Protein AF-A0A847W8Z0-F1 (afdb_monomer)

Radius of gyration: 35.29 Å; Cα contacts (8 Å, |Δi|>4): 626; chains: 1; bounding box: 67×68×99 Å

Foldseek 3Di:
DVVLLVVLLVLLVVLVVLVVPDDPPVVPPDDPLLVLLVLLVVLVSLLSNLLSVLVNLVSLQVVLVPDPDDDPVSVVVNVVSVVQCVVLVSVVSNVVSVVVVVVQLQFQDWDWDFDADPVRDGPDIDTPDTGNDDDDDPNDDPPDRDDGVVRLPPPPPPPDDDVVSSVVSSVVSVVCVVVSVVSCVVSVVRDRPCPVVVSVCSVVSVLVSVLVVLQVLLVVLVFDKDQAAADPWWQKFFAQAAQSVCSNPPPDGDGGETDTWTAQQFEEEEEEDPPLCPVVVLVSSVVQLVCVVVSGIGRGNYMYHHHAPEEQEDAQDDDDPPPDDDSLRVLVVSLVVCLVPDASRYEYEAEAGPPSDDLVVRLVVVLVSSVSRNVRRHIYYYYHHNLVSQVVNCVVCVVVVRNVSYWYKYFDWDQDPVRAIDRPSYIDTDRDDPDPVVQSVCVVVVNHPVSVVVVCVVVVHPPQDPDPVSVVVVVVVVD

Structure (mmCIF, N/CA/C/O backbone):
data_AF-A0A847W8Z0-F1
#
_entry.id   AF-A0A847W8Z0-F1
#
loop_
_atom_site.group_PDB
_atom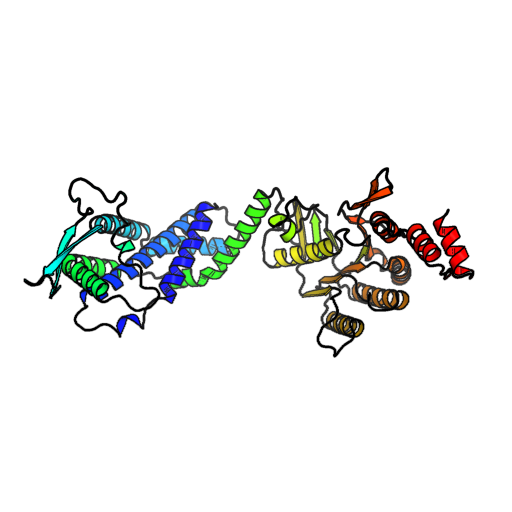_site.id
_atom_site.type_symbol
_atom_site.label_atom_id
_atom_site.label_alt_id
_atom_site.label_comp_id
_atom_site.label_asym_id
_atom_site.label_entity_id
_atom_site.label_seq_id
_atom_site.pdbx_PDB_ins_code
_atom_site.Cartn_x
_atom_site.Cartn_y
_atom_site.Cartn_z
_atom_site.occupancy
_atom_site.B_iso_or_equiv
_atom_site.auth_seq_id
_atom_site.auth_comp_id
_atom_site.auth_asym_id
_atom_site.auth_atom_id
_atom_site.pdbx_PDB_model_num
ATOM 1 N N . MET A 1 1 ? -20.801 4.900 5.407 1.00 43.25 1 MET A N 1
ATOM 2 C CA . MET A 1 1 ? -19.496 4.275 5.712 1.00 43.25 1 MET A CA 1
ATOM 3 C C . MET A 1 1 ? -18.506 5.330 6.190 1.00 43.25 1 MET A C 1
ATOM 5 O O . MET A 1 1 ? -18.022 5.184 7.301 1.00 43.25 1 MET A O 1
ATOM 9 N N . ASP A 1 2 ? -18.318 6.428 5.449 1.00 39.44 2 ASP A N 1
ATOM 10 C CA . ASP A 1 2 ? -17.444 7.555 5.840 1.00 39.44 2 ASP A CA 1
ATOM 11 C C . ASP A 1 2 ? -17.713 8.115 7.243 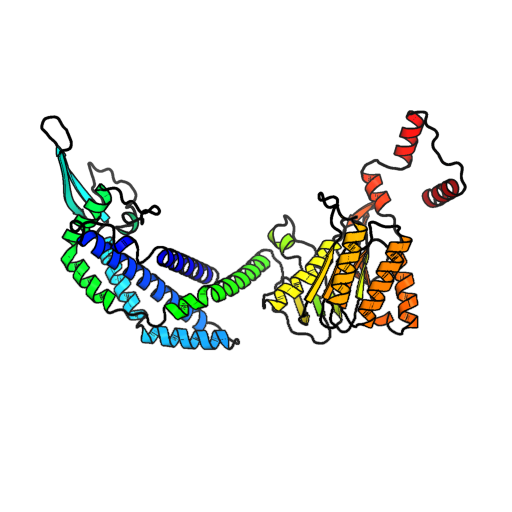1.00 39.44 2 ASP A C 1
ATOM 13 O O . ASP A 1 2 ? -16.788 8.293 8.027 1.00 39.44 2 ASP A O 1
ATOM 17 N N . THR A 1 3 ? -18.981 8.307 7.613 1.00 53.28 3 THR A N 1
ATOM 18 C CA . THR A 1 3 ? -19.367 8.839 8.932 1.00 53.28 3 THR A CA 1
ATOM 19 C C . THR A 1 3 ? -18.990 7.906 10.088 1.00 53.28 3 THR A C 1
ATOM 21 O O . THR A 1 3 ? -18.608 8.361 11.160 1.00 53.28 3 THR A O 1
ATOM 24 N N . ALA A 1 4 ? -19.075 6.590 9.870 1.00 48.97 4 ALA A N 1
ATOM 25 C CA . ALA A 1 4 ? -18.697 5.587 10.865 1.00 48.97 4 ALA A CA 1
ATOM 26 C C . ALA A 1 4 ? -17.169 5.475 10.989 1.00 48.97 4 ALA A C 1
ATOM 28 O O . ALA A 1 4 ? -16.637 5.314 12.084 1.00 48.97 4 ALA A O 1
ATOM 29 N N . LEU A 1 5 ? -16.472 5.605 9.861 1.00 54.06 5 LEU A N 1
ATOM 30 C CA . LEU A 1 5 ? -15.019 5.547 9.759 1.00 54.06 5 LEU A CA 1
ATOM 31 C C . LEU A 1 5 ? -14.349 6.735 10.475 1.00 54.06 5 LEU A C 1
ATOM 33 O O . LEU A 1 5 ? -13.428 6.552 11.270 1.00 54.06 5 LEU A O 1
ATOM 37 N N . ASP A 1 6 ? -14.858 7.943 10.224 1.00 63.56 6 ASP A N 1
ATOM 38 C CA . ASP A 1 6 ? -14.420 9.183 10.872 1.00 63.56 6 ASP A CA 1
ATOM 39 C C . ASP A 1 6 ? -14.736 9.177 12.376 1.00 63.56 6 ASP A C 1
ATOM 41 O O . ASP A 1 6 ? -13.900 9.556 13.198 1.00 63.56 6 ASP A O 1
ATOM 45 N N . GLY A 1 7 ? -15.908 8.651 12.751 1.00 64.12 7 GLY A N 1
ATOM 46 C CA . GLY A 1 7 ? -16.277 8.433 14.148 1.00 64.12 7 GLY A CA 1
ATOM 47 C C . GLY A 1 7 ? -15.269 7.549 14.882 1.00 64.12 7 GLY A C 1
ATOM 48 O O . GLY A 1 7 ? -14.741 7.951 15.917 1.00 64.12 7 GLY A O 1
ATOM 49 N N . LEU A 1 8 ? -14.934 6.381 14.324 1.00 63.34 8 LEU A N 1
ATOM 50 C CA . LEU A 1 8 ? -14.007 5.441 14.959 1.00 63.34 8 LEU A CA 1
ATOM 51 C C . LEU A 1 8 ? -12.587 6.021 15.086 1.00 63.34 8 LEU A C 1
ATOM 53 O O . LEU A 1 8 ? -11.977 5.911 16.147 1.00 63.34 8 LEU A O 1
ATOM 57 N N . LYS A 1 9 ? -12.094 6.721 14.054 1.00 63.06 9 LYS A N 1
ATOM 58 C CA . LYS A 1 9 ? -10.810 7.448 14.094 1.00 63.06 9 LYS A CA 1
ATOM 59 C C . LYS A 1 9 ? -10.760 8.469 15.225 1.00 63.06 9 LYS A C 1
ATOM 61 O O . LYS A 1 9 ? -9.840 8.442 16.040 1.00 63.06 9 LYS A O 1
ATOM 66 N N . LYS A 1 10 ? -11.758 9.356 15.299 1.00 69.38 10 LYS A N 1
ATOM 67 C CA . LYS A 1 10 ? -11.848 10.384 16.349 1.00 69.38 10 LYS A CA 1
ATOM 68 C C . LYS A 1 10 ? -11.871 9.763 17.739 1.00 69.38 10 LYS A C 1
ATOM 70 O O . LYS A 1 10 ? -11.253 10.292 18.658 1.00 69.38 10 LYS A O 1
ATOM 75 N N . MET A 1 11 ? -12.559 8.634 17.882 1.00 66.88 11 MET A N 1
ATOM 76 C CA . MET A 1 11 ? -12.636 7.912 19.142 1.00 66.88 11 MET A CA 1
ATOM 77 C C . MET A 1 11 ? -11.302 7.304 19.568 1.00 66.88 11 MET A C 1
ATOM 79 O O . MET A 1 11 ? -10.940 7.468 20.730 1.00 66.88 11 MET A O 1
ATOM 83 N N . ILE A 1 12 ? -10.563 6.661 18.657 1.00 60.66 12 ILE A N 1
ATOM 84 C CA . ILE A 1 12 ? -9.245 6.091 18.971 1.00 60.66 12 ILE A CA 1
ATOM 85 C C . ILE A 1 12 ? -8.256 7.205 19.338 1.00 60.66 12 ILE A C 1
ATOM 87 O O . ILE A 1 12 ? -7.654 7.140 20.404 1.00 60.66 12 ILE A O 1
ATOM 91 N N . ILE A 1 13 ? -8.176 8.283 18.544 1.00 63.72 13 ILE A N 1
ATOM 92 C CA . ILE A 1 13 ? -7.300 9.437 18.836 1.00 63.72 13 ILE A CA 1
ATOM 93 C C . ILE A 1 13 ? -7.642 10.050 20.200 1.00 63.72 13 ILE A C 1
ATOM 95 O O . ILE A 1 13 ? -6.757 10.379 20.991 1.00 63.72 13 ILE A O 1
ATOM 99 N N . LYS A 1 14 ? -8.938 10.217 20.496 1.00 63.47 14 LYS A N 1
ATOM 100 C CA . LYS A 1 14 ? -9.386 10.754 21.784 1.00 63.47 14 LYS A CA 1
ATOM 101 C C . LYS A 1 14 ? -9.041 9.800 22.932 1.00 63.47 14 LYS A C 1
ATOM 103 O O . LYS A 1 14 ? -8.615 10.275 23.980 1.00 63.47 14 LYS A O 1
ATOM 108 N N . ALA A 1 15 ? -9.182 8.488 22.740 1.00 58.19 15 ALA A N 1
ATOM 109 C CA . ALA A 1 15 ? -8.802 7.486 23.732 1.00 58.19 15 ALA A CA 1
ATOM 110 C C . ALA A 1 15 ? -7.292 7.514 24.007 1.00 58.19 15 ALA A C 1
ATOM 112 O O . ALA A 1 15 ? -6.910 7.627 25.167 1.00 58.19 15 ALA A O 1
ATOM 113 N N . GLU A 1 16 ? -6.446 7.503 22.974 1.00 55.38 16 GLU A N 1
ATOM 114 C CA . GLU A 1 16 ? -4.982 7.582 23.093 1.00 55.38 16 GLU A CA 1
ATOM 115 C C . GLU A 1 16 ? -4.524 8.876 23.767 1.00 55.38 16 GLU A C 1
ATOM 117 O O . GLU A 1 16 ? -3.696 8.837 24.673 1.00 55.38 16 GLU A O 1
ATOM 122 N N . LYS A 1 17 ? -5.103 10.024 23.397 1.00 58.91 17 LYS A N 1
ATOM 123 C CA . LYS A 1 17 ? -4.802 11.319 24.027 1.00 58.91 17 LYS A CA 1
ATOM 124 C C . LYS A 1 17 ? -5.223 11.370 25.497 1.00 58.91 17 LYS A C 1
ATOM 126 O O . LYS A 1 17 ? -4.551 11.995 26.312 1.00 58.91 17 LYS A O 1
ATOM 131 N N . ASN A 1 18 ? -6.349 10.744 25.829 1.00 53.22 18 ASN A N 1
ATOM 132 C CA . ASN A 1 18 ? -6.818 10.637 27.206 1.00 53.22 18 ASN A CA 1
ATOM 133 C C . ASN A 1 18 ? -5.949 9.659 28.016 1.00 53.22 18 ASN A C 1
ATOM 135 O O . ASN A 1 18 ? -5.727 9.889 29.195 1.00 53.22 18 ASN A O 1
ATOM 139 N N . LEU A 1 19 ? -5.426 8.607 27.387 1.00 50.59 19 LEU A N 1
ATOM 140 C CA . LEU A 1 19 ? -4.526 7.612 27.975 1.00 50.59 19 LEU A CA 1
ATOM 141 C C . LEU A 1 19 ? -3.108 8.141 28.212 1.00 50.59 19 LEU A C 1
ATOM 143 O O . LEU A 1 19 ? -2.567 7.951 29.296 1.00 50.59 19 LEU A O 1
ATOM 147 N N . SER A 1 20 ? -2.521 8.832 27.231 1.00 48.62 20 SER A N 1
ATOM 148 C CA . SER A 1 20 ? -1.169 9.400 27.332 1.00 48.62 20 SER A CA 1
ATOM 149 C C . SER A 1 20 ? -1.067 10.507 28.381 1.00 48.62 20 SER A C 1
ATOM 151 O O . SER A 1 20 ? 0.022 10.803 28.861 1.00 48.62 20 SER A O 1
ATOM 153 N N . LYS A 1 21 ? -2.207 11.092 28.768 1.00 47.12 21 LYS A N 1
ATOM 154 C CA . LYS A 1 21 ? -2.310 12.120 29.808 1.00 47.12 21 LYS A CA 1
ATOM 155 C C . LYS A 1 21 ? -2.581 11.600 31.219 1.00 47.12 21 LYS A C 1
ATOM 157 O O . LYS A 1 21 ? -2.773 12.426 32.109 1.00 47.12 21 LYS A O 1
ATOM 162 N N . GLN A 1 22 ? -2.650 10.290 31.462 1.00 46.19 22 GLN A N 1
ATOM 163 C CA . GLN A 1 22 ? -3.228 9.795 32.712 1.00 46.19 22 GLN A CA 1
ATOM 164 C C . GLN A 1 22 ? -2.403 8.767 33.474 1.00 46.19 22 GLN A C 1
ATOM 166 O O . GLN A 1 22 ? -2.252 7.622 33.059 1.00 46.19 22 GLN A O 1
ATOM 171 N N . GLY A 1 23 ? -2.066 9.144 34.708 1.00 41.41 23 GLY A N 1
ATOM 172 C CA . GLY A 1 23 ? -2.251 8.238 35.837 1.00 41.41 23 GLY A CA 1
ATOM 173 C C . GLY A 1 23 ? -1.390 8.559 37.048 1.00 41.41 23 GLY A C 1
ATOM 174 O O . GLY A 1 23 ? -1.924 8.640 38.148 1.00 41.41 23 GLY A O 1
ATOM 175 N N . ALA A 1 24 ? -0.086 8.736 36.842 1.00 38.41 24 ALA A N 1
ATOM 176 C CA . ALA A 1 24 ? 0.882 8.806 37.936 1.00 38.41 24 ALA A CA 1
ATOM 177 C C . ALA A 1 24 ? 1.044 10.227 38.502 1.00 38.41 24 ALA A C 1
ATOM 179 O O . ALA A 1 24 ? 0.878 10.425 39.701 1.00 38.41 24 ALA A O 1
ATOM 180 N N . ASP A 1 25 ? 1.247 11.226 37.642 1.00 42.00 25 ASP A N 1
ATOM 181 C CA . ASP A 1 25 ? 1.756 12.531 38.099 1.00 42.00 25 ASP A CA 1
ATOM 182 C C . ASP A 1 25 ? 0.689 13.429 38.757 1.00 42.00 25 ASP A C 1
ATOM 184 O O . ASP A 1 25 ? 0.993 14.251 39.611 1.00 42.00 25 ASP A O 1
ATOM 188 N N . ILE A 1 26 ? -0.599 13.240 38.440 1.00 42.97 26 ILE A N 1
ATOM 189 C CA . ILE A 1 26 ? -1.691 14.062 39.009 1.00 42.97 26 ILE A CA 1
ATOM 190 C C . ILE A 1 26 ? -2.063 13.613 40.439 1.00 42.97 26 ILE A C 1
ATOM 192 O O . ILE A 1 26 ? -2.769 14.320 41.157 1.00 42.97 26 ILE A O 1
ATOM 196 N N . ILE A 1 27 ? -1.614 12.431 40.877 1.00 43.88 27 ILE A N 1
ATOM 197 C CA . ILE A 1 27 ? -1.941 11.905 42.211 1.00 43.88 27 ILE A CA 1
ATOM 198 C C . ILE A 1 27 ? -1.030 12.504 43.294 1.00 43.88 27 ILE A C 1
ATOM 200 O O . ILE A 1 27 ? -1.463 12.582 44.443 1.00 43.88 27 ILE A O 1
ATOM 204 N N . GLU A 1 28 ? 0.175 12.969 42.949 1.00 43.19 28 GLU A N 1
ATOM 205 C CA . GLU A 1 28 ? 1.183 13.381 43.939 1.00 43.19 28 GLU A CA 1
ATOM 206 C C . GLU A 1 28 ? 1.256 14.888 44.238 1.00 43.19 28 GLU A C 1
ATOM 208 O O . GLU A 1 28 ? 1.846 15.253 45.252 1.00 43.19 28 GLU A O 1
ATOM 213 N N . GLU A 1 29 ? 0.625 15.771 43.452 1.00 43.50 29 GLU A N 1
ATOM 214 C CA . GLU A 1 29 ? 0.962 17.210 43.503 1.00 43.50 29 GLU A CA 1
ATOM 215 C C . GLU A 1 29 ? -0.101 18.181 44.055 1.00 43.50 29 GLU A C 1
ATOM 217 O O . GLU A 1 29 ? 0.082 19.394 43.980 1.00 43.50 29 GLU A O 1
ATOM 222 N N . LEU A 1 30 ? -1.195 17.715 44.669 1.00 42.38 30 LEU A N 1
ATOM 223 C CA . LEU A 1 30 ? -2.210 18.622 45.234 1.00 42.38 30 LEU A CA 1
ATOM 224 C C . LEU A 1 30 ? -2.507 18.322 46.708 1.00 42.38 30 LEU A C 1
ATOM 226 O O . LEU A 1 30 ? -2.743 17.181 47.103 1.00 42.38 30 LEU A O 1
ATOM 230 N N . SER A 1 31 ? -2.465 19.384 47.519 1.00 45.97 31 SER A N 1
ATOM 231 C CA . SER A 1 31 ? -2.591 19.368 48.979 1.00 45.97 31 SER A CA 1
ATOM 232 C C . SER A 1 31 ? -3.881 18.693 49.469 1.00 45.97 31 SER A C 1
ATOM 234 O O . SER A 1 31 ? -4.889 18.605 48.764 1.00 45.97 31 SER A O 1
ATOM 236 N N . SER A 1 32 ? -3.885 18.273 50.739 1.00 52.75 32 SER A N 1
ATOM 237 C CA . SER A 1 32 ? -5.034 17.667 51.434 1.00 52.75 32 SER A CA 1
ATOM 238 C C . SER A 1 32 ? -6.332 18.496 51.420 1.00 52.75 32 SER A C 1
ATOM 240 O O . SER A 1 32 ? -7.376 17.984 51.822 1.00 52.75 32 SER A O 1
ATOM 242 N N . GLU A 1 33 ? -6.286 19.754 50.972 1.00 56.19 33 GLU A N 1
ATOM 243 C CA . GLU A 1 33 ? -7.421 20.683 50.899 1.00 56.19 33 GLU A CA 1
ATOM 244 C C . GLU A 1 33 ? -8.320 20.462 49.659 1.00 56.19 33 GLU A C 1
ATOM 246 O O . GLU A 1 33 ? -9.503 20.800 49.702 1.00 56.19 33 GLU A O 1
ATOM 251 N N . ASN A 1 34 ? -7.832 19.792 48.601 1.00 66.00 34 ASN A N 1
ATOM 252 C CA . ASN A 1 34 ? -8.540 19.636 47.311 1.00 66.00 34 ASN A CA 1
ATOM 253 C C . ASN A 1 34 ? -9.128 18.231 47.057 1.00 66.00 34 ASN A C 1
ATOM 255 O O . ASN A 1 34 ? -9.217 17.746 45.922 1.00 66.00 34 ASN A O 1
ATOM 259 N N . ARG A 1 35 ? -9.549 17.538 48.121 1.00 70.00 35 ARG A N 1
ATOM 260 C CA . ARG A 1 35 ? -10.028 16.144 48.048 1.00 70.00 35 ARG A CA 1
ATOM 261 C C . ARG A 1 35 ? -11.217 15.950 47.096 1.00 70.00 35 ARG A C 1
ATOM 263 O O . ARG A 1 35 ? -11.319 14.901 46.453 1.00 70.00 35 ARG A O 1
ATOM 270 N N . TYR A 1 36 ? -12.133 16.915 47.017 1.00 72.56 36 TYR A N 1
ATOM 271 C CA . TYR A 1 36 ? -13.330 16.792 46.182 1.00 72.56 36 TYR A CA 1
ATOM 272 C C . TYR A 1 36 ? -13.041 17.091 44.715 1.00 72.56 36 TYR A C 1
ATOM 274 O O . TYR A 1 36 ? -13.589 16.412 43.846 1.00 72.56 36 TYR A O 1
ATOM 282 N N . ALA A 1 37 ? -12.113 18.010 44.440 1.00 69.31 37 ALA A N 1
ATOM 283 C CA . ALA A 1 37 ? -11.629 18.246 43.087 1.00 69.31 37 ALA A CA 1
ATOM 284 C C . ALA A 1 37 ? -10.978 16.989 42.495 1.00 69.31 37 ALA A C 1
ATOM 286 O O . ALA A 1 37 ? -11.296 16.582 41.374 1.00 69.31 37 ALA A O 1
ATOM 287 N N . GLN A 1 38 ? -10.131 16.310 43.273 1.00 70.38 38 GLN A N 1
ATOM 288 C CA . GLN A 1 38 ? -9.509 15.053 42.855 1.00 70.38 38 GLN A CA 1
ATOM 289 C C . GLN A 1 38 ? -10.556 13.957 42.601 1.00 70.38 38 GLN A C 1
ATOM 291 O O . GLN A 1 38 ? -10.513 13.277 41.573 1.00 70.38 38 GLN A O 1
ATOM 296 N N . LEU A 1 39 ? -11.538 13.815 43.499 1.00 71.75 39 LEU A N 1
ATOM 297 C CA . LEU A 1 39 ? -12.642 12.867 43.337 1.00 71.75 39 LEU A CA 1
ATOM 298 C C . LEU A 1 39 ? -13.423 13.121 42.040 1.00 71.75 39 LEU A C 1
ATOM 300 O O . LEU A 1 39 ? -13.651 12.184 41.272 1.00 71.75 39 LEU A O 1
ATOM 304 N N . LEU A 1 40 ? -13.802 14.377 41.792 1.00 73.12 40 LEU A N 1
ATOM 305 C CA . LEU A 1 40 ? -14.529 14.799 40.598 1.00 73.12 40 LEU A CA 1
ATOM 306 C C . LEU A 1 40 ? -13.728 14.482 39.326 1.00 73.12 40 LEU A C 1
ATOM 308 O O . LEU A 1 40 ? -14.256 13.841 38.418 1.00 73.12 40 LEU A O 1
ATOM 312 N N . ARG A 1 41 ? -12.433 14.826 39.285 1.00 72.81 41 ARG A N 1
ATOM 313 C CA . ARG A 1 41 ? -11.533 14.521 38.154 1.00 72.81 41 ARG A CA 1
ATOM 314 C C . ARG A 1 41 ? -11.448 13.020 37.863 1.00 72.81 41 ARG A C 1
ATOM 316 O O . ARG A 1 41 ? -11.562 12.615 36.705 1.00 72.81 41 ARG A O 1
ATOM 323 N N . CYS A 1 42 ? -11.285 12.185 38.891 1.00 71.25 42 CYS A N 1
ATOM 324 C CA . CYS A 1 42 ? -11.236 10.730 38.726 1.00 71.25 42 CYS A CA 1
ATOM 325 C C . CYS A 1 42 ? -12.547 10.167 38.159 1.00 71.25 42 CYS A C 1
ATOM 327 O O . CYS A 1 42 ? -12.519 9.307 37.274 1.00 71.25 42 CYS A O 1
ATOM 329 N N . VAL A 1 43 ? -13.689 10.647 38.662 1.00 74.31 43 VAL A N 1
ATOM 330 C CA . VAL A 1 43 ? -15.017 10.232 38.188 1.00 74.31 43 VAL A CA 1
ATOM 331 C C . VAL A 1 43 ? -15.210 10.628 36.725 1.00 74.31 43 VAL A C 1
ATOM 333 O O . VAL A 1 43 ? -15.571 9.768 35.923 1.00 74.31 43 VAL A O 1
ATOM 336 N N . ILE A 1 44 ? -14.888 11.873 36.358 1.00 73.19 44 ILE A N 1
ATOM 337 C CA . ILE A 1 44 ? -14.979 12.387 34.979 1.00 73.19 44 ILE A CA 1
ATOM 338 C C . ILE A 1 44 ? -14.143 11.571 34.024 1.00 73.19 44 ILE A C 1
ATOM 340 O O . ILE A 1 44 ? -14.623 11.153 32.974 1.00 73.19 44 ILE A O 1
ATOM 344 N N . PHE A 1 45 ? -12.875 11.360 34.365 1.00 73.81 45 PHE A N 1
ATOM 345 C CA . PHE A 1 45 ? -11.995 10.646 33.464 1.00 73.81 45 PHE A CA 1
ATOM 346 C C . PHE A 1 45 ? -12.502 9.232 33.212 1.00 73.81 45 PHE A C 1
ATOM 348 O O . PHE A 1 45 ? -12.596 8.792 32.066 1.00 73.81 45 PHE A O 1
ATOM 355 N N . ARG A 1 46 ? -12.846 8.516 34.287 1.00 75.69 46 ARG A N 1
ATOM 356 C CA . ARG A 1 46 ? -13.323 7.147 34.152 1.00 75.69 46 ARG A CA 1
ATOM 357 C C . ARG A 1 46 ? -14.644 7.110 33.390 1.00 75.69 46 ARG A C 1
ATOM 359 O O . ARG A 1 46 ? -14.813 6.233 32.553 1.00 75.69 46 ARG A O 1
ATOM 366 N N . TYR A 1 47 ? -15.520 8.089 33.595 1.00 77.19 47 TYR A N 1
ATOM 367 C CA . TYR A 1 47 ? -16.729 8.282 32.801 1.00 77.19 47 TYR A CA 1
ATOM 368 C C . TYR A 1 47 ? -16.435 8.483 31.303 1.00 77.19 47 TYR A C 1
ATOM 370 O O . TYR A 1 47 ? -16.982 7.758 30.474 1.00 77.19 47 TYR A O 1
ATOM 378 N N . GLU A 1 48 ? -15.526 9.391 30.935 1.00 76.38 48 GLU A N 1
ATOM 379 C CA . GLU A 1 48 ? -15.142 9.629 29.535 1.00 76.38 48 GLU A CA 1
ATOM 380 C C . GLU A 1 48 ? -14.531 8.381 28.888 1.00 76.38 48 GLU A C 1
ATOM 382 O O . GLU A 1 48 ? -14.845 8.052 27.742 1.00 76.38 48 GLU A O 1
ATOM 387 N N . MET A 1 49 ? -13.709 7.636 29.630 1.00 76.44 49 MET A N 1
ATOM 388 C CA . MET A 1 49 ? -13.193 6.344 29.178 1.00 76.44 49 MET A CA 1
ATOM 389 C C . MET A 1 49 ? -14.320 5.331 28.962 1.00 76.44 49 MET A C 1
ATOM 391 O O . MET A 1 49 ? -14.310 4.622 27.953 1.00 76.44 49 MET A O 1
ATOM 395 N N . LEU A 1 50 ? -15.309 5.282 29.864 1.00 79.44 50 LEU A N 1
ATOM 396 C CA . LEU A 1 50 ? -16.455 4.390 29.717 1.00 79.44 50 LEU A CA 1
ATOM 397 C C . LEU A 1 50 ? -17.286 4.719 28.477 1.00 79.44 50 LEU A C 1
ATOM 399 O O . LEU A 1 50 ? -17.670 3.830 27.711 1.00 79.44 50 LEU A O 1
ATOM 403 N N . LYS A 1 51 ? -17.524 6.008 28.256 1.00 82.38 51 LYS A N 1
ATOM 404 C CA . LYS A 1 51 ? -18.235 6.533 27.095 1.00 82.38 51 LYS A CA 1
ATOM 405 C C . LYS A 1 51 ? -17.521 6.185 25.793 1.00 82.38 51 LYS A C 1
ATOM 407 O O . LYS A 1 51 ? -18.151 5.676 24.869 1.00 82.38 51 LYS A O 1
ATOM 412 N N . LEU A 1 52 ? -16.208 6.403 25.725 1.00 82.38 52 LEU A N 1
ATOM 413 C CA . LEU A 1 52 ? -15.412 6.069 24.543 1.00 82.38 52 LEU A CA 1
ATOM 414 C C . LEU A 1 52 ? -15.412 4.567 24.261 1.00 82.38 52 LEU A C 1
ATOM 416 O O . LEU A 1 52 ? -15.658 4.158 23.131 1.00 82.38 52 LEU A O 1
ATOM 420 N N . TYR A 1 53 ? -15.191 3.736 25.276 1.00 86.50 53 TYR A N 1
ATOM 421 C CA . TYR A 1 53 ? -15.166 2.290 25.089 1.00 86.50 53 TYR A CA 1
ATOM 422 C C . TYR A 1 53 ? -16.516 1.744 24.604 1.00 86.50 53 TYR A C 1
ATOM 424 O O . TYR A 1 53 ? -16.585 1.039 23.595 1.00 86.50 53 TYR A O 1
ATOM 432 N N . THR A 1 54 ? -17.609 2.110 25.282 1.00 88.19 54 THR A N 1
ATOM 433 C CA . THR A 1 54 ? -18.956 1.627 24.936 1.00 88.19 54 THR A CA 1
ATOM 434 C C . THR A 1 54 ? -19.377 2.058 23.536 1.00 88.19 54 THR A C 1
ATOM 436 O O . THR A 1 54 ? -19.927 1.248 22.784 1.00 88.19 54 THR A O 1
ATOM 439 N N . ALA A 1 55 ? -19.074 3.297 23.144 1.00 88.06 55 ALA A N 1
ATOM 440 C CA . ALA A 1 55 ? -19.341 3.762 21.793 1.00 88.06 55 ALA A CA 1
ATOM 441 C C . ALA A 1 55 ? -18.449 3.052 20.751 1.00 88.06 55 ALA A C 1
ATOM 443 O O . ALA A 1 55 ? -18.948 2.726 19.675 1.00 88.06 55 ALA A O 1
ATOM 444 N N . ALA A 1 56 ? -17.189 2.718 21.066 1.00 88.31 56 ALA A N 1
ATOM 445 C CA . ALA A 1 56 ? -16.280 2.054 20.130 1.00 88.31 56 ALA A CA 1
ATOM 446 C C . ALA A 1 56 ? -16.736 0.618 19.853 1.00 88.31 56 ALA A C 1
ATOM 448 O O . ALA A 1 56 ? -16.893 0.228 18.696 1.00 88.31 56 ALA A O 1
ATOM 449 N N . ILE A 1 57 ? -17.030 -0.146 20.909 1.00 91.19 57 ILE A N 1
ATOM 450 C CA . ILE A 1 57 ? -17.537 -1.519 20.797 1.00 91.19 57 ILE A CA 1
ATOM 451 C C . ILE A 1 57 ? -18.902 -1.543 20.097 1.00 91.19 57 ILE A C 1
ATOM 453 O O . ILE A 1 57 ? -19.132 -2.382 19.226 1.00 91.19 57 ILE A O 1
ATOM 457 N N . SER A 1 58 ? -19.794 -0.593 20.399 1.00 91.50 58 SER A N 1
ATOM 458 C CA . SER A 1 58 ? -21.095 -0.483 19.719 1.00 91.50 58 SER A CA 1
ATOM 459 C C . SER A 1 58 ? -20.951 -0.183 18.225 1.00 91.50 58 SER A C 1
ATOM 461 O O . SER A 1 58 ? -21.636 -0.790 17.395 1.00 91.50 58 SER A O 1
ATOM 463 N N . LEU A 1 59 ? -20.041 0.727 17.871 1.00 90.25 59 LEU A N 1
ATOM 464 C CA . LEU A 1 59 ? -19.758 1.098 16.489 1.00 90.25 59 LEU A CA 1
ATOM 465 C C . LEU A 1 59 ? -19.162 -0.080 15.711 1.00 90.25 59 LEU A C 1
ATOM 467 O O . LEU A 1 59 ? -19.657 -0.409 14.632 1.00 90.25 59 LEU A O 1
ATOM 471 N N . LEU A 1 60 ? -18.167 -0.763 16.286 1.00 90.25 60 LEU A N 1
ATOM 472 C CA . LEU A 1 60 ? -17.563 -1.962 15.701 1.00 90.25 60 LEU A CA 1
ATOM 473 C C . LEU A 1 60 ? -18.588 -3.078 15.511 1.00 90.25 60 LEU A C 1
ATOM 475 O O . LEU A 1 60 ? -18.657 -3.663 14.431 1.00 90.25 60 LEU A O 1
ATOM 479 N N . LYS A 1 61 ? -19.428 -3.347 16.517 1.00 92.50 61 LYS A N 1
ATOM 480 C CA . LYS A 1 61 ? -20.480 -4.367 16.431 1.00 92.50 61 LYS A CA 1
ATOM 481 C C . LYS A 1 61 ? -21.423 -4.071 15.268 1.00 92.50 61 LYS A C 1
ATOM 483 O O . LYS A 1 61 ? -21.676 -4.940 14.438 1.00 92.50 61 LYS A O 1
ATOM 488 N N . THR A 1 62 ? -21.904 -2.834 15.179 1.00 91.44 62 THR A N 1
ATOM 489 C CA . THR A 1 62 ? -22.839 -2.405 14.129 1.00 91.44 62 THR A CA 1
ATOM 490 C C . THR A 1 62 ? -22.209 -2.517 12.736 1.00 91.44 62 THR A C 1
ATOM 492 O O . THR A 1 62 ? -22.828 -3.045 11.807 1.00 91.44 62 THR A O 1
ATOM 495 N N . ALA A 1 63 ? -20.955 -2.078 12.597 1.00 88.25 63 ALA A N 1
ATOM 496 C CA . ALA A 1 63 ? -20.218 -2.136 11.339 1.00 88.25 63 ALA A CA 1
ATOM 497 C C . ALA A 1 63 ? -19.930 -3.580 10.888 1.00 88.25 63 ALA A C 1
ATOM 499 O O . ALA A 1 63 ? -20.084 -3.899 9.713 1.00 88.25 63 ALA A O 1
ATOM 500 N N . LEU A 1 64 ? -19.547 -4.470 11.808 1.00 89.88 64 LEU A N 1
ATOM 501 C CA . LEU A 1 64 ? -19.163 -5.848 11.483 1.00 89.88 64 LEU A CA 1
ATOM 502 C C . LEU A 1 64 ? -20.366 -6.789 11.315 1.00 89.88 64 LEU A C 1
ATOM 504 O O . LEU A 1 64 ? -20.298 -7.751 10.547 1.00 89.88 64 LEU A O 1
ATOM 508 N N . ILE A 1 65 ? -21.482 -6.549 12.013 1.00 88.31 65 ILE A N 1
ATOM 509 C CA . ILE A 1 65 ? -22.697 -7.368 11.862 1.00 88.31 65 ILE A CA 1
ATOM 510 C C . ILE A 1 65 ? -23.303 -7.209 10.472 1.00 88.31 65 ILE A C 1
ATOM 512 O O . ILE A 1 65 ? -23.672 -8.214 9.868 1.00 88.31 65 ILE A O 1
ATOM 516 N N . SER A 1 66 ? -23.358 -5.975 9.973 1.00 82.31 66 SER A N 1
ATOM 517 C CA . SER A 1 66 ? -23.966 -5.640 8.682 1.00 82.31 66 SER A CA 1
ATOM 518 C C . SER A 1 66 ? -23.116 -6.026 7.464 1.00 82.31 66 SER A C 1
ATOM 520 O O . SER A 1 66 ? -23.628 -6.025 6.347 1.00 82.31 66 SER A O 1
ATOM 522 N N . ALA A 1 67 ? -21.840 -6.367 7.659 1.00 85.69 67 ALA A N 1
ATOM 523 C CA . ALA A 1 67 ? -20.906 -6.663 6.579 1.00 85.69 67 ALA A CA 1
ATOM 524 C C . ALA A 1 67 ? -20.865 -8.158 6.198 1.00 85.69 67 ALA A C 1
ATOM 526 O O . ALA A 1 67 ? -20.839 -9.035 7.068 1.00 85.69 67 ALA A O 1
ATOM 527 N N . ASP A 1 68 ? -20.769 -8.435 4.892 1.00 88.56 68 ASP A N 1
ATOM 528 C CA . ASP A 1 68 ? -20.414 -9.752 4.342 1.00 88.56 68 ASP A CA 1
ATOM 529 C C . ASP A 1 68 ? -18.889 -9.951 4.427 1.00 88.56 68 ASP A C 1
ATOM 531 O O . ASP A 1 68 ? -18.122 -9.485 3.580 1.00 88.56 68 ASP A O 1
ATOM 535 N N . LEU A 1 69 ? -18.430 -10.561 5.522 1.00 89.19 69 LEU A N 1
ATOM 536 C CA . LEU A 1 69 ? -17.008 -10.693 5.843 1.00 89.19 69 LEU A CA 1
ATOM 537 C C . LEU A 1 69 ? -16.437 -12.009 5.311 1.00 89.19 69 LEU A C 1
ATOM 539 O O . LEU A 1 69 ? -16.907 -13.085 5.666 1.00 89.19 69 LEU A O 1
ATOM 543 N N . ARG A 1 70 ? -15.347 -11.918 4.540 1.00 88.88 70 ARG A N 1
ATOM 544 C CA . ARG A 1 70 ? -14.575 -13.085 4.061 1.00 88.88 70 ARG A CA 1
ATOM 545 C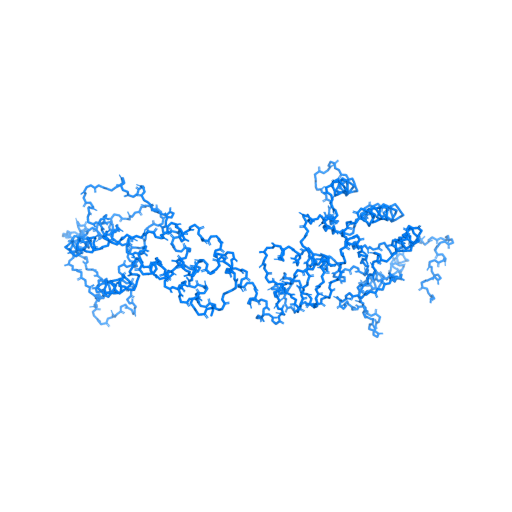 C . ARG A 1 70 ? -13.232 -13.277 4.766 1.00 88.88 70 ARG A C 1
ATOM 547 O O . ARG A 1 70 ? -12.689 -14.374 4.758 1.00 88.88 70 ARG A O 1
ATOM 554 N N . SER A 1 71 ? -12.679 -12.213 5.351 1.00 88.50 71 SER A N 1
ATOM 555 C CA . SER A 1 71 ? -11.392 -12.262 6.054 1.00 88.50 71 SER A CA 1
ATOM 556 C C . SER A 1 71 ? -11.535 -12.991 7.386 1.00 88.50 71 SER A C 1
ATOM 558 O O . SER A 1 71 ? -12.335 -12.582 8.227 1.00 88.50 71 SER A O 1
ATOM 560 N N . GLU A 1 72 ? -10.712 -14.017 7.609 1.00 91.69 72 GLU A N 1
ATOM 561 C CA . GLU A 1 72 ? -10.675 -14.762 8.872 1.00 91.69 72 GLU A CA 1
ATOM 562 C C . GLU A 1 72 ? -10.426 -13.835 10.074 1.00 91.69 72 GLU A C 1
ATOM 564 O O . GLU A 1 72 ? -11.084 -13.962 11.105 1.00 91.69 72 GLU A O 1
ATOM 569 N N . GLY A 1 73 ? -9.531 -12.851 9.924 1.00 90.25 73 GLY A N 1
ATOM 570 C CA . GLY A 1 73 ? -9.232 -11.872 10.970 1.00 90.25 73 GLY A CA 1
ATOM 571 C C . GLY A 1 73 ? -10.435 -10.994 11.320 1.00 90.25 73 GLY A C 1
ATOM 572 O O . GLY A 1 73 ? -10.740 -10.811 12.496 1.00 90.25 73 GLY A O 1
ATOM 573 N N . LEU A 1 74 ? -11.174 -10.506 10.316 1.00 90.94 74 LEU A N 1
ATOM 574 C CA . LEU A 1 74 ? -12.380 -9.701 10.550 1.00 90.94 74 LEU A CA 1
ATOM 575 C C . LEU A 1 74 ? -13.540 -10.538 11.106 1.00 90.94 74 LEU A C 1
ATOM 577 O O . LEU A 1 74 ? -14.321 -10.034 11.910 1.00 90.94 74 LEU A O 1
ATOM 581 N N . ILE A 1 75 ? -13.640 -11.815 10.726 1.00 94.19 75 ILE A N 1
ATOM 582 C CA . ILE A 1 75 ? -14.613 -12.757 11.299 1.00 94.19 75 ILE A CA 1
ATOM 583 C C . ILE A 1 75 ? -14.303 -13.002 12.783 1.00 94.19 75 ILE A C 1
ATOM 585 O O . ILE A 1 75 ? -15.205 -12.918 13.618 1.00 94.19 75 ILE A O 1
ATOM 589 N N . LYS A 1 76 ? -13.031 -13.233 13.133 1.00 93.56 76 LYS A N 1
ATOM 590 C CA . LYS A 1 76 ? -12.579 -13.353 14.529 1.00 93.56 76 LYS A CA 1
ATOM 591 C C . LYS A 1 76 ? -12.836 -12.071 15.319 1.00 93.56 76 LYS A C 1
ATOM 593 O O . LYS A 1 76 ? -13.366 -12.143 16.424 1.00 93.56 76 LYS A O 1
ATOM 598 N N . LEU A 1 77 ? -12.551 -10.905 14.733 1.00 92.75 77 LEU A N 1
ATOM 599 C CA . LEU A 1 77 ? -12.852 -9.610 15.343 1.00 92.75 77 LEU A CA 1
ATOM 600 C C . LEU A 1 77 ? -14.357 -9.442 15.585 1.00 92.75 77 LEU A C 1
ATOM 602 O O . LEU A 1 77 ? -14.753 -9.040 16.672 1.00 92.75 77 LEU A O 1
ATOM 606 N N . LYS A 1 78 ? -15.211 -9.796 14.618 1.00 94.25 78 LYS A N 1
ATOM 607 C CA . LYS A 1 78 ? -16.675 -9.758 14.772 1.00 94.25 78 LYS A CA 1
ATOM 608 C C . LYS A 1 78 ? -17.146 -10.633 15.932 1.00 94.25 78 LYS A C 1
ATOM 610 O O . LYS A 1 78 ? -17.975 -10.184 16.724 1.00 94.25 78 LYS A O 1
ATOM 615 N N . ALA A 1 79 ? -16.627 -11.856 16.037 1.00 93.81 79 ALA A N 1
ATOM 616 C CA . ALA A 1 79 ? -16.954 -12.765 17.131 1.00 93.81 79 ALA A CA 1
ATOM 617 C C . ALA A 1 79 ? -16.520 -12.186 18.486 1.00 93.81 79 ALA A C 1
ATOM 619 O O . ALA A 1 79 ? -17.339 -12.100 19.399 1.00 93.81 79 ALA A O 1
ATOM 620 N N . TRP A 1 80 ? -15.276 -11.704 18.579 1.00 93.88 80 TRP A N 1
ATOM 621 C CA . TRP A 1 80 ? -14.736 -11.080 19.788 1.00 93.88 80 TRP A CA 1
ATOM 622 C C . TRP A 1 80 ? -15.539 -9.841 20.205 1.00 93.88 80 TRP A C 1
ATOM 624 O O . TRP A 1 80 ? -15.992 -9.764 21.340 1.00 93.88 80 TRP A O 1
ATOM 634 N N . VAL A 1 81 ? -15.817 -8.912 19.281 1.00 93.62 81 VAL A N 1
ATOM 635 C CA . VAL A 1 81 ? -16.615 -7.703 19.554 1.00 93.62 81 VAL A CA 1
ATOM 636 C C . VAL A 1 81 ? -18.027 -8.064 20.022 1.00 93.62 81 VAL A C 1
ATOM 638 O O . VAL A 1 81 ? -18.563 -7.410 20.915 1.00 93.62 81 VAL A O 1
ATOM 641 N N . THR A 1 82 ? -18.643 -9.098 19.442 1.00 93.75 82 THR A N 1
ATOM 642 C CA . THR A 1 82 ? -19.993 -9.541 19.832 1.00 93.75 82 THR A CA 1
ATOM 643 C C . THR A 1 82 ? -19.996 -10.110 21.249 1.00 93.75 82 THR A C 1
ATOM 645 O O . THR A 1 82 ? -20.814 -9.691 22.065 1.00 93.75 82 THR A O 1
ATOM 648 N N . GLN A 1 83 ? -19.038 -10.987 21.563 1.00 93.19 83 GLN A N 1
ATOM 649 C CA . GLN A 1 83 ? -18.853 -11.527 22.910 1.00 93.19 83 GLN A CA 1
ATOM 650 C C . GLN A 1 83 ? -18.580 -10.410 23.923 1.00 93.19 83 GLN A C 1
ATOM 652 O O . GLN A 1 83 ? -19.173 -10.385 25.000 1.00 93.19 83 GLN A O 1
ATOM 657 N N . GLN A 1 84 ? -17.714 -9.462 23.567 1.00 91.19 84 GLN A N 1
ATOM 658 C CA . GLN A 1 84 ? -17.322 -8.372 24.447 1.00 91.19 84 GLN A CA 1
ATOM 659 C C . GLN A 1 84 ? -18.476 -7.396 24.707 1.00 91.19 84 GLN A C 1
ATOM 661 O O . GLN A 1 84 ? -18.656 -6.941 25.835 1.00 91.19 84 GLN A O 1
ATOM 666 N N . TYR A 1 85 ? -19.309 -7.128 23.696 1.00 91.56 85 TYR A N 1
ATOM 667 C CA . TYR A 1 85 ? -20.517 -6.314 23.843 1.00 91.56 85 TYR A CA 1
ATOM 668 C C . TYR A 1 85 ? -21.469 -6.878 24.908 1.00 91.56 85 TYR A C 1
ATOM 670 O O . TYR A 1 85 ? -22.050 -6.119 25.687 1.00 91.56 85 TYR A O 1
ATOM 678 N N . GLU A 1 86 ? -21.637 -8.202 24.934 1.00 91.06 86 GLU A N 1
ATOM 679 C CA . GLU A 1 86 ? -22.486 -8.899 25.903 1.00 91.06 86 GLU A CA 1
ATOM 680 C C . GLU A 1 86 ? -21.83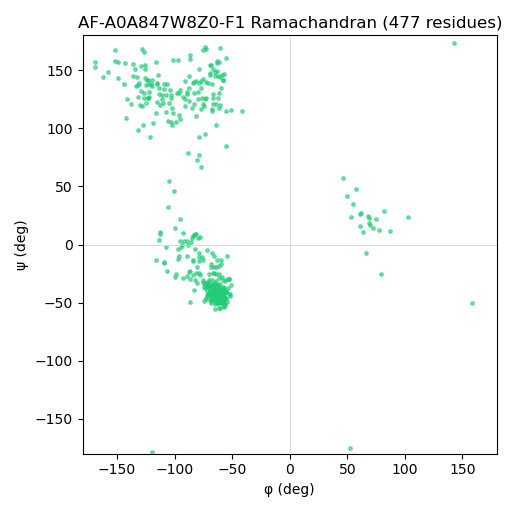1 -8.961 27.285 1.00 91.06 86 GLU A C 1
ATOM 682 O O . GLU A 1 86 ? -22.459 -8.588 28.278 1.00 91.06 86 GLU A O 1
ATOM 687 N N . LYS A 1 87 ? -20.559 -9.372 27.340 1.00 89.31 87 LYS A N 1
ATOM 688 C CA . LYS A 1 87 ? -19.784 -9.536 28.576 1.00 89.31 87 LYS A CA 1
ATOM 689 C C . LYS A 1 87 ? -19.696 -8.240 29.383 1.00 89.31 87 LYS A C 1
ATOM 691 O O . LYS A 1 87 ? -20.039 -8.237 30.563 1.00 89.31 87 LYS A O 1
ATOM 696 N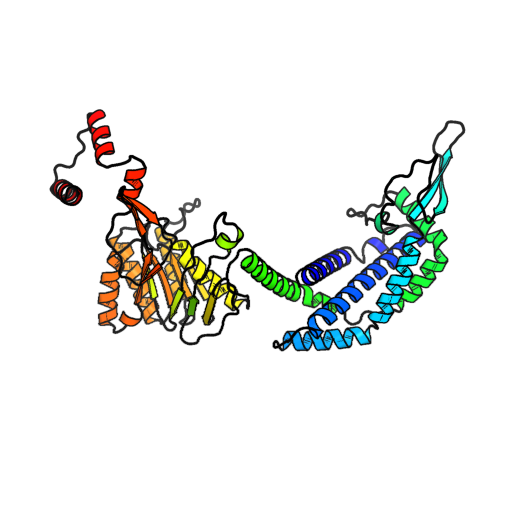 N . ASP A 1 88 ? -19.353 -7.129 28.734 1.00 86.69 88 ASP A N 1
ATOM 697 C CA . ASP A 1 88 ? -19.222 -5.821 29.393 1.00 86.69 88 ASP A CA 1
ATOM 698 C C . ASP A 1 88 ? -20.567 -5.087 29.535 1.00 86.69 88 ASP A C 1
ATOM 700 O O . ASP A 1 88 ? -20.619 -3.919 29.937 1.00 86.69 88 ASP A O 1
ATOM 704 N N . CYS A 1 89 ? -21.679 -5.756 29.201 1.00 87.44 89 CYS A N 1
ATOM 705 C CA . CYS A 1 89 ? -23.026 -5.197 29.263 1.00 87.44 89 CYS A CA 1
ATOM 706 C C . CYS A 1 89 ? -23.122 -3.826 28.566 1.00 87.44 89 CYS A C 1
ATOM 708 O O . CYS A 1 89 ? -23.755 -2.906 29.092 1.00 87.44 89 CYS A O 1
ATOM 710 N N . VAL A 1 90 ? -22.487 -3.676 27.395 1.00 87.81 90 VAL A N 1
ATOM 711 C CA . VAL A 1 90 ? -22.247 -2.377 26.735 1.00 87.81 90 VAL A CA 1
ATOM 712 C C . VAL A 1 90 ? -23.531 -1.571 26.545 1.00 87.81 90 VAL A C 1
ATOM 714 O O . VAL A 1 90 ? -23.525 -0.361 26.752 1.00 87.81 90 VAL A O 1
ATOM 717 N N . GLU A 1 91 ? -24.647 -2.226 26.228 1.00 87.88 91 GLU A N 1
ATOM 718 C CA . GLU A 1 91 ? -25.954 -1.575 26.088 1.00 87.88 91 GLU A CA 1
ATOM 719 C C . GLU A 1 91 ? -26.448 -0.945 27.399 1.00 87.88 91 GLU A C 1
ATOM 721 O O . GLU A 1 91 ? -26.784 0.241 27.442 1.00 87.88 91 GLU A O 1
ATOM 726 N N . LYS A 1 92 ? -26.435 -1.720 28.492 1.00 85.88 92 LYS A N 1
ATOM 727 C CA . LYS A 1 92 ? -26.857 -1.257 29.823 1.00 85.88 92 LYS A CA 1
ATOM 728 C C . LYS A 1 92 ? -25.927 -0.166 30.338 1.00 85.88 92 LYS A C 1
ATOM 730 O O . LYS A 1 92 ? -26.388 0.823 30.900 1.00 85.88 92 LYS A O 1
ATOM 735 N N . THR A 1 93 ? -24.625 -0.343 30.139 1.00 82.62 93 THR A N 1
ATOM 736 C CA . THR A 1 93 ? -23.607 0.638 30.516 1.00 82.62 93 THR A CA 1
ATOM 737 C C . THR A 1 93 ? -23.788 1.931 29.723 1.00 82.62 93 THR A C 1
ATOM 739 O O . THR A 1 93 ? -23.801 3.007 30.311 1.00 82.62 93 THR A O 1
ATOM 742 N N . GLY A 1 94 ? -24.034 1.841 28.414 1.00 82.88 94 GLY A N 1
ATOM 743 C CA . GLY A 1 94 ? -24.333 2.988 27.560 1.00 82.88 94 GLY A CA 1
ATOM 744 C C . GLY A 1 94 ? -25.602 3.738 27.973 1.00 82.88 94 GLY A C 1
ATOM 745 O O . GLY A 1 94 ? -25.619 4.965 27.917 1.00 82.88 94 GLY A O 1
ATOM 746 N N . GLN A 1 95 ? -26.645 3.035 28.433 1.00 83.31 95 GLN A N 1
ATOM 747 C CA . GLN A 1 95 ? -27.845 3.683 28.972 1.00 83.31 95 GLN A CA 1
ATOM 748 C C . GLN A 1 95 ? -27.542 4.443 30.266 1.00 83.31 95 GLN A C 1
ATOM 750 O O . GLN A 1 95 ? -27.853 5.623 30.350 1.00 83.31 95 GLN A O 1
ATOM 755 N N . LYS A 1 96 ? -26.843 3.815 31.220 1.00 80.25 96 LYS A N 1
ATOM 756 C CA . LYS A 1 96 ? -26.428 4.489 32.462 1.00 80.25 96 LYS A CA 1
ATOM 757 C C . LYS A 1 96 ? -25.576 5.729 32.201 1.00 80.25 96 LYS A C 1
ATOM 759 O O . LYS A 1 96 ? -25.709 6.724 32.908 1.00 80.25 96 LYS A O 1
ATOM 764 N N . ILE A 1 97 ? -24.700 5.667 31.197 1.00 77.88 97 ILE A N 1
ATOM 765 C CA . ILE A 1 97 ? -23.890 6.810 30.766 1.00 77.88 97 ILE A CA 1
ATOM 766 C C . ILE A 1 97 ? -24.807 7.942 30.300 1.00 77.88 97 ILE A C 1
ATOM 768 O O . ILE A 1 97 ? -24.660 9.047 30.799 1.00 77.88 97 ILE A O 1
ATOM 772 N N . ARG A 1 98 ? -25.797 7.671 29.437 1.00 77.25 98 ARG A N 1
ATOM 773 C CA . ARG A 1 98 ? -26.772 8.684 28.989 1.00 77.25 98 ARG A CA 1
ATOM 774 C C . ARG A 1 98 ? -27.576 9.285 30.141 1.00 77.25 98 ARG A C 1
ATOM 776 O O . ARG A 1 98 ? -27.678 10.505 30.211 1.00 77.25 98 ARG A O 1
ATOM 783 N N . ASP A 1 99 ? -28.080 8.449 31.047 1.00 76.38 99 ASP A N 1
ATOM 784 C CA . ASP A 1 99 ? -28.842 8.899 32.221 1.00 76.38 99 ASP A CA 1
ATOM 785 C C . ASP A 1 99 ? -27.978 9.810 33.116 1.00 76.38 99 ASP A C 1
ATOM 787 O O . ASP A 1 99 ? -28.428 10.844 33.607 1.00 76.38 99 ASP A O 1
ATOM 791 N N . THR A 1 100 ? -26.698 9.457 33.282 1.00 72.81 100 THR A N 1
ATOM 792 C CA . THR A 1 100 ? -25.719 10.293 33.992 1.00 72.81 100 THR A CA 1
ATOM 793 C C . THR A 1 100 ? -25.484 11.603 33.240 1.00 72.81 100 THR A C 1
ATOM 795 O O . THR A 1 100 ? -25.481 12.665 33.843 1.00 72.81 100 THR A O 1
ATOM 798 N N . GLU A 1 101 ? -25.328 11.568 31.919 1.00 70.69 101 GLU A N 1
ATOM 799 C CA . GLU A 1 101 ? -25.072 12.752 31.094 1.00 70.69 101 GLU A CA 1
ATOM 800 C C . GLU A 1 101 ? -26.212 13.781 31.140 1.00 70.69 101 GLU A C 1
ATOM 802 O O . GLU A 1 101 ? -25.959 14.987 31.152 1.00 70.69 101 GLU A O 1
ATOM 807 N N . GLU A 1 102 ? -27.465 13.327 31.202 1.00 67.19 102 GLU A N 1
ATOM 808 C CA . GLU A 1 102 ? -28.627 14.200 31.407 1.00 67.19 102 GLU A CA 1
ATOM 809 C C . GLU A 1 102 ? -28.581 14.920 32.757 1.00 67.19 102 GLU A C 1
ATOM 811 O O . GLU A 1 102 ? -28.908 16.105 32.825 1.00 67.19 102 GLU A O 1
ATOM 816 N N . TRP A 1 103 ? -28.097 14.256 33.811 1.00 65.19 103 TRP A N 1
ATOM 817 C CA . TRP A 1 103 ? -27.864 14.906 35.101 1.00 65.19 103 TRP A CA 1
ATOM 818 C C . TRP A 1 103 ? -26.754 15.969 35.018 1.00 65.19 103 TRP A C 1
ATOM 820 O O . TRP A 1 103 ? -26.918 17.070 35.543 1.00 65.19 103 TRP A O 1
ATOM 830 N N . TRP A 1 104 ? -25.659 15.696 34.295 1.00 62.03 104 TRP A N 1
ATOM 831 C CA . TRP A 1 104 ? -24.530 16.632 34.129 1.00 62.03 104 TRP A CA 1
ATOM 832 C C . TRP A 1 104 ? -24.924 17.901 33.377 1.00 62.03 104 TRP A C 1
ATOM 834 O O . TRP A 1 104 ? -24.447 18.986 33.703 1.00 62.03 104 TRP A O 1
ATOM 844 N N . LYS A 1 105 ? -25.840 17.786 32.409 1.00 57.06 105 LYS A N 1
ATOM 845 C CA . LYS A 1 105 ? -26.451 18.940 31.730 1.00 57.06 105 LYS A CA 1
ATOM 846 C C . LYS A 1 105 ? -27.266 19.833 32.671 1.00 57.06 105 LYS A C 1
ATOM 848 O O . LYS A 1 105 ? -27.638 20.933 32.276 1.00 57.06 105 LYS A O 1
ATOM 853 N N . GLY A 1 106 ? -27.565 19.376 33.887 1.00 55.41 106 GLY A N 1
ATOM 854 C CA . GLY A 1 106 ? -28.216 20.150 34.938 1.00 55.41 106 GLY A CA 1
ATOM 855 C C . GLY A 1 106 ? -27.272 21.048 35.743 1.00 55.41 106 GLY A C 1
ATOM 856 O O . GLY A 1 106 ? -27.758 21.791 36.588 1.00 55.41 106 GLY A O 1
ATOM 857 N N . ILE A 1 107 ? -25.957 21.019 35.502 1.00 59.94 107 ILE A N 1
ATOM 858 C CA . ILE A 1 107 ? -24.985 21.908 36.152 1.00 59.94 107 ILE A CA 1
ATOM 859 C C . ILE A 1 107 ? -24.257 22.700 35.059 1.00 59.94 107 ILE A C 1
ATOM 861 O O . ILE A 1 107 ? -23.266 22.242 34.497 1.00 59.94 107 ILE A O 1
ATOM 865 N N . ASN A 1 108 ? -24.764 23.888 34.726 1.00 56.91 108 ASN A N 1
ATOM 866 C CA . ASN A 1 108 ? -24.237 24.698 33.617 1.00 56.91 108 ASN A CA 1
ATOM 867 C C . ASN A 1 108 ? -23.645 26.037 34.067 1.00 56.91 108 ASN A C 1
ATOM 869 O O . ASN A 1 108 ? -22.964 26.692 33.283 1.00 56.91 108 ASN A O 1
ATOM 873 N N . ALA A 1 109 ? -23.897 26.462 35.305 1.00 59.56 109 ALA A N 1
ATOM 874 C CA . ALA A 1 109 ? -23.380 27.712 35.839 1.00 59.56 109 ALA A CA 1
ATOM 875 C C . ALA A 1 109 ? -23.152 27.622 37.350 1.00 59.56 109 ALA A C 1
ATOM 877 O O . ALA A 1 109 ? -23.774 26.821 38.043 1.00 59.56 109 ALA A O 1
ATOM 878 N N . PHE A 1 110 ? -22.277 28.475 37.867 1.00 61.81 110 PHE A N 1
ATOM 879 C CA . PHE A 1 110 ? -22.121 28.719 39.295 1.00 61.81 110 PHE A CA 1
ATOM 880 C C . PHE A 1 110 ? -22.001 30.228 39.516 1.00 61.81 110 PHE A C 1
ATOM 882 O O . PHE A 1 110 ? -21.462 30.949 38.674 1.00 61.81 110 PHE A O 1
ATOM 889 N N . SER A 1 111 ? -22.539 30.708 40.628 1.00 62.75 111 SER A N 1
ATOM 890 C CA . SER A 1 111 ? -22.400 32.086 41.084 1.00 62.75 111 SER A CA 1
ATOM 891 C C . SER A 1 111 ? -21.239 32.151 42.067 1.00 62.75 111 SER A C 1
ATOM 893 O O . SER A 1 111 ? -21.160 31.322 42.972 1.00 62.75 111 SER A O 1
ATOM 895 N N . VAL A 1 112 ? -20.352 33.129 41.896 1.00 63.00 112 VAL A N 1
ATOM 896 C CA . VAL A 1 112 ? -19.268 33.413 42.843 1.00 63.00 112 VAL A CA 1
ATOM 897 C C . VAL A 1 112 ? -19.571 34.734 43.529 1.00 63.00 112 VAL A C 1
ATOM 899 O O . VAL A 1 112 ? -19.685 35.763 42.859 1.00 63.00 112 VAL A O 1
ATOM 902 N N . ASP A 1 113 ? -19.673 34.705 44.848 1.00 63.19 113 ASP A N 1
ATOM 903 C CA . ASP A 1 113 ? -19.698 35.899 45.672 1.00 63.19 113 ASP A CA 1
ATOM 904 C C . ASP A 1 113 ? -18.271 36.412 45.851 1.00 63.19 113 ASP A C 1
ATOM 906 O O . ASP A 1 113 ? -17.356 35.694 46.257 1.00 63.19 113 ASP A O 1
ATOM 910 N N . VAL A 1 114 ? -18.073 37.684 45.509 1.00 65.06 114 VAL A N 1
ATOM 911 C CA . VAL A 1 114 ? -16.803 38.384 45.702 1.00 65.06 114 VAL A CA 1
ATOM 912 C C . VAL A 1 114 ? -16.910 39.199 46.981 1.00 65.06 114 VAL A C 1
ATOM 914 O O . VAL A 1 114 ? -17.569 40.241 47.014 1.00 65.06 114 VAL A O 1
ATOM 917 N N . CYS A 1 115 ? -16.252 38.739 48.039 1.00 64.12 115 CYS A N 1
ATOM 918 C CA . CYS A 1 115 ? -16.205 39.442 49.312 1.00 64.12 115 CYS A CA 1
ATOM 919 C C . CYS A 1 115 ? -15.256 40.639 49.193 1.00 64.12 115 CYS A C 1
ATOM 921 O O . CYS A 1 115 ? -14.070 40.479 48.888 1.00 64.12 115 CYS A O 1
ATOM 923 N N . LEU A 1 116 ? -15.779 41.846 49.434 1.00 65.75 116 LEU A N 1
ATOM 924 C CA . LEU A 1 116 ? -15.039 43.105 49.321 1.00 65.75 116 LEU A CA 1
ATOM 925 C C . LEU A 1 116 ? -14.881 43.796 50.679 1.00 65.75 116 LEU A C 1
ATOM 927 O O . LEU A 1 116 ? -15.794 43.794 51.505 1.00 65.75 116 LEU A O 1
ATOM 931 N N . THR A 1 117 ? -13.750 44.468 50.890 1.00 74.06 117 THR A N 1
ATOM 932 C CA . THR A 1 117 ? -13.582 45.391 52.023 1.00 74.06 117 THR A CA 1
ATOM 933 C C . THR A 1 117 ? -14.367 46.687 51.815 1.00 74.06 117 THR A C 1
ATOM 935 O O . THR A 1 117 ? -14.799 47.019 50.710 1.00 74.06 117 THR A O 1
ATOM 938 N N . SER A 1 118 ? -14.452 47.515 52.862 1.00 77.19 118 SER A N 1
ATOM 939 C CA . SER A 1 118 ? -14.948 48.896 52.754 1.00 77.19 118 SER A CA 1
ATOM 940 C C . SER A 1 118 ? -14.134 49.775 51.788 1.00 77.19 118 SER A C 1
ATOM 942 O O . SER A 1 118 ? -14.626 50.814 51.350 1.00 77.19 118 SER A O 1
ATOM 944 N N . ARG A 1 119 ? -12.913 49.358 51.419 1.00 77.56 119 ARG A N 1
ATOM 945 C CA . ARG A 1 119 ? -12.058 50.003 50.408 1.00 77.56 119 ARG A CA 1
ATOM 946 C C . ARG A 1 119 ? -12.177 49.381 49.013 1.00 77.56 119 ARG A C 1
ATOM 948 O O . ARG A 1 119 ? -11.534 49.873 48.094 1.00 77.56 119 ARG A O 1
ATOM 955 N N . LYS A 1 120 ? -13.058 48.387 48.840 1.00 67.62 120 LYS A N 1
ATOM 956 C CA . LYS A 1 120 ? -13.280 47.614 47.605 1.00 67.62 120 LYS A CA 1
ATOM 957 C C . LYS A 1 120 ? -12.124 46.682 47.217 1.00 67.62 120 LYS A C 1
ATOM 959 O O . LYS A 1 120 ? -12.032 46.291 46.057 1.00 67.62 120 LYS A O 1
ATOM 964 N N . ASP A 1 121 ? -11.283 46.294 48.172 1.00 57.16 121 ASP A N 1
ATOM 965 C CA . ASP A 1 121 ? -10.294 45.232 47.959 1.00 57.16 121 ASP A CA 1
ATOM 966 C C . ASP A 1 121 ? -10.985 43.864 48.011 1.00 57.16 121 ASP A C 1
ATOM 968 O O . ASP A 1 121 ? -11.853 43.656 48.861 1.00 57.16 121 ASP A O 1
ATOM 972 N N . ILE A 1 122 ? -10.596 42.929 47.140 1.00 58.50 122 ILE A N 1
ATOM 973 C CA . ILE A 1 122 ? -11.096 41.546 47.170 1.00 58.50 122 ILE A CA 1
ATOM 974 C C . ILE A 1 122 ? -10.431 40.810 48.334 1.00 58.50 122 ILE A C 1
ATOM 976 O O . ILE A 1 122 ? -9.210 40.679 48.367 1.00 58.50 122 ILE A O 1
ATOM 980 N N . VAL A 1 123 ? -11.237 40.329 49.280 1.00 65.56 123 VAL A N 1
ATOM 981 C CA . VAL A 1 123 ? -10.778 39.572 50.461 1.00 65.56 123 VAL A CA 1
ATOM 982 C C . VAL A 1 123 ? -11.147 38.098 50.424 1.00 65.56 123 VAL A C 1
ATOM 984 O O . VAL A 1 123 ? -10.568 37.316 51.169 1.00 65.56 123 VAL A O 1
ATOM 987 N N . GLY A 1 124 ? -12.072 37.708 49.552 1.00 58.06 124 GLY A N 1
ATOM 988 C CA . GLY A 1 124 ? -12.467 36.317 49.391 1.00 58.06 124 GLY A CA 1
ATOM 989 C C . GLY A 1 124 ? -13.337 36.114 48.160 1.00 58.06 124 GLY A C 1
ATOM 990 O O . GLY A 1 124 ? -13.959 37.054 47.663 1.00 58.06 124 GLY A O 1
ATOM 991 N N . LEU A 1 125 ? -13.349 34.878 47.676 1.00 60.56 125 LEU A N 1
ATOM 992 C CA . LEU A 1 125 ? -14.281 34.381 46.675 1.00 60.56 125 LEU A CA 1
ATOM 993 C C . LEU A 1 125 ? -14.992 33.187 47.305 1.00 60.56 125 LEU A C 1
ATOM 995 O O . LEU A 1 125 ? -14.315 32.284 47.787 1.00 60.56 125 LEU A O 1
ATOM 999 N N . GLU A 1 126 ? -16.318 33.184 47.299 1.00 59.97 126 GLU A N 1
ATOM 1000 C CA . GLU A 1 126 ? -17.138 32.074 47.794 1.00 59.97 126 GLU A CA 1
ATOM 1001 C C . GLU A 1 126 ? -18.076 31.612 46.678 1.00 59.97 126 GLU A C 1
ATOM 1003 O O . GLU A 1 126 ? -18.574 32.434 45.911 1.00 59.97 126 GLU A O 1
ATOM 1008 N N . ILE A 1 127 ? -18.325 30.307 46.539 1.00 62.84 127 ILE A N 1
ATOM 1009 C CA . ILE A 1 127 ? -19.388 29.852 45.633 1.00 62.84 127 ILE A CA 1
ATOM 1010 C C . ILE A 1 127 ? -20.732 30.073 46.321 1.00 62.84 127 ILE A C 1
ATOM 1012 O O . ILE A 1 127 ? -21.031 29.455 47.335 1.00 62.84 127 ILE A O 1
ATOM 1016 N N . ALA A 1 128 ? -21.551 30.941 45.734 1.00 62.25 128 ALA A N 1
ATOM 1017 C CA . ALA A 1 128 ? -22.855 31.312 46.263 1.00 62.25 128 ALA A CA 1
ATOM 1018 C C . ALA A 1 128 ? -23.949 30.304 45.884 1.00 62.25 128 ALA A C 1
ATOM 1020 O O . ALA A 1 128 ? -24.846 30.020 46.672 1.00 62.25 128 ALA A O 1
ATOM 1021 N N . GLU A 1 129 ? -23.911 29.786 44.651 1.00 63.16 129 GLU A N 1
ATOM 1022 C CA . GLU A 1 129 ? -24.950 28.886 44.139 1.00 63.16 129 GLU A CA 1
ATOM 1023 C C . GLU A 1 129 ? -24.473 28.111 42.905 1.00 63.16 129 GLU A C 1
ATOM 1025 O O . GLU A 1 129 ? -23.789 28.670 42.049 1.00 63.16 129 GLU A O 1
ATOM 1030 N N . ILE A 1 130 ? -24.897 26.853 42.760 1.00 64.06 130 ILE A N 1
ATOM 1031 C CA . ILE A 1 130 ? -24.732 26.058 41.535 1.00 64.06 130 ILE A CA 1
ATOM 1032 C C . ILE A 1 130 ? -26.074 26.006 40.798 1.00 64.06 130 ILE A C 1
ATOM 1034 O O . ILE A 1 130 ? -27.101 25.674 41.386 1.00 64.06 130 ILE A O 1
ATOM 1038 N N . ARG A 1 131 ? -26.075 26.330 39.503 1.00 59.22 131 ARG A N 1
ATOM 1039 C CA . ARG A 1 131 ? -27.277 26.508 38.680 1.00 59.22 131 ARG A CA 1
ATOM 1040 C C . ARG A 1 131 ? -27.260 25.648 37.420 1.00 59.22 131 ARG A C 1
ATOM 1042 O O . ARG A 1 131 ? -26.221 25.386 36.812 1.00 59.22 131 ARG A O 1
ATOM 1049 N N . SER A 1 132 ? -28.458 25.286 36.973 1.00 56.28 132 SER A N 1
ATOM 1050 C CA . SER A 1 132 ? -28.689 24.556 35.721 1.00 56.28 132 SER A CA 1
ATOM 1051 C C . SER A 1 132 ? -28.762 25.447 34.481 1.00 56.28 132 SER A C 1
ATOM 1053 O O . SER A 1 132 ? -28.680 24.947 33.361 1.00 56.28 132 SER A O 1
ATOM 1055 N N . GLN A 1 133 ? -28.884 26.762 34.659 1.00 57.19 133 GLN A N 1
ATOM 1056 C CA . GLN A 1 133 ? -28.933 27.757 33.587 1.00 57.19 133 GLN A CA 1
ATOM 1057 C C . GLN A 1 133 ? -28.017 28.939 33.920 1.00 57.19 133 GLN A C 1
ATOM 1059 O O . GLN A 1 133 ? -27.787 29.239 35.095 1.00 57.19 133 GLN A O 1
ATOM 1064 N N . ALA A 1 134 ? -27.485 29.595 32.886 1.00 55.41 134 ALA A N 1
ATOM 1065 C CA . ALA A 1 134 ? -26.653 30.785 33.039 1.00 55.41 134 ALA A CA 1
ATOM 1066 C C . ALA A 1 134 ? -27.417 31.907 33.768 1.00 55.41 134 ALA A C 1
ATOM 1068 O O . ALA A 1 134 ? -28.632 32.044 33.625 1.00 55.41 134 ALA A O 1
ATOM 1069 N N . TYR A 1 135 ? -26.704 32.702 34.571 1.00 53.03 135 TYR A N 1
ATOM 1070 C CA . TYR A 1 135 ? -27.287 33.839 35.284 1.00 53.03 135 TYR A CA 1
ATOM 1071 C C . TYR A 1 135 ? -27.787 34.892 34.285 1.00 53.03 135 TYR A C 1
ATOM 1073 O O . TYR A 1 135 ? -26.998 35.446 33.522 1.00 53.03 135 TYR A O 1
ATOM 1081 N N . GLU A 1 136 ? -29.081 35.208 34.319 1.00 52.56 136 GLU A N 1
ATOM 1082 C CA . GLU A 1 136 ? -29.675 36.251 33.484 1.00 52.56 136 GLU A CA 1
ATOM 1083 C C . GLU A 1 136 ? -29.749 37.566 34.280 1.00 52.56 136 GLU A C 1
ATOM 1085 O O . GLU A 1 136 ? -30.493 37.683 35.256 1.00 52.56 136 GLU A O 1
ATOM 1090 N N . LYS A 1 137 ? -28.953 38.573 33.890 1.00 45.94 137 LYS A N 1
ATOM 1091 C CA . LYS A 1 137 ? -29.004 39.921 34.484 1.00 45.94 137 LYS A CA 1
ATOM 1092 C C . LYS A 1 137 ? -29.686 40.881 33.520 1.00 45.94 137 LYS A C 1
ATOM 1094 O O . LYS A 1 137 ? -29.184 41.105 32.424 1.00 45.94 137 LYS A O 1
ATOM 1099 N N . ASN A 1 138 ? -30.777 41.514 33.948 1.00 45.84 138 ASN A N 1
ATOM 1100 C CA . ASN A 1 138 ? -31.444 42.594 33.205 1.00 45.84 138 ASN A CA 1
ATOM 1101 C C . ASN A 1 138 ? -31.855 42.236 31.754 1.00 45.84 138 ASN A C 1
ATOM 1103 O O . ASN A 1 138 ? -31.802 43.097 30.880 1.00 45.84 138 ASN A O 1
ATOM 1107 N N . GLY A 1 139 ? -32.264 40.991 31.483 1.00 44.19 139 GLY A N 1
ATOM 1108 C CA . GLY A 1 139 ? -32.816 40.588 30.179 1.00 44.19 139 GLY A CA 1
ATOM 1109 C C . GLY A 1 139 ? -31.809 40.491 29.024 1.00 44.19 139 GLY A C 1
ATOM 1110 O O . GLY A 1 139 ? -32.222 40.433 27.869 1.00 44.19 139 GLY A O 1
ATOM 1111 N N . MET A 1 140 ? -30.502 40.482 29.307 1.00 38.44 140 MET A N 1
ATOM 1112 C CA . MET A 1 140 ? -29.477 40.113 28.329 1.00 38.44 140 MET A CA 1
ATOM 1113 C C . MET A 1 140 ? -28.991 38.691 28.616 1.00 38.44 140 MET A C 1
ATOM 1115 O O . MET A 1 140 ? -28.236 38.465 29.561 1.00 38.44 140 MET A O 1
ATOM 1119 N N . LEU A 1 141 ? -29.425 37.742 27.785 1.00 43.25 141 LEU A N 1
ATOM 1120 C CA . LEU A 1 141 ? -28.795 36.429 27.663 1.00 43.25 141 LEU A CA 1
ATOM 1121 C C . LEU A 1 141 ? -27.394 36.619 27.065 1.00 43.25 141 LEU A C 1
ATOM 1123 O O . LEU A 1 141 ? -27.262 37.236 26.006 1.00 43.25 141 LEU A O 1
ATOM 1127 N N . GLU A 1 142 ? -26.355 36.045 27.679 1.00 45.72 142 GLU A N 1
ATOM 1128 C CA . GLU A 1 142 ? -25.238 35.577 26.853 1.00 45.72 142 GLU A CA 1
ATOM 1129 C C . GLU A 1 142 ? -25.831 34.525 25.899 1.00 45.72 142 GLU A C 1
ATOM 1131 O O . GLU A 1 142 ? -26.441 33.561 26.369 1.00 45.72 142 GLU A O 1
ATOM 1136 N N . PRO A 1 143 ? -25.755 34.725 24.572 1.00 40.59 143 PRO A N 1
ATOM 1137 C CA . PRO A 1 143 ? -26.641 34.043 23.630 1.00 40.59 143 PRO A CA 1
ATOM 1138 C C . PRO A 1 143 ? -26.353 32.549 23.447 1.00 40.59 143 PRO A C 1
ATOM 1140 O O . PRO A 1 143 ? -27.123 31.878 22.764 1.00 40.59 143 PRO A O 1
ATOM 1143 N N . GLU A 1 144 ? -25.302 32.001 24.059 1.00 44.12 144 GLU A N 1
ATOM 1144 C CA . GLU A 1 144 ? -25.008 30.572 23.980 1.00 44.12 144 GLU A CA 1
ATOM 1145 C C . GLU A 1 144 ? -24.574 30.014 25.344 1.00 44.12 144 GLU A C 1
ATOM 1147 O O . GLU A 1 144 ? -23.562 30.461 25.894 1.00 44.12 144 GLU A O 1
ATOM 1152 N N . PRO A 1 145 ? -25.287 29.018 25.907 1.00 42.97 145 PRO A N 1
ATOM 1153 C CA . PRO A 1 145 ? -24.756 28.253 27.025 1.00 42.97 145 PRO A CA 1
ATOM 1154 C C . PRO A 1 145 ? -23.476 27.549 26.561 1.00 42.97 145 PRO A C 1
ATOM 1156 O O . PRO A 1 145 ? -23.512 26.710 25.661 1.00 42.97 145 PRO A O 1
ATOM 1159 N N . ARG A 1 146 ? -22.331 27.879 27.170 1.00 49.38 146 ARG A N 1
ATOM 1160 C CA . ARG A 1 146 ? -21.100 27.097 26.979 1.00 49.38 146 ARG A CA 1
ATOM 1161 C C . ARG A 1 146 ? -21.370 25.659 27.433 1.00 49.38 146 ARG A C 1
ATOM 1163 O O . ARG A 1 146 ? -22.000 25.451 28.466 1.00 49.38 146 ARG A O 1
ATOM 1170 N N . GLU A 1 147 ? -20.943 24.681 26.638 1.00 39.31 147 GLU A N 1
ATOM 1171 C CA . GLU A 1 147 ? -21.244 23.249 26.794 1.00 39.31 147 GLU A CA 1
ATOM 1172 C C . GLU A 1 147 ? -20.857 22.668 28.181 1.00 39.31 147 GLU A C 1
ATOM 1174 O O . GLU A 1 147 ? -19.787 22.080 28.332 1.00 39.31 147 GLU A O 1
ATOM 1179 N N . GLY A 1 148 ? -21.728 22.788 29.192 1.00 45.03 148 GLY A N 1
ATOM 1180 C CA . GLY A 1 148 ? -21.701 22.074 30.485 1.00 45.03 148 GLY A CA 1
ATOM 1181 C C . GLY A 1 148 ? -20.390 22.118 31.300 1.00 45.03 148 GLY A C 1
ATOM 1182 O O . GLY A 1 148 ? -19.399 22.744 30.918 1.00 45.03 148 GLY A O 1
ATOM 1183 N N . ILE A 1 149 ? -20.339 21.386 32.426 1.00 40.56 149 ILE A N 1
ATOM 1184 C CA . ILE A 1 149 ? -19.104 21.173 33.229 1.00 40.56 149 ILE A CA 1
ATOM 1185 C C . ILE A 1 149 ? -17.939 20.658 32.364 1.00 40.56 149 ILE A C 1
ATOM 1187 O O . ILE A 1 149 ? -16.776 20.967 32.633 1.00 40.56 149 ILE A O 1
ATOM 1191 N N . SER A 1 150 ? -18.232 19.912 31.295 1.00 40.34 150 SER A N 1
ATOM 1192 C CA . SER A 1 150 ? -17.233 19.440 30.329 1.00 40.34 150 SER A CA 1
ATOM 1193 C C . SER A 1 150 ? -16.375 20.559 29.729 1.00 40.34 150 SER A C 1
ATOM 1195 O O . SER A 1 150 ? -15.214 20.313 29.411 1.00 40.34 150 SER A O 1
ATOM 1197 N N . SER A 1 151 ? -16.912 21.779 29.606 1.00 42.12 151 SER A N 1
ATOM 1198 C CA . SER A 1 151 ? -16.188 22.958 29.109 1.00 42.12 151 SER A CA 1
ATOM 1199 C C . SER A 1 151 ? -15.407 23.714 30.195 1.00 42.12 151 SER A C 1
ATOM 1201 O O . SER A 1 151 ? -14.418 24.376 29.879 1.00 42.12 151 SER A O 1
ATOM 1203 N N . LEU A 1 152 ? -15.792 23.580 31.472 1.00 41.66 152 LEU A N 1
ATOM 1204 C CA . LEU A 1 152 ? -15.064 24.144 32.621 1.00 41.66 152 LEU A CA 1
ATOM 1205 C C . LEU A 1 152 ? -13.828 23.314 32.982 1.00 41.66 152 LEU A C 1
ATOM 1207 O O . LEU A 1 152 ? -12.849 23.847 33.497 1.00 41.66 152 LEU A O 1
ATOM 1211 N N . ILE A 1 153 ? -13.849 22.020 32.661 1.00 46.38 153 ILE A N 1
ATOM 1212 C CA . ILE A 1 153 ? -12.734 21.093 32.868 1.00 46.38 153 ILE A CA 1
ATOM 1213 C C . ILE A 1 153 ? -12.086 20.821 31.508 1.00 46.38 153 ILE A C 1
ATOM 1215 O O . ILE A 1 153 ? -11.910 19.686 31.064 1.00 46.38 153 ILE A O 1
ATOM 1219 N N . ALA A 1 154 ? -11.690 21.893 30.823 1.00 43.28 154 ALA A N 1
ATOM 1220 C CA . ALA A 1 154 ? -10.597 21.768 29.878 1.00 43.28 154 ALA A CA 1
ATOM 1221 C C . ALA A 1 154 ? -9.370 21.408 30.719 1.00 43.28 154 ALA A C 1
ATOM 1223 O O . ALA A 1 154 ? -8.844 22.265 31.423 1.00 43.28 154 ALA A O 1
ATOM 1224 N N . PHE A 1 155 ? -8.957 20.133 30.710 1.00 44.12 155 PHE A N 1
ATOM 1225 C CA . PHE A 1 155 ? -7.681 19.711 31.295 1.00 44.12 155 PHE A CA 1
ATOM 1226 C C . PHE A 1 155 ? -6.632 20.768 30.926 1.00 44.12 155 PHE A C 1
ATOM 1228 O O . PHE A 1 155 ? -6.380 20.911 29.719 1.00 44.12 155 PHE A O 1
ATOM 1235 N N . PRO A 1 156 ? -6.048 21.515 31.887 1.00 42.38 156 PRO A N 1
ATOM 1236 C CA . PRO A 1 156 ? -4.967 22.422 31.556 1.00 42.38 156 PRO A CA 1
ATOM 1237 C C . PRO A 1 156 ? -3.916 21.561 30.872 1.00 42.38 156 PRO A C 1
ATOM 1239 O O . PRO A 1 156 ? -3.412 20.587 31.431 1.00 42.38 156 PRO A O 1
ATOM 1242 N N . GLN A 1 157 ? -3.670 21.828 29.588 1.00 41.28 157 GLN A N 1
ATOM 1243 C CA . GLN A 1 157 ? -2.755 20.999 28.807 1.00 41.28 157 GLN A CA 1
ATOM 1244 C C . GLN A 1 157 ? -1.307 21.131 29.300 1.00 41.28 157 GLN A C 1
ATOM 1246 O O . GLN A 1 157 ? -0.457 20.370 28.857 1.00 41.28 157 GLN A O 1
ATOM 1251 N N . THR A 1 158 ? -1.080 22.060 30.228 1.00 42.53 158 THR A N 1
ATOM 1252 C CA . THR A 1 158 ? 0.191 22.507 30.785 1.00 42.53 158 THR A CA 1
ATOM 1253 C C . THR A 1 158 ? 0.381 22.145 32.264 1.00 42.53 158 THR A C 1
ATOM 1255 O O . THR A 1 158 ? 1.335 22.618 32.860 1.00 42.53 158 THR A O 1
ATOM 1258 N N . GLY A 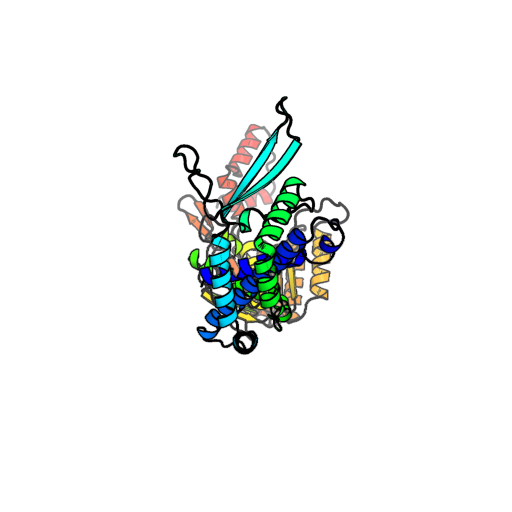1 159 ? -0.489 21.329 32.876 1.00 43.66 159 GLY A N 1
ATOM 1259 C CA . GLY A 1 159 ? -0.279 20.801 34.238 1.00 43.66 159 GLY A CA 1
ATOM 1260 C C . GLY A 1 159 ? -0.602 21.757 35.395 1.00 43.66 159 GLY A C 1
ATOM 1261 O O . GLY A 1 159 ? -1.010 21.291 36.449 1.00 43.66 159 GLY A O 1
ATOM 1262 N N . GLU A 1 160 ? -0.547 23.074 35.199 1.00 45.72 160 GLU A N 1
ATOM 1263 C CA . GLU A 1 160 ? -0.923 24.053 36.229 1.00 45.72 160 GLU A CA 1
ATOM 1264 C C . GLU A 1 160 ? -2.382 24.504 36.056 1.00 45.72 160 GLU A C 1
ATOM 1266 O O . GLU A 1 160 ? -2.729 25.222 35.114 1.00 45.72 160 GLU A O 1
ATOM 1271 N N . ALA A 1 161 ? -3.267 24.072 36.956 1.00 54.28 161 ALA A N 1
ATOM 1272 C CA . ALA A 1 161 ? -4.584 24.685 37.100 1.00 54.28 161 ALA A CA 1
ATOM 1273 C C . ALA A 1 161 ? -4.440 26.008 37.867 1.00 54.28 161 ALA A C 1
ATOM 1275 O O . ALA A 1 161 ? -3.744 26.079 38.879 1.00 54.28 161 ALA A O 1
ATOM 1276 N N . ILE A 1 162 ? -5.095 27.071 37.397 1.00 58.91 162 ILE A N 1
ATOM 1277 C CA . ILE A 1 162 ? -5.016 28.375 38.065 1.00 58.91 162 ILE A CA 1
ATOM 1278 C C . ILE A 1 162 ? -5.729 28.252 39.431 1.00 58.91 162 ILE A C 1
ATOM 1280 O O . ILE A 1 162 ? -6.804 27.654 39.463 1.00 58.91 162 ILE A O 1
ATOM 1284 N N . PRO A 1 163 ? -5.215 28.805 40.553 1.00 62.75 163 PRO A N 1
ATOM 1285 C CA . PRO A 1 163 ? -5.737 28.521 41.899 1.00 62.75 163 PRO A CA 1
ATOM 1286 C C . PRO A 1 163 ? -7.254 28.691 42.080 1.00 62.75 163 PRO A C 1
ATOM 1288 O O . PRO A 1 163 ? -7.886 27.909 42.785 1.00 62.75 163 PRO A O 1
ATOM 1291 N N . TYR A 1 164 ? -7.869 29.665 41.401 1.00 63.03 164 TYR A N 1
ATOM 1292 C CA . TYR A 1 164 ? -9.323 29.850 41.451 1.00 63.03 164 TYR A CA 1
ATOM 1293 C C . TYR A 1 164 ? -10.096 28.736 40.727 1.00 63.03 164 TYR A C 1
ATOM 1295 O O . TYR A 1 164 ? -11.202 28.409 41.138 1.00 63.03 164 TYR A O 1
ATOM 1303 N N . GLN A 1 165 ? -9.533 28.127 39.677 1.00 64.81 165 GLN A N 1
ATOM 1304 C CA . GLN A 1 165 ? -10.139 26.975 39.003 1.00 64.81 165 GLN A CA 1
ATOM 1305 C C . GLN A 1 165 ? -10.138 25.754 39.923 1.00 64.81 165 GLN A C 1
ATOM 1307 O O . GLN A 1 165 ? -11.152 25.071 40.002 1.00 64.81 165 GLN A O 1
ATOM 1312 N N . GLU A 1 166 ? -9.043 25.506 40.648 1.00 67.81 166 GLU A N 1
ATOM 1313 C CA . GLU A 1 166 ? -8.991 24.426 41.645 1.00 67.81 166 GLU A CA 1
ATOM 1314 C C . GLU A 1 166 ? -9.998 24.644 42.771 1.00 67.81 166 GLU A C 1
ATOM 1316 O O . GLU A 1 166 ? -10.746 23.726 43.097 1.00 67.81 166 GLU A O 1
ATOM 1321 N N . TYR A 1 167 ? -10.087 25.869 43.297 1.00 69.75 167 TYR A N 1
ATOM 1322 C CA . TYR A 1 167 ? -11.097 26.219 44.294 1.00 69.75 167 TYR A CA 1
ATOM 1323 C C . TYR A 1 167 ? -12.517 25.947 43.776 1.00 69.75 167 TYR A C 1
ATOM 1325 O O . TYR A 1 167 ? -13.288 25.246 44.427 1.00 69.75 167 TYR A O 1
ATOM 1333 N N . ILE A 1 168 ? -12.838 26.405 42.559 1.00 69.31 168 ILE A N 1
ATOM 1334 C CA . ILE A 1 168 ? -14.161 26.192 41.959 1.00 69.31 168 ILE A CA 1
ATOM 1335 C C . ILE A 1 168 ? -14.471 24.702 41.793 1.00 69.31 168 ILE A C 1
ATOM 1337 O O . ILE A 1 168 ? -15.555 24.247 42.149 1.00 69.31 168 ILE A O 1
ATOM 1341 N N . ILE A 1 169 ? -13.526 23.926 41.259 1.00 70.94 169 ILE A N 1
ATOM 1342 C CA . ILE A 1 169 ? -13.694 22.484 41.049 1.00 70.94 169 ILE A CA 1
ATOM 1343 C C . ILE A 1 169 ? -13.864 21.763 42.397 1.00 70.94 169 ILE A C 1
ATOM 1345 O O . ILE A 1 169 ? -14.658 20.824 42.488 1.00 70.94 169 ILE A O 1
ATOM 1349 N N . ASN A 1 170 ? -13.154 22.195 43.443 1.00 75.19 170 ASN A N 1
ATOM 1350 C CA . ASN A 1 170 ? -13.266 21.615 44.777 1.00 75.19 170 ASN A CA 1
ATOM 1351 C C . ASN A 1 170 ? -14.628 21.905 45.416 1.00 75.19 170 ASN A C 1
ATOM 1353 O O . ASN A 1 170 ? -15.251 20.977 45.923 1.00 75.19 170 ASN A O 1
ATOM 1357 N N . GLU A 1 171 ? -15.121 23.140 45.328 1.00 72.75 171 GLU A N 1
ATOM 1358 C CA . GLU A 1 171 ? -16.435 23.534 45.852 1.00 72.75 171 GLU A CA 1
ATOM 1359 C C . GLU A 1 171 ? -17.587 22.866 45.086 1.00 72.75 171 GLU A C 1
ATOM 1361 O O . GLU A 1 171 ? -18.493 22.292 45.690 1.00 72.75 171 GLU A O 1
ATOM 1366 N N . VAL A 1 172 ? -17.515 22.810 43.750 1.00 72.44 172 VAL A N 1
ATOM 1367 C CA . VAL A 1 172 ? -18.475 22.037 42.937 1.00 72.44 172 VAL A CA 1
ATOM 1368 C C . VAL A 1 172 ? -18.443 20.559 43.329 1.00 72.44 172 VAL A C 1
ATOM 1370 O O . VAL A 1 172 ? -19.487 19.920 43.472 1.00 72.44 172 VAL A O 1
ATOM 1373 N N . GLY A 1 173 ? -17.247 20.007 43.543 1.00 74.12 173 GLY A N 1
ATOM 1374 C CA . GLY A 1 173 ? -17.080 18.645 44.030 1.00 74.12 173 GLY A CA 1
ATOM 1375 C C . GLY A 1 173 ? -17.635 18.435 45.444 1.00 74.12 173 GLY A C 1
ATOM 1376 O O . GLY A 1 173 ? -18.159 17.358 45.736 1.00 74.12 173 GLY A O 1
ATOM 1377 N N . TYR A 1 174 ? -17.530 19.437 46.319 1.00 75.81 174 TYR A N 1
ATOM 1378 C CA . TYR A 1 174 ? -18.047 19.402 47.683 1.00 75.81 174 TYR A CA 1
ATOM 1379 C C . TYR A 1 174 ? -19.574 19.422 47.702 1.00 75.81 174 TYR A C 1
ATOM 1381 O O . TYR A 1 174 ? -20.183 18.580 48.366 1.00 75.81 174 TYR A O 1
ATOM 1389 N N . GLU A 1 175 ? -20.205 20.322 46.953 1.00 73.12 175 GLU A N 1
ATOM 1390 C CA . GLU A 1 175 ? -21.664 20.383 46.821 1.00 73.12 175 GLU A CA 1
ATOM 1391 C C . GLU A 1 175 ? -22.221 19.089 46.211 1.00 73.12 175 GLU A C 1
ATOM 1393 O O . GLU A 1 175 ? -23.147 18.473 46.743 1.00 73.12 175 GLU A O 1
ATOM 1398 N N . ALA A 1 176 ? -21.572 18.572 45.164 1.00 70.69 176 ALA A N 1
ATOM 1399 C CA . ALA A 1 176 ? -21.968 17.326 44.512 1.00 70.69 176 ALA A CA 1
ATOM 1400 C C . ALA A 1 176 ? -21.452 16.050 45.214 1.00 70.69 176 ALA A C 1
ATOM 1402 O O . ALA A 1 176 ? -21.585 14.954 44.666 1.00 70.69 176 ALA A O 1
ATOM 1403 N N . ARG A 1 177 ? -20.865 16.134 46.419 1.00 73.88 177 ARG A N 1
ATOM 1404 C CA . ARG A 1 177 ? -20.097 15.030 47.038 1.00 73.88 177 ARG A CA 1
ATOM 1405 C C . ARG A 1 177 ? -20.853 13.712 47.180 1.00 73.88 177 ARG A C 1
ATOM 1407 O O . ARG A 1 177 ? -20.276 12.644 46.963 1.00 73.88 177 ARG A O 1
ATOM 1414 N N . ASN A 1 178 ? -22.130 13.770 47.555 1.00 74.00 178 ASN A N 1
ATOM 1415 C CA . ASN A 1 178 ? -22.949 12.575 47.764 1.00 74.00 178 ASN A CA 1
ATOM 1416 C C . ASN A 1 178 ? -23.180 11.854 46.433 1.00 74.00 178 ASN A C 1
ATOM 1418 O O . ASN A 1 178 ? -22.992 10.639 46.341 1.00 74.00 178 ASN A O 1
ATOM 1422 N N . GLU A 1 179 ? -23.492 12.619 45.390 1.00 72.38 179 GLU A N 1
ATOM 1423 C CA . GLU A 1 179 ? -23.726 12.084 44.055 1.00 72.38 179 GLU A CA 1
ATOM 1424 C C . GLU A 1 179 ? -22.421 11.622 43.404 1.00 72.38 179 GLU A C 1
ATOM 1426 O O . GLU A 1 179 ? -22.372 10.534 42.844 1.00 72.38 179 GLU A O 1
ATOM 1431 N N . LEU A 1 180 ? -21.315 12.354 43.566 1.00 72.19 180 LEU A N 1
ATOM 1432 C CA . LEU A 1 180 ? -19.996 11.914 43.100 1.00 72.19 180 LEU A CA 1
ATOM 1433 C C . LEU A 1 180 ? -19.547 10.620 43.771 1.00 72.19 180 LEU A C 1
ATOM 1435 O O . LEU A 1 180 ? -18.945 9.765 43.125 1.00 72.19 180 LEU A O 1
ATOM 1439 N N . THR A 1 181 ? -19.855 10.444 45.054 1.00 74.69 181 THR A N 1
ATOM 1440 C CA . THR A 1 181 ? -19.562 9.198 45.771 1.00 74.69 181 THR A CA 1
ATOM 1441 C C . THR A 1 181 ? -20.415 8.049 45.237 1.00 74.69 181 THR A C 1
ATOM 1443 O O . THR A 1 181 ? -19.896 6.951 45.011 1.00 74.69 181 THR A O 1
ATOM 1446 N N . ARG A 1 182 ? -21.699 8.304 44.961 1.00 78.56 182 ARG A N 1
ATOM 1447 C CA . ARG A 1 182 ? -22.593 7.343 44.314 1.00 78.56 182 ARG A CA 1
ATOM 1448 C C . ARG A 1 182 ? -22.099 6.974 42.914 1.00 78.56 182 ARG A C 1
ATOM 1450 O O . ARG A 1 182 ? -21.845 5.796 42.672 1.00 78.56 182 ARG A O 1
ATOM 1457 N N . LEU A 1 183 ? -21.869 7.950 42.037 1.00 72.50 183 LEU A N 1
ATOM 1458 C CA . LEU A 1 183 ? -21.356 7.754 40.679 1.00 72.50 183 LEU A CA 1
ATOM 1459 C C . LEU A 1 183 ? -20.015 7.031 40.686 1.00 72.50 183 LEU A C 1
ATOM 1461 O O . LEU A 1 183 ? -19.839 6.074 39.943 1.00 72.50 183 LEU A O 1
ATOM 1465 N N . ARG A 1 184 ? -19.086 7.408 41.573 1.00 76.38 184 ARG A N 1
ATOM 1466 C CA . ARG A 1 184 ? -17.828 6.679 41.764 1.00 76.38 184 ARG A CA 1
ATOM 1467 C C . ARG A 1 184 ? -18.087 5.211 42.077 1.00 76.38 184 ARG A C 1
ATOM 1469 O O . ARG A 1 184 ? -17.435 4.349 41.494 1.00 76.38 184 ARG A O 1
ATOM 1476 N N . SER A 1 185 ? -19.008 4.914 42.991 1.00 74.25 185 SER A N 1
ATOM 1477 C CA . SER A 1 185 ? -19.321 3.532 43.359 1.00 74.25 185 SER A CA 1
ATOM 1478 C C . SER A 1 185 ? -19.935 2.744 42.195 1.00 74.25 185 SER A C 1
ATOM 1480 O O . SER A 1 185 ? -19.610 1.572 42.016 1.00 74.25 185 SER A O 1
ATOM 1482 N N . GLU A 1 186 ? -20.760 3.387 41.367 1.00 73.25 186 GLU A N 1
ATOM 1483 C CA . GLU A 1 186 ? -21.365 2.783 40.179 1.00 73.25 186 GLU A CA 1
ATOM 1484 C C . GLU A 1 186 ? -20.333 2.571 39.056 1.00 73.25 186 GLU A C 1
ATOM 1486 O O . GLU A 1 186 ? -20.265 1.488 38.479 1.00 73.25 186 GLU A O 1
ATOM 1491 N N . ILE A 1 187 ? -19.472 3.560 38.806 1.00 72.56 187 ILE A N 1
ATOM 1492 C CA . ILE A 1 187 ? -18.431 3.566 37.768 1.00 72.56 187 ILE A CA 1
ATOM 1493 C C . ILE A 1 187 ? -17.270 2.619 38.098 1.00 72.56 187 ILE A C 1
ATOM 1495 O O . ILE A 1 187 ? -16.715 1.990 37.200 1.00 72.56 187 ILE A O 1
ATOM 1499 N N . ILE A 1 188 ? -16.884 2.481 39.371 1.00 71.38 188 ILE A N 1
ATOM 1500 C CA . ILE A 1 188 ? -15.830 1.534 39.783 1.00 71.38 188 ILE A CA 1
ATOM 1501 C C . ILE A 1 188 ? -16.266 0.085 39.555 1.00 71.38 188 ILE A C 1
ATOM 1503 O O . ILE A 1 188 ? -15.433 -0.754 39.215 1.00 71.38 188 ILE A O 1
ATOM 1507 N N . ARG A 1 189 ? -17.562 -0.206 39.718 1.00 70.00 189 ARG A N 1
ATOM 1508 C CA . ARG A 1 189 ? -18.124 -1.541 39.461 1.00 70.00 189 ARG A CA 1
ATOM 1509 C C . ARG A 1 189 ? -18.118 -1.905 37.979 1.00 70.00 189 ARG A C 1
ATOM 1511 O O . ARG A 1 189 ? -18.214 -3.082 37.657 1.00 70.00 189 ARG A O 1
ATOM 1518 N N . LEU A 1 190 ? -18.004 -0.917 37.094 1.00 69.81 190 LEU A N 1
ATOM 1519 C CA . LEU A 1 190 ? -17.808 -1.144 35.672 1.00 69.81 190 LEU A CA 1
ATOM 1520 C C . LEU A 1 190 ? -16.319 -1.431 35.430 1.00 69.81 190 LEU A C 1
ATOM 1522 O O . LEU A 1 190 ? -15.451 -0.564 35.604 1.00 69.81 190 LEU A O 1
ATOM 1526 N N . GLN A 1 191 ? -16.031 -2.677 35.072 1.00 65.94 191 GLN A N 1
ATOM 1527 C CA . GLN A 1 191 ? -14.720 -3.123 34.617 1.00 65.94 191 GLN A CA 1
ATOM 1528 C C . GLN A 1 191 ? -14.784 -3.365 33.111 1.00 65.94 191 GLN A C 1
ATOM 1530 O O . GLN A 1 191 ? -15.768 -3.906 32.616 1.00 65.94 191 GLN A O 1
ATOM 1535 N N . PHE A 1 192 ? -13.742 -2.936 32.400 1.00 69.88 192 PHE A N 1
ATOM 1536 C CA . PHE A 1 192 ? -13.537 -3.307 31.007 1.00 69.88 192 PHE A CA 1
ATOM 1537 C C . PHE A 1 192 ? -12.496 -4.390 30.955 1.00 69.88 192 PHE A C 1
ATOM 1539 O O . PHE A 1 192 ? -11.333 -4.133 31.261 1.00 69.88 192 PHE A O 1
ATOM 1546 N N . GLU A 1 193 ? -12.916 -5.578 30.556 1.00 75.75 193 GLU A N 1
ATOM 1547 C CA . GLU A 1 193 ? -11.964 -6.654 30.331 1.00 75.75 193 GLU A CA 1
ATOM 1548 C C . GLU A 1 193 ? -11.350 -6.569 28.931 1.00 75.75 193 GLU A C 1
ATOM 1550 O O . GLU A 1 193 ? -10.219 -6.983 28.774 1.00 75.75 193 GLU A O 1
ATOM 1555 N N . GLY A 1 194 ? -12.041 -5.980 27.945 1.00 77.56 194 GLY A N 1
ATOM 1556 C CA . GLY A 1 194 ? -11.591 -5.931 26.546 1.00 77.56 194 GLY A CA 1
ATOM 1557 C C . GLY A 1 194 ? -10.930 -4.620 26.106 1.00 77.56 194 GLY A C 1
ATOM 1558 O O . GLY A 1 194 ? -10.893 -4.329 24.908 1.00 77.56 194 GLY A O 1
ATOM 1559 N N . ARG A 1 195 ? -10.543 -3.744 27.042 1.00 79.75 195 ARG A N 1
ATOM 1560 C CA . ARG A 1 195 ? -9.986 -2.414 26.720 1.00 79.75 195 ARG A CA 1
ATOM 1561 C C . ARG A 1 195 ? -8.613 -2.531 26.073 1.00 79.75 195 ARG A C 1
ATOM 1563 O O . ARG A 1 195 ? -8.372 -1.885 25.057 1.00 79.75 195 ARG A O 1
ATOM 1570 N N . ASP A 1 196 ? -7.728 -3.299 26.690 1.00 81.31 196 ASP A N 1
ATOM 1571 C CA . ASP A 1 196 ? -6.323 -3.349 26.298 1.00 81.31 196 ASP A CA 1
ATOM 1572 C C . ASP A 1 196 ? -6.174 -4.084 24.962 1.00 81.31 196 ASP A C 1
ATOM 1574 O O . ASP A 1 196 ? -5.419 -3.651 24.095 1.00 81.31 196 ASP A O 1
ATOM 1578 N N . GLU A 1 197 ? -6.995 -5.108 24.726 1.00 85.75 197 GLU A N 1
ATOM 1579 C CA . GLU A 1 197 ? -7.115 -5.783 23.438 1.00 85.75 197 GLU A CA 1
ATOM 1580 C C . GLU A 1 197 ? -7.603 -4.822 22.353 1.00 85.75 197 GLU A C 1
ATOM 1582 O O . GLU A 1 197 ? -7.017 -4.780 21.275 1.00 85.75 197 GLU A O 1
ATOM 1587 N N . LEU A 1 198 ? -8.630 -4.005 22.623 1.00 84.25 198 LEU A N 1
ATOM 1588 C CA . LEU A 1 198 ? -9.108 -3.022 21.648 1.00 84.25 198 LEU A CA 1
ATOM 1589 C C . LEU A 1 198 ? -8.024 -1.991 21.303 1.00 84.25 198 LEU A C 1
ATOM 1591 O O . LEU A 1 198 ? -7.858 -1.648 20.134 1.00 84.25 198 LEU A O 1
ATOM 1595 N N . LEU A 1 199 ? -7.287 -1.510 22.307 1.00 81.31 199 LEU A N 1
ATOM 1596 C CA . LEU A 1 199 ? -6.187 -0.565 22.110 1.00 81.31 199 LEU A CA 1
ATOM 1597 C C . LEU A 1 199 ? -5.028 -1.198 21.341 1.00 81.31 199 LEU A C 1
ATOM 1599 O O . LEU A 1 199 ? -4.467 -0.550 20.468 1.00 81.31 199 LEU A O 1
ATOM 1603 N N . SER A 1 200 ? -4.724 -2.475 21.583 1.00 85.31 200 SER A N 1
ATOM 1604 C CA . SER A 1 200 ? -3.692 -3.202 20.830 1.00 85.31 200 SER A CA 1
ATOM 1605 C C . SER A 1 200 ? -3.991 -3.313 19.328 1.00 85.31 200 SER A C 1
ATOM 1607 O O . SER A 1 200 ? -3.091 -3.569 18.532 1.00 85.31 200 SER A O 1
ATOM 1609 N N . LEU A 1 201 ? -5.251 -3.103 18.927 1.00 88.00 201 LEU A N 1
ATOM 1610 C CA . LEU A 1 201 ? -5.693 -3.119 17.534 1.00 88.00 201 LEU A CA 1
ATOM 1611 C C . LEU A 1 201 ? -5.708 -1.728 16.881 1.00 88.00 201 LEU A C 1
ATOM 1613 O O . LEU A 1 201 ? -6.083 -1.640 15.708 1.00 88.00 201 LEU A O 1
ATOM 1617 N N . SER A 1 202 ? -5.340 -0.651 17.589 1.00 83.88 202 SER A N 1
ATOM 1618 C CA . SER A 1 202 ? -5.469 0.727 17.089 1.00 83.88 202 SER A CA 1
ATOM 1619 C C . SER A 1 202 ? -4.743 0.925 15.758 1.00 83.88 202 SER A C 1
ATOM 1621 O O . SER A 1 202 ? -5.377 1.319 14.779 1.00 83.88 202 SER A O 1
ATOM 1623 N N . ASP A 1 203 ? -3.465 0.555 15.683 1.00 85.88 203 ASP A N 1
ATOM 1624 C CA . ASP A 1 203 ? -2.634 0.693 14.481 1.00 85.88 203 ASP A CA 1
ATOM 1625 C C . ASP A 1 203 ? -3.215 -0.069 13.285 1.00 85.88 203 ASP A C 1
ATOM 1627 O O . ASP A 1 203 ? -3.316 0.459 12.173 1.00 85.88 203 ASP A O 1
ATOM 1631 N N . ALA A 1 204 ? -3.664 -1.305 13.516 1.00 89.12 204 ALA A N 1
ATOM 1632 C CA . ALA A 1 204 ? -4.265 -2.132 12.476 1.00 89.12 204 ALA A CA 1
ATOM 1633 C C . ALA A 1 204 ? -5.576 -1.517 11.961 1.00 89.12 204 ALA A C 1
ATOM 1635 O O . ALA A 1 204 ? -5.801 -1.442 10.750 1.00 89.12 204 ALA A O 1
ATOM 1636 N N . LEU A 1 205 ? -6.435 -1.038 12.865 1.00 87.31 205 LEU A N 1
ATOM 1637 C CA . LEU A 1 205 ? -7.676 -0.358 12.500 1.00 87.31 205 LEU A CA 1
ATOM 1638 C C . LEU A 1 205 ? -7.387 0.935 11.733 1.00 87.31 205 LEU A C 1
ATOM 1640 O O . LEU A 1 205 ? -8.003 1.163 10.691 1.00 87.31 205 LEU A O 1
ATOM 1644 N N . PHE A 1 206 ? -6.425 1.745 12.183 1.00 87.50 206 PHE A N 1
ATOM 1645 C CA . PHE A 1 206 ? -6.006 2.958 11.482 1.00 87.50 206 PHE A CA 1
ATOM 1646 C C . PHE A 1 206 ? -5.511 2.668 10.070 1.00 87.50 206 PHE A C 1
ATOM 1648 O O . PHE A 1 206 ? -5.881 3.394 9.142 1.00 87.50 206 PHE A O 1
ATOM 1655 N N . PHE A 1 207 ? -4.728 1.606 9.887 1.00 91.75 207 PHE A N 1
ATOM 1656 C CA . PHE A 1 207 ? -4.263 1.184 8.573 1.00 91.75 207 PHE A CA 1
ATOM 1657 C C . PHE A 1 207 ? -5.432 0.829 7.643 1.00 91.75 207 PHE A C 1
ATOM 1659 O O . PHE A 1 207 ? -5.569 1.435 6.578 1.00 91.75 207 PHE A O 1
ATOM 1666 N N . TYR A 1 208 ? -6.329 -0.077 8.057 1.00 88.94 208 TYR A N 1
ATOM 1667 C CA . TYR A 1 208 ? -7.474 -0.491 7.231 1.00 88.94 208 TYR A CA 1
ATOM 1668 C C . TYR A 1 208 ? -8.390 0.676 6.877 1.00 88.94 208 TYR A C 1
ATOM 1670 O O . TYR A 1 208 ? -8.835 0.817 5.736 1.00 88.94 208 TYR A O 1
ATOM 1678 N N . ILE A 1 209 ? -8.652 1.534 7.856 1.00 89.00 209 ILE A N 1
ATOM 1679 C CA . ILE A 1 209 ? -9.446 2.736 7.669 1.00 89.00 209 ILE A CA 1
ATOM 1680 C C . ILE A 1 209 ? -8.781 3.675 6.653 1.00 89.00 209 ILE A C 1
ATOM 1682 O O . ILE A 1 209 ? -9.459 4.228 5.789 1.00 89.00 209 ILE A O 1
ATOM 1686 N N . SER A 1 210 ? -7.467 3.869 6.743 1.00 91.31 210 SER A N 1
ATOM 1687 C CA . SER A 1 210 ? -6.732 4.757 5.838 1.00 91.31 210 SER A CA 1
ATOM 1688 C C . SER A 1 210 ? -6.679 4.198 4.415 1.00 91.31 210 SER A C 1
ATOM 1690 O O . SER A 1 210 ? -6.868 4.951 3.463 1.00 91.31 210 SER A O 1
ATOM 1692 N N . ALA A 1 211 ? -6.530 2.880 4.257 1.00 92.19 211 ALA A N 1
ATOM 1693 C CA . ALA A 1 211 ? -6.611 2.210 2.960 1.00 92.19 211 ALA A CA 1
ATOM 1694 C C . ALA A 1 211 ? -8.011 2.337 2.326 1.00 92.19 211 ALA A C 1
ATOM 1696 O O . ALA A 1 211 ? -8.135 2.592 1.124 1.00 92.19 211 ALA A O 1
ATOM 1697 N N . ALA A 1 212 ? -9.075 2.211 3.128 1.00 91.62 212 ALA A N 1
ATOM 1698 C CA . ALA A 1 212 ? -10.445 2.426 2.667 1.00 91.62 212 ALA A CA 1
ATOM 1699 C C . ALA A 1 212 ? -10.691 3.890 2.267 1.00 91.62 212 ALA A C 1
ATOM 1701 O O . ALA A 1 212 ? -11.272 4.154 1.217 1.00 91.62 212 ALA A O 1
ATOM 1702 N N . GLU A 1 213 ? -10.212 4.848 3.064 1.00 92.81 213 GLU A N 1
ATOM 1703 C CA . GLU A 1 213 ? -10.335 6.273 2.757 1.00 92.81 213 GLU A CA 1
ATOM 1704 C C . GLU A 1 213 ? -9.582 6.646 1.473 1.00 92.81 213 GLU A C 1
ATOM 1706 O O . GLU A 1 213 ? -10.121 7.364 0.632 1.00 92.81 213 GLU A O 1
ATOM 1711 N N . PHE A 1 214 ? -8.375 6.111 1.275 1.00 93.38 214 PHE A N 1
ATOM 1712 C CA . PHE A 1 214 ? -7.623 6.253 0.029 1.00 93.38 214 PHE A CA 1
ATOM 1713 C C . PHE A 1 214 ? -8.445 5.788 -1.184 1.00 93.38 214 PHE A C 1
ATOM 1715 O O . PHE A 1 214 ? -8.608 6.539 -2.148 1.00 93.38 214 PHE A O 1
ATOM 1722 N N . ALA A 1 215 ? -9.042 4.594 -1.111 1.00 94.31 215 ALA A N 1
ATOM 1723 C CA . ALA A 1 215 ? -9.890 4.060 -2.176 1.00 94.31 215 ALA A CA 1
ATOM 1724 C C . ALA A 1 215 ? -11.126 4.938 -2.449 1.00 94.31 215 ALA A C 1
ATOM 1726 O O . ALA A 1 215 ? -11.506 5.146 -3.602 1.00 94.31 215 ALA A O 1
ATOM 1727 N N . LEU A 1 216 ? -11.759 5.476 -1.404 1.00 94.25 216 LEU A N 1
ATOM 1728 C CA . LEU A 1 216 ? -12.924 6.353 -1.541 1.00 94.25 216 LEU A CA 1
ATOM 1729 C C . LEU A 1 216 ? -12.556 7.710 -2.146 1.00 94.25 216 LEU A C 1
ATOM 1731 O O . LEU A 1 216 ? -13.281 8.205 -3.009 1.00 94.25 216 LEU A O 1
ATOM 1735 N N . ARG A 1 217 ? -11.410 8.284 -1.760 1.00 93.06 217 ARG A N 1
ATOM 1736 C CA . ARG A 1 217 ? -10.887 9.525 -2.353 1.00 93.06 217 ARG A CA 1
ATOM 1737 C C . ARG A 1 217 ? -10.597 9.356 -3.844 1.00 93.06 217 ARG A C 1
ATOM 1739 O O . ARG A 1 217 ? -11.014 10.205 -4.625 1.00 93.06 217 ARG A O 1
ATOM 1746 N N . MET A 1 218 ? -9.986 8.240 -4.246 1.00 94.12 218 MET A N 1
ATOM 1747 C CA . MET A 1 218 ? -9.770 7.914 -5.664 1.00 94.12 218 MET A CA 1
ATOM 1748 C C . MET A 1 218 ? -11.087 7.821 -6.441 1.00 94.12 218 MET A C 1
ATOM 1750 O O . MET A 1 218 ? -11.244 8.470 -7.473 1.00 94.12 218 MET A O 1
ATOM 1754 N N . LYS A 1 219 ? -12.080 7.096 -5.907 1.00 93.50 219 LYS A N 1
ATOM 1755 C CA . LYS A 1 219 ? -13.411 7.011 -6.531 1.00 93.50 219 LYS A CA 1
ATOM 1756 C C . LYS A 1 219 ? -14.080 8.379 -6.658 1.00 93.50 219 LYS A C 1
ATOM 1758 O O . LYS A 1 219 ? -14.685 8.665 -7.687 1.00 93.50 219 LYS A O 1
ATOM 1763 N N . LYS A 1 220 ? -13.956 9.236 -5.639 1.00 91.94 220 LYS A N 1
ATOM 1764 C CA . LYS A 1 220 ? -14.478 10.612 -5.664 1.00 91.94 220 LYS A CA 1
ATOM 1765 C C . LYS A 1 220 ? -13.796 11.470 -6.737 1.00 91.94 220 LYS A C 1
ATOM 1767 O O . LYS A 1 220 ? -14.454 12.327 -7.314 1.00 91.94 220 LYS A O 1
ATOM 1772 N N . ALA A 1 221 ? -12.523 11.210 -7.030 1.00 90.38 221 ALA A N 1
ATOM 1773 C CA . ALA A 1 221 ? -11.779 11.825 -8.130 1.00 90.38 221 ALA A CA 1
ATOM 1774 C C . ALA A 1 221 ? -12.099 11.215 -9.515 1.00 90.38 221 ALA A C 1
ATOM 1776 O O . ALA A 1 221 ? -11.452 11.558 -10.500 1.00 90.38 221 ALA A O 1
ATOM 1777 N N . GLY A 1 222 ? -13.082 10.309 -9.614 1.00 92.12 222 GLY A N 1
ATOM 1778 C CA . GLY A 1 222 ? -13.470 9.659 -10.870 1.00 92.12 222 GLY A CA 1
ATOM 1779 C C . GLY A 1 222 ? -12.529 8.536 -11.315 1.00 92.12 222 GLY A C 1
ATOM 1780 O O . GLY A 1 222 ? -12.619 8.081 -12.453 1.00 92.12 222 GLY A O 1
ATOM 1781 N N . ILE A 1 223 ? -11.634 8.078 -10.437 1.00 95.06 223 ILE A N 1
ATOM 1782 C CA . ILE A 1 223 ? -10.629 7.063 -10.757 1.00 95.06 223 ILE A CA 1
ATOM 1783 C C . ILE A 1 223 ? -11.136 5.681 -10.334 1.00 95.06 223 ILE A C 1
ATOM 1785 O O . ILE A 1 223 ? -11.596 5.514 -9.196 1.00 95.06 223 ILE A O 1
ATOM 1789 N N . PRO A 1 224 ? -11.070 4.669 -11.222 1.00 95.50 224 PRO A N 1
ATOM 1790 C CA . PRO A 1 224 ? -11.446 3.313 -10.870 1.00 95.50 224 PRO A CA 1
ATOM 1791 C C . PRO A 1 224 ? -10.496 2.753 -9.812 1.00 95.50 224 PRO A C 1
ATOM 1793 O O . PRO A 1 224 ? -9.297 3.026 -9.800 1.00 95.50 224 PRO A O 1
ATOM 1796 N N . VAL A 1 225 ? -11.059 1.947 -8.919 1.00 97.06 225 VAL A N 1
ATOM 1797 C CA . VAL A 1 225 ? -10.312 1.281 -7.859 1.00 97.06 225 VAL A CA 1
ATOM 1798 C C . VAL A 1 225 ? -10.706 -0.183 -7.839 1.00 97.06 225 VAL A C 1
ATOM 1800 O O . VAL A 1 225 ? -11.897 -0.490 -7.724 1.00 97.06 225 VAL A O 1
ATOM 1803 N N . CYS A 1 226 ? -9.722 -1.077 -7.900 1.00 96.75 226 CYS A N 1
ATOM 1804 C CA . CYS A 1 226 ? -9.946 -2.516 -7.887 1.00 96.75 226 CYS A CA 1
ATOM 1805 C C . CYS A 1 226 ? -9.331 -3.185 -6.651 1.00 96.75 226 CYS A C 1
ATOM 1807 O O . CYS A 1 226 ? -8.381 -2.685 -6.041 1.00 96.75 226 CYS A O 1
ATOM 1809 N N . ILE A 1 227 ? -9.874 -4.352 -6.303 1.00 95.44 227 ILE A N 1
ATOM 1810 C CA . ILE A 1 227 ? -9.202 -5.309 -5.422 1.00 95.44 227 ILE A CA 1
ATOM 1811 C C . ILE A 1 227 ? -8.283 -6.141 -6.325 1.00 95.44 227 ILE A C 1
ATOM 1813 O O . ILE A 1 227 ? -8.796 -6.777 -7.249 1.00 95.44 227 ILE A O 1
ATOM 1817 N N . PRO A 1 228 ? -6.956 -6.104 -6.130 1.00 96.56 228 PRO A N 1
ATOM 1818 C CA . PRO A 1 228 ? -6.029 -6.852 -6.970 1.00 96.56 228 PRO A CA 1
ATOM 1819 C C . PRO A 1 228 ? -6.143 -8.364 -6.739 1.00 96.56 228 PRO A C 1
ATOM 1821 O O . PRO A 1 228 ? -6.394 -8.817 -5.621 1.00 96.56 228 PRO A O 1
ATOM 1824 N N . ALA A 1 229 ? -5.915 -9.144 -7.794 1.00 96.38 229 ALA A N 1
ATOM 1825 C CA . ALA A 1 229 ? -5.810 -10.598 -7.732 1.00 96.38 229 ALA A CA 1
ATOM 1826 C C . ALA A 1 229 ? -4.343 -11.055 -7.765 1.00 96.38 229 ALA A C 1
ATOM 1828 O O . ALA A 1 229 ? -3.450 -10.335 -8.212 1.00 96.38 229 ALA A O 1
ATOM 1829 N N . PHE A 1 230 ? -4.090 -12.272 -7.290 1.00 96.19 230 PHE A N 1
ATOM 1830 C CA . PHE A 1 230 ? -2.774 -12.895 -7.390 1.00 96.19 230 PHE A CA 1
ATOM 1831 C C . PHE A 1 230 ? -2.539 -13.464 -8.798 1.00 96.19 230 PHE A C 1
ATOM 1833 O O . PHE A 1 230 ? -3.433 -14.093 -9.362 1.00 96.19 230 PHE A O 1
ATOM 1840 N N . SER A 1 231 ? -1.326 -13.296 -9.331 1.00 95.12 231 SER A N 1
ATOM 1841 C CA . SER A 1 231 ? -0.878 -13.894 -10.593 1.00 95.12 231 SER A CA 1
ATOM 1842 C C . SER A 1 231 ? 0.375 -14.743 -10.396 1.00 95.12 231 SER A C 1
ATOM 1844 O O . SER A 1 231 ? 1.299 -14.353 -9.686 1.00 95.12 231 SER A O 1
ATOM 1846 N N . GLU A 1 232 ? 0.464 -15.872 -11.098 1.00 92.31 232 GLU A N 1
ATOM 1847 C CA . GLU A 1 232 ? 1.727 -16.612 -11.243 1.00 92.31 232 GLU A CA 1
ATOM 1848 C C . GLU A 1 232 ? 2.546 -16.148 -12.459 1.00 92.31 232 GLU A C 1
ATOM 1850 O O . GLU A 1 232 ? 3.780 -16.249 -12.470 1.00 92.31 232 GLU A O 1
ATOM 1855 N N . LEU A 1 233 ? 1.860 -15.624 -13.479 1.00 92.19 233 LEU A N 1
ATOM 1856 C CA . LEU A 1 233 ? 2.406 -15.376 -14.816 1.00 92.19 233 LEU A CA 1
ATOM 1857 C C . LEU A 1 233 ? 2.967 -13.964 -14.991 1.00 92.19 233 LEU A C 1
ATOM 1859 O O . LEU A 1 233 ? 3.894 -13.774 -15.776 1.00 92.19 233 LEU A O 1
ATOM 1863 N N . ALA A 1 234 ? 2.439 -12.983 -14.262 1.00 94.25 234 ALA A N 1
ATOM 1864 C CA . ALA A 1 234 ? 2.863 -11.592 -14.351 1.00 94.25 234 ALA A CA 1
ATOM 1865 C C . ALA A 1 234 ? 3.325 -11.077 -12.989 1.00 94.25 234 ALA A C 1
ATOM 1867 O O . ALA A 1 234 ? 2.688 -11.339 -11.972 1.00 94.25 234 ALA A O 1
ATOM 1868 N N . VAL A 1 235 ? 4.418 -10.311 -12.971 1.00 97.12 235 VAL A N 1
ATOM 1869 C CA . VAL A 1 235 ? 4.745 -9.484 -11.800 1.00 97.12 235 VAL A CA 1
ATOM 1870 C C . VAL A 1 235 ? 3.690 -8.394 -11.663 1.00 97.12 235 VAL A C 1
ATOM 1872 O O . VAL A 1 235 ? 3.172 -8.175 -10.571 1.00 97.12 235 VAL A O 1
ATOM 1875 N N . ILE A 1 236 ? 3.332 -7.762 -12.786 1.00 98.25 236 ILE A N 1
ATOM 1876 C CA . ILE A 1 236 ? 2.279 -6.749 -12.863 1.00 98.25 236 ILE A CA 1
ATOM 1877 C C . ILE A 1 236 ? 1.508 -6.940 -14.168 1.00 98.25 236 ILE A C 1
ATOM 1879 O O . ILE A 1 236 ? 2.094 -6.913 -15.249 1.00 98.25 236 ILE A O 1
ATOM 1883 N N . ASN A 1 237 ? 0.193 -7.090 -14.071 1.00 98.12 237 ASN A N 1
ATOM 1884 C CA . ASN A 1 237 ? -0.745 -6.942 -15.175 1.00 98.12 237 ASN A CA 1
ATOM 1885 C C . ASN A 1 237 ? -1.881 -6.034 -14.696 1.00 98.12 237 ASN A C 1
ATOM 1887 O O . ASN A 1 237 ? -2.769 -6.494 -13.986 1.00 98.12 237 ASN A O 1
ATOM 1891 N N . ALA A 1 238 ? -1.830 -4.746 -15.031 1.00 98.19 238 ALA A N 1
ATOM 1892 C CA . ALA A 1 238 ? -2.806 -3.747 -14.607 1.00 98.19 238 ALA A CA 1
ATOM 1893 C C . ALA A 1 238 ? -3.402 -3.017 -15.814 1.00 98.19 238 ALA A C 1
ATOM 1895 O O . ALA A 1 238 ? -2.680 -2.631 -16.731 1.00 98.19 238 ALA A O 1
ATOM 1896 N N . GLN A 1 239 ? -4.717 -2.808 -15.796 1.00 98.19 239 GLN A N 1
ATOM 1897 C CA . GLN A 1 239 ? -5.465 -2.136 -16.861 1.00 98.19 239 GLN A CA 1
ATOM 1898 C C . GLN A 1 239 ? -5.939 -0.765 -16.387 1.00 98.19 239 GLN A C 1
ATOM 1900 O O . GLN A 1 239 ? -6.487 -0.644 -15.287 1.00 98.19 239 GLN A O 1
ATOM 1905 N N . ALA A 1 240 ? -5.750 0.255 -17.223 1.00 97.00 240 ALA A N 1
ATOM 1906 C CA . ALA A 1 240 ? -6.093 1.648 -16.955 1.00 97.00 240 ALA A CA 1
ATOM 1907 C C . ALA A 1 240 ? -5.639 2.106 -15.558 1.00 97.00 240 ALA A C 1
ATOM 1909 O O . ALA A 1 240 ? -6.450 2.525 -14.734 1.00 97.00 240 ALA A O 1
ATOM 1910 N N . ALA A 1 241 ? -4.342 1.984 -15.273 1.00 97.56 241 ALA A N 1
ATOM 1911 C CA . ALA A 1 241 ? -3.763 2.399 -14.006 1.00 97.56 241 ALA A CA 1
ATOM 1912 C C . ALA A 1 241 ? -3.434 3.894 -13.974 1.00 97.56 241 ALA A C 1
ATOM 1914 O O . ALA A 1 241 ? -2.900 4.455 -14.935 1.00 97.56 241 ALA A O 1
ATOM 1915 N N . TYR A 1 242 ? -3.728 4.515 -12.835 1.00 96.31 242 TYR A N 1
ATOM 1916 C CA . TYR A 1 242 ? -3.535 5.935 -12.574 1.00 96.31 242 TYR A CA 1
ATOM 1917 C C . TYR A 1 242 ? -2.500 6.129 -11.472 1.00 96.31 242 TYR A C 1
ATOM 1919 O O . TYR A 1 242 ? -2.513 5.425 -10.466 1.00 96.31 242 TYR A O 1
ATOM 1927 N N . MET A 1 243 ? -1.623 7.117 -11.642 1.00 93.88 243 MET A N 1
ATOM 1928 C CA . MET A 1 243 ? -0.637 7.491 -10.629 1.00 93.88 243 MET A CA 1
ATOM 1929 C C . MET A 1 243 ? -1.327 8.085 -9.392 1.00 93.88 243 MET A C 1
ATOM 1931 O O . MET A 1 243 ? -1.923 9.155 -9.531 1.00 93.88 243 MET A O 1
ATOM 1935 N N . PRO A 1 244 ? -1.227 7.459 -8.199 1.00 91.94 244 PRO A N 1
ATOM 1936 C CA . PRO A 1 244 ? -1.907 7.928 -6.997 1.00 91.94 244 PRO A CA 1
ATOM 1937 C C . PRO A 1 244 ? -1.653 9.398 -6.649 1.00 91.94 244 PRO A C 1
ATOM 1939 O O . PRO A 1 244 ? -2.572 10.116 -6.270 1.00 91.94 244 PRO A O 1
ATOM 1942 N N . GLU A 1 245 ? -0.405 9.849 -6.773 1.00 88.94 245 GLU A N 1
ATOM 1943 C CA . GLU A 1 245 ? -0.025 11.220 -6.431 1.00 88.94 245 GLU A CA 1
ATOM 1944 C C . GLU A 1 245 ? -0.705 12.228 -7.364 1.00 88.94 245 GLU A C 1
ATOM 1946 O O . GLU A 1 245 ? -1.476 13.065 -6.904 1.00 88.94 245 GLU A O 1
ATOM 1951 N N . LEU A 1 246 ? -0.520 12.072 -8.681 1.00 89.94 246 LEU A N 1
ATOM 1952 C CA . LEU A 1 246 ? -1.123 12.949 -9.692 1.00 89.94 246 LEU A CA 1
ATOM 1953 C C . LEU A 1 246 ? -2.655 12.934 -9.639 1.00 89.94 246 LEU A C 1
ATOM 1955 O O . LEU A 1 246 ? -3.295 13.948 -9.880 1.00 89.94 246 LEU A O 1
ATOM 1959 N N . ALA A 1 247 ? -3.237 11.784 -9.310 1.00 89.00 247 ALA A N 1
ATOM 1960 C CA . ALA A 1 247 ? -4.672 11.595 -9.169 1.00 89.00 247 ALA A CA 1
ATOM 1961 C C . ALA A 1 247 ? -5.298 12.420 -8.036 1.00 89.00 247 ALA A C 1
ATOM 1963 O O . ALA A 1 247 ? -6.447 12.840 -8.147 1.00 89.00 247 ALA A O 1
ATOM 1964 N N . LEU A 1 248 ? -4.567 12.608 -6.934 1.00 87.25 248 LEU A N 1
ATOM 1965 C CA . LEU A 1 248 ? -5.080 13.261 -5.728 1.00 87.25 248 LEU A CA 1
ATOM 1966 C C . LEU A 1 248 ? -4.663 14.727 -5.611 1.00 87.25 248 LEU A C 1
ATOM 1968 O O . LEU A 1 248 ? -5.366 15.494 -4.955 1.00 87.25 248 LEU A O 1
ATOM 1972 N N . THR A 1 249 ? -3.523 15.108 -6.191 1.00 85.50 249 THR A N 1
ATOM 1973 C CA . THR A 1 249 ? -2.968 16.469 -6.087 1.00 85.50 249 THR A CA 1
ATOM 1974 C C . THR A 1 249 ? -3.048 17.257 -7.391 1.00 85.50 249 THR A C 1
ATOM 1976 O O . THR A 1 249 ? -2.891 18.477 -7.373 1.00 85.50 249 THR A O 1
ATOM 1979 N N . GLY A 1 250 ? -3.284 16.585 -8.521 1.00 74.50 250 GLY A N 1
ATOM 1980 C CA . GLY A 1 250 ? -3.336 17.211 -9.835 1.00 74.50 250 GLY A CA 1
ATOM 1981 C C . GLY A 1 250 ? -4.552 18.116 -10.018 1.00 74.50 250 GLY A C 1
ATOM 1982 O O . GLY A 1 250 ? -5.643 17.835 -9.525 1.00 74.50 250 GLY A O 1
ATOM 1983 N N . ALA A 1 251 ? -4.364 19.200 -10.776 1.00 69.75 251 ALA A N 1
ATOM 1984 C CA . ALA A 1 251 ? -5.462 20.057 -11.226 1.00 69.75 251 ALA A CA 1
ATOM 1985 C C . ALA A 1 251 ? -6.345 19.367 -12.285 1.00 69.75 251 ALA A C 1
ATOM 1987 O O . ALA A 1 251 ? -7.523 19.690 -12.418 1.00 69.75 251 ALA A O 1
ATOM 1988 N N . GLU A 1 252 ? -5.775 18.410 -13.020 1.00 81.94 252 GLU A N 1
ATOM 1989 C CA . GLU A 1 252 ? -6.436 17.635 -14.069 1.00 81.94 252 GLU A CA 1
ATOM 1990 C C . GLU A 1 252 ? -6.290 16.134 -13.800 1.00 81.94 252 GLU A C 1
ATOM 1992 O O . GLU A 1 252 ? -5.332 15.685 -13.164 1.00 81.94 252 GLU A O 1
ATOM 1997 N N . THR A 1 253 ? -7.233 15.342 -14.313 1.00 84.94 253 THR A N 1
ATOM 1998 C CA . THR A 1 253 ? -7.180 13.881 -14.208 1.00 84.94 253 THR A CA 1
ATOM 1999 C C . THR A 1 253 ? -5.996 13.332 -15.019 1.00 84.94 253 THR A C 1
ATOM 2001 O O . THR A 1 253 ? -5.913 13.596 -16.221 1.00 84.94 253 THR A O 1
ATOM 2004 N N . PRO A 1 254 ? -5.093 12.534 -14.417 1.00 91.25 254 PRO A N 1
ATOM 2005 C CA . PRO A 1 254 ? -3.946 11.991 -15.135 1.00 91.25 254 PRO A CA 1
ATOM 2006 C C . PRO A 1 254 ? -4.360 10.948 -16.181 1.00 91.25 254 PRO A C 1
ATOM 2008 O O . PRO A 1 254 ? -5.376 10.265 -16.049 1.00 91.25 254 PRO A O 1
ATOM 2011 N N . VAL A 1 255 ? -3.531 10.782 -17.214 1.00 93.81 255 VAL A N 1
ATOM 2012 C CA . VAL A 1 255 ? -3.754 9.789 -18.274 1.00 93.81 255 VAL A CA 1
ATOM 2013 C C . VAL A 1 255 ? -3.474 8.374 -17.758 1.00 93.81 255 VAL A C 1
ATOM 2015 O O . VAL A 1 255 ? -2.380 8.077 -17.273 1.00 93.81 255 VAL A O 1
ATOM 2018 N N . ALA A 1 256 ? -4.454 7.482 -17.908 1.00 96.44 256 ALA A N 1
ATOM 2019 C CA . ALA A 1 256 ? -4.347 6.085 -17.498 1.00 96.44 256 ALA A CA 1
ATOM 2020 C C . ALA A 1 256 ? -3.439 5.274 -18.431 1.00 96.44 256 ALA A C 1
ATOM 2022 O O . ALA A 1 256 ? -3.544 5.364 -19.661 1.00 96.44 256 ALA A O 1
ATOM 2023 N N . ASN A 1 257 ? -2.622 4.389 -17.867 1.00 97.19 257 ASN A N 1
ATOM 2024 C CA . ASN A 1 257 ? -1.762 3.490 -18.632 1.00 97.19 257 ASN A CA 1
ATOM 2025 C C . ASN A 1 257 ? -1.975 2.030 -18.239 1.00 97.19 257 ASN A C 1
ATOM 2027 O O . ASN A 1 257 ? -2.186 1.714 -17.072 1.00 97.19 257 ASN A O 1
ATOM 2031 N N . ASP A 1 258 ? -1.910 1.148 -19.230 1.00 97.81 258 ASP A N 1
ATOM 2032 C CA . ASP A 1 258 ? -1.881 -0.291 -18.989 1.00 97.81 258 ASP A CA 1
ATOM 2033 C C . ASP A 1 258 ? -0.435 -0.677 -18.681 1.00 97.81 258 ASP A C 1
ATOM 2035 O O . ASP A 1 258 ? 0.492 -0.135 -19.288 1.00 97.81 258 ASP A O 1
ATOM 2039 N N . ILE A 1 259 ? -0.235 -1.578 -17.723 1.00 97.62 259 ILE A N 1
ATOM 2040 C CA . ILE A 1 259 ? 1.089 -2.038 -17.305 1.00 97.62 259 ILE A CA 1
ATOM 2041 C C . ILE A 1 259 ? 1.129 -3.545 -17.426 1.00 97.62 259 ILE A C 1
ATOM 2043 O O . ILE A 1 259 ? 0.367 -4.248 -16.764 1.00 97.62 259 ILE A O 1
ATOM 2047 N N . TYR A 1 260 ? 2.068 -4.031 -18.228 1.00 97.44 260 TYR A N 1
ATOM 2048 C CA . TYR A 1 260 ? 2.377 -5.445 -18.318 1.00 97.44 260 TYR A CA 1
ATOM 2049 C C . TYR A 1 260 ? 3.868 -5.679 -18.083 1.00 97.44 260 TYR A C 1
ATOM 2051 O O . TYR A 1 260 ? 4.725 -5.095 -18.749 1.00 97.44 260 TYR A O 1
ATOM 2059 N N . LEU A 1 261 ? 4.162 -6.561 -17.134 1.00 97.81 261 LEU A N 1
ATOM 2060 C CA . LEU A 1 261 ? 5.480 -7.114 -16.881 1.00 97.81 261 LEU A CA 1
ATOM 2061 C C . LEU A 1 261 ? 5.318 -8.587 -16.497 1.00 97.81 261 LEU A C 1
ATOM 2063 O O . LEU A 1 261 ? 4.827 -8.911 -15.411 1.00 97.81 261 LEU A O 1
ATOM 2067 N N . GLY A 1 262 ? 5.730 -9.476 -17.400 1.00 96.00 262 GLY A N 1
ATOM 2068 C CA . GLY A 1 262 ? 5.724 -10.919 -17.165 1.00 96.00 262 GLY A CA 1
ATOM 2069 C C . GLY A 1 262 ? 6.654 -11.328 -16.018 1.00 96.00 262 GLY A C 1
ATOM 2070 O O . GLY A 1 262 ? 7.588 -10.609 -15.669 1.00 96.00 262 GLY A O 1
ATOM 2071 N N . SER A 1 263 ? 6.410 -12.492 -15.422 1.00 92.50 263 SER A N 1
ATOM 2072 C CA . SER A 1 263 ? 7.319 -13.101 -14.448 1.00 92.50 263 SER A CA 1
ATOM 2073 C C . SER A 1 263 ? 8.386 -13.959 -15.144 1.00 92.50 263 SER A C 1
ATOM 2075 O O . SER A 1 263 ? 8.258 -14.329 -16.310 1.00 92.50 263 SER A O 1
ATOM 2077 N N . GLY A 1 264 ? 9.474 -14.287 -14.441 1.00 90.38 264 GLY A N 1
ATOM 2078 C CA . GLY A 1 264 ? 10.498 -15.202 -14.962 1.00 90.38 264 GLY A CA 1
ATOM 2079 C C . GLY A 1 264 ? 11.519 -14.568 -15.912 1.00 90.38 264 GLY A C 1
ATOM 2080 O O . GLY A 1 264 ? 12.080 -15.267 -16.759 1.00 90.38 264 GLY A O 1
ATOM 2081 N N . GLY A 1 265 ? 11.792 -13.271 -15.751 1.00 90.50 265 GLY A N 1
ATOM 2082 C CA . GLY A 1 265 ? 12.867 -12.577 -16.462 1.00 90.50 265 GLY A CA 1
ATOM 2083 C C . GLY A 1 265 ? 12.421 -11.719 -17.631 1.00 90.50 265 GLY A C 1
ATOM 2084 O O . GLY A 1 265 ? 13.220 -11.522 -18.540 1.00 90.50 265 GLY A O 1
ATOM 2085 N N . TYR A 1 266 ? 11.168 -11.258 -17.653 1.00 96.38 266 TYR A N 1
ATOM 2086 C CA . TYR A 1 266 ? 10.751 -10.269 -18.644 1.00 96.38 266 TYR A CA 1
ATOM 2087 C C . TYR A 1 266 ? 11.382 -8.912 -18.337 1.00 96.38 266 TYR A C 1
ATOM 2089 O O . TYR A 1 266 ? 11.432 -8.488 -17.182 1.00 96.38 266 TYR A O 1
ATOM 2097 N N . ALA A 1 267 ? 11.822 -8.227 -19.385 1.00 97.44 267 ALA A N 1
ATOM 2098 C CA . ALA A 1 267 ? 12.359 -6.881 -19.324 1.00 97.44 267 ALA A CA 1
ATOM 2099 C C . ALA A 1 267 ? 11.556 -5.956 -20.241 1.00 97.44 267 ALA A C 1
ATOM 2101 O O . ALA A 1 267 ? 11.344 -6.269 -21.414 1.00 97.44 267 ALA A O 1
ATOM 2102 N N . SER A 1 268 ? 11.149 -4.801 -19.721 1.00 97.62 268 SER A N 1
ATOM 2103 C CA . SER A 1 268 ? 10.460 -3.761 -20.487 1.00 97.62 268 SER A CA 1
ATOM 2104 C C . SER A 1 268 ? 11.390 -2.577 -20.731 1.00 97.62 268 SER A C 1
ATOM 2106 O O . SER A 1 268 ? 11.750 -1.867 -19.795 1.00 97.62 268 SER A O 1
ATOM 2108 N N . LEU A 1 269 ? 11.753 -2.336 -21.987 1.00 97.06 269 LEU A N 1
ATOM 2109 C CA . LEU A 1 269 ? 12.517 -1.171 -22.424 1.00 97.06 269 LEU A CA 1
ATOM 2110 C C . LEU A 1 269 ? 11.560 -0.046 -22.828 1.00 97.06 269 LEU A C 1
ATOM 2112 O O . LEU A 1 269 ? 10.778 -0.203 -23.763 1.00 97.06 269 LEU A O 1
ATOM 2116 N N . ILE A 1 270 ? 11.628 1.094 -22.150 1.00 95.88 270 ILE A N 1
ATOM 2117 C CA . ILE A 1 270 ? 10.722 2.230 -22.333 1.00 95.88 270 ILE A CA 1
ATOM 2118 C C . ILE A 1 270 ? 11.510 3.423 -22.863 1.00 95.88 270 ILE A C 1
ATOM 2120 O O . ILE A 1 270 ? 12.449 3.903 -22.227 1.00 95.88 270 ILE A O 1
ATOM 2124 N N . THR A 1 271 ? 11.092 3.935 -24.015 1.00 92.62 271 THR A N 1
ATOM 2125 C CA . THR A 1 271 ? 11.738 5.066 -24.690 1.00 92.62 271 THR A CA 1
ATOM 2126 C C . THR A 1 271 ? 10.727 6.153 -25.050 1.00 92.62 271 THR A C 1
ATOM 2128 O O . THR A 1 271 ? 9.510 5.989 -24.927 1.00 92.62 271 THR A O 1
ATOM 2131 N N . GLY A 1 272 ? 11.232 7.318 -25.445 1.00 87.00 272 GLY A N 1
ATOM 2132 C CA . GLY A 1 272 ? 10.418 8.455 -25.863 1.00 87.00 272 GLY A CA 1
ATOM 2133 C C . GLY A 1 272 ? 11.007 9.788 -25.406 1.00 87.00 272 GLY A C 1
ATOM 2134 O O . GLY A 1 272 ? 11.975 9.808 -24.645 1.00 87.00 272 GLY A O 1
ATOM 2135 N N . PRO A 1 273 ? 10.432 10.915 -25.843 1.00 80.81 273 PRO A N 1
ATOM 2136 C CA . PRO A 1 273 ? 10.941 12.246 -25.522 1.00 80.81 273 PRO A CA 1
ATOM 2137 C C . PRO A 1 273 ? 10.955 12.585 -24.026 1.00 80.81 273 PRO A C 1
ATOM 2139 O O . PRO A 1 273 ? 10.204 12.026 -23.223 1.00 80.81 273 PRO A O 1
ATOM 2142 N N . ASN A 1 274 ? 11.812 13.531 -23.636 1.00 79.56 274 ASN A N 1
ATOM 2143 C CA . ASN A 1 274 ? 11.805 14.094 -22.284 1.00 79.56 274 ASN A CA 1
ATOM 2144 C C . ASN A 1 274 ? 10.437 14.684 -21.946 1.00 79.56 274 ASN A C 1
ATOM 2146 O O . ASN A 1 274 ? 9.724 15.171 -22.820 1.00 79.56 274 ASN A O 1
ATOM 2150 N N . SER A 1 275 ? 10.068 14.594 -20.669 1.00 80.88 275 SER A N 1
ATOM 2151 C CA . SER A 1 275 ? 8.778 15.067 -20.154 1.00 80.88 275 SER A CA 1
ATOM 2152 C C . SER A 1 275 ? 7.543 14.344 -20.707 1.00 80.88 275 SER A C 1
ATOM 2154 O O . SER A 1 275 ? 6.430 14.759 -20.423 1.00 80.88 275 SER A O 1
ATOM 2156 N N . SER A 1 276 ? 7.694 13.220 -21.418 1.00 83.62 276 SER A N 1
ATOM 2157 C CA . SER A 1 276 ? 6.562 12.425 -21.922 1.00 83.62 276 SER A CA 1
ATOM 2158 C C . SER A 1 276 ? 5.933 11.482 -20.878 1.00 83.62 276 SER A C 1
ATOM 2160 O O . SER A 1 276 ? 5.153 10.607 -21.244 1.00 83.62 276 SER A O 1
ATOM 2162 N N . GLY A 1 277 ? 6.315 11.586 -19.597 1.00 87.62 277 GLY A N 1
ATOM 2163 C CA . GLY A 1 277 ? 5.772 10.767 -18.501 1.00 87.62 277 GLY A CA 1
ATOM 2164 C C . GLY A 1 277 ? 6.448 9.407 -18.255 1.00 87.62 277 GLY A C 1
ATOM 2165 O O . GLY A 1 277 ? 5.915 8.604 -17.493 1.00 87.62 277 GLY A O 1
ATOM 2166 N N . LYS A 1 278 ? 7.615 9.119 -18.855 1.00 92.81 278 LYS A N 1
ATOM 2167 C CA . LYS A 1 278 ? 8.320 7.822 -18.692 1.00 92.81 278 LYS A CA 1
ATOM 2168 C C . LYS A 1 278 ? 8.651 7.494 -17.229 1.00 92.81 278 LYS A C 1
ATOM 2170 O O . LYS A 1 278 ? 8.361 6.393 -16.768 1.00 92.81 278 LYS A O 1
ATOM 2175 N N . THR A 1 279 ? 9.196 8.462 -16.491 1.00 92.38 279 THR A N 1
ATOM 2176 C CA . THR A 1 279 ? 9.513 8.317 -15.060 1.00 92.38 279 THR A CA 1
ATOM 2177 C C . THR A 1 279 ? 8.254 8.057 -14.234 1.00 92.38 279 THR A C 1
ATOM 2179 O O . THR A 1 279 ? 8.241 7.177 -13.379 1.00 92.38 279 THR A O 1
ATOM 2182 N N . CYS A 1 280 ? 7.156 8.758 -14.539 1.00 93.06 280 CYS A N 1
ATOM 2183 C CA . CYS A 1 280 ? 5.873 8.532 -13.876 1.00 93.06 280 CYS A CA 1
ATOM 2184 C C . CYS A 1 280 ? 5.357 7.108 -14.118 1.00 93.06 280 CYS A C 1
ATOM 2186 O O . CYS A 1 280 ? 4.838 6.490 -13.196 1.00 93.06 280 CYS A O 1
ATOM 2188 N N . TYR A 1 281 ? 5.533 6.564 -15.324 1.00 95.19 281 TYR A N 1
ATOM 2189 C CA . TYR A 1 281 ? 5.094 5.209 -15.660 1.00 95.19 281 TYR A CA 1
ATOM 2190 C C . TYR A 1 281 ? 5.852 4.124 -14.878 1.00 95.19 281 TYR A C 1
ATOM 2192 O O . TYR A 1 281 ? 5.231 3.219 -14.320 1.00 95.19 281 TYR A O 1
ATOM 2200 N N . ILE A 1 282 ? 7.183 4.217 -14.783 1.00 96.00 282 ILE A N 1
ATOM 2201 C CA . ILE A 1 282 ? 7.967 3.230 -14.023 1.00 96.00 282 ILE A CA 1
ATOM 2202 C C . ILE A 1 282 ? 7.723 3.347 -12.508 1.00 96.00 282 ILE A C 1
ATOM 2204 O O . ILE A 1 282 ? 7.626 2.334 -11.816 1.00 96.00 282 ILE A O 1
ATOM 2208 N N . MET A 1 283 ? 7.541 4.568 -11.995 1.00 95.56 283 MET A N 1
ATOM 2209 C CA . MET A 1 283 ? 7.145 4.792 -10.603 1.00 95.56 283 MET A CA 1
ATOM 2210 C C . MET A 1 283 ? 5.744 4.238 -10.314 1.00 95.56 283 MET A C 1
ATOM 2212 O O . MET A 1 283 ? 5.556 3.600 -9.282 1.00 95.56 283 MET A O 1
ATOM 2216 N N . LEU A 1 284 ? 4.787 4.415 -11.233 1.00 96.69 284 LEU A N 1
ATOM 2217 C CA . LEU A 1 284 ? 3.443 3.846 -11.120 1.00 96.69 284 LEU A CA 1
ATOM 2218 C C . LEU A 1 284 ? 3.506 2.320 -10.963 1.00 96.69 284 LEU A C 1
ATOM 2220 O O . LEU A 1 284 ? 2.877 1.783 -10.056 1.00 96.69 284 LEU A O 1
ATOM 2224 N N . ALA A 1 285 ? 4.309 1.624 -11.772 1.00 97.44 285 ALA A N 1
ATOM 2225 C CA . ALA A 1 285 ? 4.489 0.176 -11.646 1.00 97.44 285 ALA A CA 1
ATOM 2226 C C . ALA A 1 285 ? 4.982 -0.234 -10.241 1.00 97.44 285 ALA A C 1
ATOM 2228 O O . ALA A 1 285 ? 4.397 -1.115 -9.607 1.00 97.44 285 ALA A O 1
ATOM 2229 N N . GLY A 1 286 ? 6.007 0.449 -9.718 1.00 97.12 286 GLY A N 1
ATOM 2230 C CA . GLY A 1 286 ? 6.515 0.205 -8.364 1.00 97.12 286 GLY A CA 1
ATOM 2231 C C . GLY A 1 286 ? 5.480 0.483 -7.269 1.00 97.12 286 GLY A C 1
ATOM 2232 O O . GLY A 1 286 ? 5.322 -0.319 -6.349 1.00 97.12 286 GLY A O 1
ATOM 2233 N N . GLN A 1 287 ? 4.732 1.582 -7.388 1.00 96.19 287 GLN A N 1
ATOM 2234 C CA . GLN A 1 287 ? 3.695 1.960 -6.426 1.00 96.19 287 GLN A CA 1
ATOM 2235 C C . GLN A 1 287 ? 2.525 0.971 -6.408 1.00 96.19 287 GLN A C 1
ATOM 2237 O O . GLN A 1 287 ? 2.055 0.616 -5.328 1.00 96.19 287 GLN A O 1
ATOM 2242 N N . LEU A 1 288 ? 2.077 0.481 -7.570 1.00 97.56 288 LEU A N 1
ATOM 2243 C CA . LEU A 1 288 ? 1.025 -0.538 -7.638 1.00 97.56 288 LEU A CA 1
ATOM 2244 C C . LEU A 1 288 ? 1.453 -1.835 -6.952 1.00 97.56 288 LEU A C 1
ATOM 2246 O O . LEU A 1 288 ? 0.684 -2.390 -6.168 1.00 97.56 288 LEU A O 1
ATOM 2250 N N . LEU A 1 289 ? 2.679 -2.299 -7.209 1.00 97.81 289 LEU A N 1
ATOM 2251 C CA . LEU A 1 289 ? 3.187 -3.512 -6.571 1.00 97.81 289 LEU A CA 1
ATOM 2252 C C . LEU A 1 289 ? 3.329 -3.338 -5.053 1.00 97.81 289 LEU A C 1
ATOM 2254 O O . LEU A 1 289 ? 2.972 -4.236 -4.291 1.00 97.81 289 LEU A O 1
ATOM 2258 N N . PHE A 1 290 ? 3.800 -2.171 -4.609 1.00 96.94 290 PHE A N 1
ATOM 2259 C CA . PHE A 1 290 ? 3.917 -1.853 -3.190 1.00 96.94 290 PHE A CA 1
ATOM 2260 C C . PHE A 1 290 ? 2.549 -1.838 -2.491 1.00 96.94 290 PHE A C 1
ATOM 2262 O O . PHE A 1 290 ? 2.372 -2.508 -1.476 1.00 96.94 290 PHE A O 1
ATOM 2269 N N . LEU A 1 291 ? 1.552 -1.153 -3.064 1.00 96.62 291 LEU A N 1
ATOM 2270 C CA . LEU A 1 291 ? 0.184 -1.131 -2.535 1.00 96.62 291 LEU A CA 1
ATOM 2271 C C . LEU A 1 291 ? -0.447 -2.529 -2.508 1.00 96.62 291 LEU A C 1
ATOM 2273 O O . LEU A 1 291 ? -1.100 -2.886 -1.529 1.00 96.62 291 LEU A O 1
ATOM 2277 N N . PHE A 1 292 ? -0.214 -3.342 -3.540 1.00 97.25 292 PHE A N 1
ATOM 2278 C CA . PHE A 1 292 ? -0.667 -4.732 -3.574 1.00 97.25 292 PHE A CA 1
ATOM 2279 C C . PHE A 1 292 ? -0.082 -5.549 -2.418 1.00 97.25 292 PHE A C 1
ATOM 2281 O O . PHE A 1 292 ? -0.822 -6.243 -1.723 1.00 97.25 292 PHE A O 1
ATOM 2288 N N . GLN A 1 293 ? 1.225 -5.431 -2.166 1.00 96.19 293 GLN A N 1
ATOM 2289 C CA . GLN A 1 293 ? 1.895 -6.142 -1.072 1.00 96.19 293 GLN A CA 1
ATOM 2290 C C . GLN A 1 293 ? 1.458 -5.677 0.321 1.00 96.19 293 GLN A C 1
ATOM 2292 O O . GLN A 1 293 ? 1.541 -6.456 1.267 1.00 96.19 293 GLN A O 1
ATOM 2297 N N . LEU A 1 294 ? 0.960 -4.445 0.444 1.00 94.69 294 LEU A N 1
ATOM 2298 C CA . LEU A 1 294 ? 0.325 -3.942 1.664 1.00 94.69 294 LEU A CA 1
ATOM 2299 C C . LEU A 1 294 ? -1.124 -4.435 1.843 1.00 94.69 294 LEU A C 1
ATOM 2301 O O . LEU A 1 294 ? -1.726 -4.187 2.884 1.00 94.69 294 LEU A O 1
ATOM 2305 N N . GLY A 1 295 ? -1.704 -5.119 0.850 1.00 93.31 295 GLY A N 1
ATOM 2306 C CA . GLY A 1 295 ? -3.113 -5.523 0.865 1.00 93.31 295 GLY A CA 1
ATOM 2307 C C . GLY A 1 295 ? -4.081 -4.367 0.590 1.00 93.31 295 GLY A C 1
ATOM 2308 O O . GLY A 1 295 ? -5.250 -4.435 0.972 1.00 93.31 295 GLY A O 1
ATOM 2309 N N . CYS A 1 296 ? -3.607 -3.298 -0.053 1.00 95.38 296 CYS A N 1
ATOM 2310 C CA . CYS A 1 296 ? -4.413 -2.132 -0.395 1.00 95.38 296 CYS A CA 1
ATOM 2311 C C . CYS A 1 296 ? -5.139 -2.303 -1.736 1.00 95.38 296 CYS A C 1
ATOM 2313 O O . CYS A 1 296 ? -4.749 -3.079 -2.611 1.00 95.38 296 CYS A O 1
ATOM 2315 N N . PHE A 1 297 ? -6.188 -1.503 -1.919 1.00 96.06 297 PHE A N 1
ATOM 2316 C CA . PHE A 1 297 ? -6.810 -1.321 -3.224 1.00 96.06 297 PHE A CA 1
ATOM 2317 C C . PHE A 1 297 ? -5.863 -0.609 -4.197 1.00 96.06 297 PHE A C 1
ATOM 2319 O O . PHE A 1 297 ? -5.064 0.235 -3.782 1.00 96.06 297 PHE A O 1
ATOM 2326 N N . LEU A 1 298 ? -6.004 -0.888 -5.495 1.00 97.94 298 LEU A N 1
ATOM 2327 C CA . LEU A 1 298 ? -5.187 -0.269 -6.539 1.00 97.94 298 LEU A CA 1
ATOM 2328 C C . LEU A 1 298 ? -6.001 0.719 -7.391 1.00 97.94 298 LEU A C 1
ATOM 2330 O O . LEU A 1 298 ? -7.126 0.382 -7.765 1.00 97.94 298 LEU A O 1
ATOM 2334 N N . PRO A 1 299 ? -5.454 1.903 -7.740 1.00 97.06 299 PRO A N 1
ATOM 2335 C CA . PRO A 1 299 ? -6.110 2.906 -8.588 1.00 97.06 299 PRO A CA 1
ATOM 2336 C C . PRO A 1 299 ? -6.057 2.512 -10.074 1.00 97.06 299 PRO A C 1
ATOM 2338 O O . PRO A 1 299 ? -5.358 3.117 -10.889 1.00 97.06 299 PRO A O 1
ATOM 2341 N N . CYS A 1 300 ? -6.751 1.435 -10.420 1.00 97.69 300 CYS A N 1
ATOM 2342 C CA . CYS A 1 300 ? -6.840 0.908 -11.774 1.00 97.69 300 CYS A CA 1
ATOM 2343 C C . CYS A 1 300 ? -8.166 0.163 -11.979 1.00 97.69 300 CYS A C 1
ATOM 2345 O O . CYS A 1 300 ? -8.892 -0.114 -11.020 1.00 97.69 300 CYS A O 1
ATOM 2347 N N . ALA A 1 301 ? -8.500 -0.149 -13.232 1.00 97.88 301 ALA A N 1
ATOM 2348 C CA . ALA A 1 301 ? -9.731 -0.867 -13.562 1.00 97.88 301 ALA A CA 1
ATOM 2349 C C . ALA A 1 301 ? -9.684 -2.336 -13.112 1.00 97.88 301 ALA A C 1
ATOM 2351 O O . ALA A 1 301 ? -10.656 -2.857 -12.565 1.00 97.88 301 ALA A O 1
ATOM 2352 N N . SER A 1 302 ? -8.545 -2.993 -13.311 1.00 98.31 302 SER A N 1
ATOM 2353 C CA . SER A 1 302 ? -8.291 -4.366 -12.874 1.00 98.31 302 SER A CA 1
ATOM 2354 C C . SER A 1 302 ? -6.794 -4.597 -12.756 1.00 98.31 302 SER A C 1
ATOM 2356 O O . SER A 1 302 ? -6.037 -4.052 -13.564 1.00 98.31 302 SER A O 1
ATOM 2358 N N . ALA A 1 303 ? -6.373 -5.448 -11.822 1.00 98.25 303 ALA A N 1
ATOM 2359 C CA . ALA A 1 303 ? -4.980 -5.849 -11.745 1.00 98.25 303 ALA A CA 1
ATOM 2360 C C . ALA A 1 303 ? -4.777 -7.266 -11.207 1.00 98.25 303 ALA A C 1
ATOM 2362 O O . ALA A 1 303 ? -5.448 -7.691 -10.265 1.00 98.25 303 ALA A O 1
ATOM 2363 N N . GLU A 1 304 ? -3.785 -7.944 -11.774 1.00 98.19 304 GLU A N 1
ATOM 2364 C CA . GLU A 1 304 ? -3.234 -9.204 -11.293 1.00 98.19 304 GLU A CA 1
ATOM 2365 C C . GLU A 1 304 ? -1.731 -9.026 -11.062 1.00 98.19 304 GLU A C 1
ATOM 2367 O O . GLU A 1 304 ? -1.011 -8.567 -11.953 1.00 98.19 304 GLU A O 1
ATOM 2372 N N . LEU A 1 305 ? -1.247 -9.352 -9.865 1.00 98.12 305 LEU A N 1
ATOM 2373 C CA . LEU A 1 305 ? 0.147 -9.121 -9.487 1.00 98.12 305 LEU A CA 1
ATOM 2374 C C . LEU A 1 305 ? 0.740 -10.318 -8.751 1.00 98.12 305 LEU A C 1
ATOM 2376 O O . LEU A 1 305 ? 0.040 -11.084 -8.083 1.00 98.12 305 LEU A O 1
ATOM 2380 N N . LYS A 1 306 ? 2.065 -10.432 -8.824 1.00 96.69 306 LYS A N 1
ATOM 2381 C CA . LYS A 1 306 ? 2.855 -11.394 -8.056 1.00 96.69 306 LYS A CA 1
ATOM 2382 C C . LYS A 1 306 ? 3.744 -10.647 -7.064 1.00 96.69 306 LYS A C 1
ATOM 2384 O O . LYS A 1 306 ? 4.467 -9.752 -7.494 1.00 96.69 306 LYS A O 1
ATOM 2389 N N . PRO A 1 307 ? 3.759 -11.010 -5.766 1.00 96.69 307 PRO A N 1
ATOM 2390 C CA . PRO A 1 307 ? 4.614 -10.345 -4.790 1.00 96.69 307 PRO A CA 1
ATOM 2391 C C . PRO A 1 307 ? 6.095 -10.504 -5.136 1.00 96.69 307 PRO A C 1
ATOM 2393 O O . PRO A 1 307 ? 6.577 -11.633 -5.325 1.00 96.69 307 PRO A O 1
ATOM 2396 N N . ALA A 1 308 ? 6.810 -9.384 -5.139 1.00 96.81 308 ALA A N 1
ATOM 2397 C CA . ALA A 1 308 ? 8.257 -9.349 -5.175 1.00 96.81 308 ALA A CA 1
ATOM 2398 C C . ALA A 1 308 ? 8.839 -9.407 -3.760 1.00 96.81 308 ALA A C 1
ATOM 2400 O O . ALA A 1 308 ? 8.287 -8.863 -2.804 1.00 96.81 308 ALA A O 1
ATOM 2401 N N . ASP A 1 309 ? 9.985 -10.065 -3.622 1.00 97.00 309 ASP A N 1
ATOM 2402 C CA . ASP A 1 309 ? 10.731 -10.058 -2.362 1.00 97.00 309 ASP A CA 1
ATOM 2403 C C . ASP A 1 309 ? 11.467 -8.728 -2.138 1.00 97.00 309 ASP A C 1
ATOM 2405 O O . ASP A 1 309 ? 11.647 -8.301 -0.999 1.00 97.00 309 ASP A O 1
ATOM 2409 N N . LYS A 1 310 ? 11.880 -8.070 -3.228 1.00 97.19 310 LYS A N 1
ATOM 2410 C CA . LYS A 1 310 ? 12.579 -6.783 -3.239 1.00 97.19 310 LYS A CA 1
ATOM 2411 C C . LYS A 1 310 ? 12.127 -5.945 -4.432 1.00 97.19 310 LYS A C 1
ATOM 2413 O O . LYS A 1 310 ? 12.022 -6.457 -5.548 1.00 97.19 310 LYS A O 1
ATOM 2418 N N . ILE A 1 311 ? 11.928 -4.650 -4.199 1.00 97.69 311 ILE A N 1
ATOM 2419 C CA . ILE A 1 311 ? 11.805 -3.635 -5.250 1.00 97.69 311 ILE A CA 1
ATOM 2420 C C . ILE A 1 311 ? 13.118 -2.851 -5.242 1.00 97.69 311 ILE A C 1
ATOM 2422 O O . ILE A 1 311 ? 13.386 -2.100 -4.307 1.00 97.69 311 ILE A O 1
ATOM 2426 N N . LEU A 1 312 ? 13.964 -3.083 -6.241 1.00 97.69 312 LEU A N 1
ATOM 2427 C CA . LEU A 1 312 ? 15.288 -2.475 -6.359 1.00 97.69 312 LEU A CA 1
ATOM 2428 C C . LEU A 1 312 ? 15.243 -1.374 -7.417 1.00 97.69 312 LEU A C 1
ATOM 2430 O O . LEU A 1 312 ? 14.711 -1.580 -8.507 1.00 97.69 312 LEU A O 1
ATOM 2434 N N . THR A 1 313 ? 15.799 -0.205 -7.109 1.00 96.62 313 THR A N 1
ATOM 2435 C CA . THR A 1 313 ? 15.635 0.981 -7.954 1.00 96.62 313 THR A CA 1
ATOM 2436 C C . THR A 1 313 ? 16.956 1.675 -8.241 1.00 96.62 313 THR A C 1
ATOM 2438 O O . THR A 1 313 ? 17.735 1.921 -7.322 1.00 96.62 313 THR A O 1
ATOM 2441 N N . LEU A 1 314 ? 17.153 2.094 -9.488 1.00 94.88 314 LEU A N 1
ATOM 2442 C CA . LEU A 1 314 ? 18.218 3.010 -9.887 1.00 94.88 314 LEU A CA 1
ATOM 2443 C C . LEU A 1 314 ? 17.594 4.158 -10.670 1.00 94.88 314 LEU A C 1
ATOM 2445 O O . LEU A 1 314 ? 17.244 3.997 -11.833 1.00 94.88 314 LEU A O 1
ATOM 2449 N N . PHE A 1 315 ? 17.441 5.307 -10.023 1.00 91.00 315 PHE A N 1
ATOM 2450 C CA . PHE A 1 315 ? 16.991 6.535 -10.668 1.00 91.00 315 PHE A CA 1
ATOM 2451 C C . PHE A 1 315 ? 18.187 7.468 -10.785 1.00 91.00 315 PHE A C 1
ATOM 2453 O O . PHE A 1 315 ? 18.876 7.695 -9.787 1.00 91.00 315 PHE A O 1
ATOM 2460 N N . ALA A 1 316 ? 18.426 7.990 -11.988 1.00 77.81 316 ALA A N 1
ATOM 2461 C CA . ALA A 1 316 ? 19.375 9.070 -12.212 1.00 77.81 316 ALA A CA 1
ATOM 2462 C C . ALA A 1 316 ? 19.094 10.221 -11.232 1.00 77.81 316 ALA A C 1
ATOM 2464 O O . ALA A 1 316 ? 18.019 10.824 -11.260 1.00 77.81 316 ALA A O 1
ATOM 2465 N N . THR A 1 317 ? 20.041 10.494 -10.337 1.00 66.00 317 THR A N 1
ATOM 2466 C CA . THR A 1 317 ? 19.987 11.620 -9.397 1.00 66.00 317 THR A CA 1
ATOM 2467 C C . THR A 1 317 ? 20.784 12.803 -9.945 1.00 66.00 317 THR A C 1
ATOM 2469 O O . THR A 1 317 ? 21.667 12.628 -10.787 1.00 66.00 317 THR A O 1
ATOM 2472 N N . GLY A 1 318 ? 20.487 14.010 -9.453 1.00 56.38 318 GLY A N 1
ATOM 2473 C CA . GLY A 1 318 ? 21.389 15.155 -9.612 1.00 56.38 318 GLY A CA 1
ATOM 2474 C C . GLY A 1 318 ? 22.753 14.895 -8.959 1.00 56.38 318 GLY A C 1
ATOM 2475 O O . GLY A 1 318 ? 22.929 13.898 -8.252 1.00 56.38 318 GLY A O 1
ATOM 2476 N N . GLU A 1 319 ? 23.725 15.766 -9.224 1.00 49.53 319 GLU A N 1
ATOM 2477 C CA . GLU A 1 319 ? 25.052 15.683 -8.604 1.00 49.53 319 GLU A CA 1
ATOM 2478 C C . GLU A 1 319 ? 24.954 15.809 -7.074 1.00 49.53 319 GLU A C 1
ATOM 2480 O O . GLU A 1 319 ? 24.095 16.518 -6.552 1.00 49.53 319 GLU A O 1
ATOM 2485 N N . SER A 1 320 ? 25.804 15.075 -6.351 1.00 49.72 320 SER A N 1
ATOM 2486 C CA . SER A 1 320 ? 25.910 15.167 -4.894 1.00 49.72 320 SER A CA 1
ATOM 2487 C C . SER A 1 320 ? 26.808 16.336 -4.499 1.00 49.72 320 SER A C 1
ATOM 2489 O O . SER A 1 320 ? 27.957 16.392 -4.937 1.00 49.72 320 SER A O 1
ATOM 2491 N N . ASP A 1 321 ? 26.344 17.185 -3.582 1.00 50.16 321 ASP A N 1
ATOM 2492 C CA . ASP A 1 321 ? 27.124 18.309 -3.036 1.00 50.16 321 ASP A CA 1
ATOM 2493 C C . ASP A 1 321 ? 28.357 17.869 -2.211 1.00 50.16 321 ASP A C 1
ATOM 2495 O O . ASP A 1 321 ? 29.195 18.693 -1.853 1.00 50.16 321 ASP A O 1
ATOM 2499 N N . THR A 1 322 ? 28.491 16.575 -1.894 1.00 55.53 322 THR A N 1
ATOM 2500 C CA . THR A 1 322 ? 29.503 16.040 -0.963 1.00 55.53 322 THR A CA 1
ATOM 2501 C C . THR A 1 322 ? 30.841 15.646 -1.600 1.00 55.53 322 THR A C 1
ATOM 2503 O O . THR A 1 322 ? 31.720 15.177 -0.889 1.00 55.53 322 THR A O 1
ATOM 2506 N N . GLY A 1 323 ? 31.040 15.860 -2.904 1.00 54.34 323 GLY A N 1
ATOM 2507 C CA . GLY A 1 323 ? 32.368 15.930 -3.543 1.00 54.34 323 GLY A CA 1
ATOM 2508 C C . GLY A 1 323 ? 33.255 14.670 -3.593 1.00 54.34 323 GLY A C 1
ATOM 2509 O O . GLY A 1 323 ? 34.291 14.728 -4.249 1.00 54.34 323 GLY A O 1
ATOM 2510 N N . GLU A 1 324 ? 32.900 13.554 -2.947 1.00 58.66 324 GLU A N 1
ATOM 2511 C CA . GLU A 1 324 ? 33.795 12.383 -2.852 1.00 58.66 324 GLU A CA 1
ATOM 2512 C C . GLU A 1 324 ? 33.697 11.399 -4.035 1.00 58.66 324 GLU A C 1
ATOM 2514 O O . GLU A 1 324 ? 34.714 10.816 -4.400 1.00 58.66 324 GLU A O 1
ATOM 2519 N N . ASP A 1 325 ? 32.542 11.272 -4.703 1.00 65.00 325 ASP A N 1
ATOM 2520 C CA . ASP A 1 325 ? 32.349 10.329 -5.816 1.00 65.00 325 ASP A CA 1
ATOM 2521 C C . ASP A 1 325 ? 31.707 10.978 -7.052 1.00 65.00 325 ASP A C 1
ATOM 2523 O O . ASP A 1 325 ? 30.745 11.744 -6.965 1.00 65.00 325 ASP A O 1
ATOM 2527 N N . SER A 1 326 ? 32.206 10.626 -8.244 1.00 78.00 326 SER A N 1
ATOM 2528 C CA . SER A 1 326 ? 31.571 11.033 -9.506 1.00 78.00 326 SER A CA 1
ATOM 2529 C C . SER A 1 326 ? 30.163 10.437 -9.630 1.00 78.00 326 SER A C 1
ATOM 2531 O O . SER A 1 326 ? 29.915 9.310 -9.192 1.00 78.00 326 SER A O 1
ATOM 2533 N N . ARG A 1 327 ? 29.245 11.143 -10.307 1.00 81.12 327 ARG A N 1
ATOM 2534 C CA . ARG A 1 327 ? 27.886 10.637 -10.574 1.00 81.12 327 ARG A CA 1
ATOM 2535 C C . ARG A 1 327 ? 27.898 9.239 -11.203 1.00 81.12 327 ARG A C 1
ATOM 2537 O O . ARG A 1 327 ? 27.142 8.370 -10.775 1.00 81.12 327 ARG A O 1
ATOM 2544 N N . MET A 1 328 ? 28.798 9.012 -12.159 1.00 84.19 328 MET A N 1
ATOM 2545 C CA . MET A 1 328 ? 28.983 7.702 -12.782 1.00 84.19 328 MET A CA 1
ATOM 2546 C C . MET A 1 328 ? 29.424 6.645 -11.762 1.00 84.19 328 MET A C 1
ATOM 2548 O O . MET A 1 328 ? 28.871 5.550 -11.745 1.00 84.19 328 MET A O 1
ATOM 2552 N N . GLY A 1 329 ? 30.389 6.967 -10.896 1.00 85.00 329 GLY A N 1
ATOM 2553 C CA . GLY A 1 329 ? 30.858 6.062 -9.843 1.00 85.00 329 GLY A CA 1
ATOM 2554 C C . GLY A 1 329 ? 29.727 5.624 -8.912 1.00 85.00 329 GLY A C 1
ATOM 2555 O O . GLY A 1 329 ? 29.553 4.430 -8.674 1.00 85.00 329 GLY A O 1
ATOM 2556 N N . MET A 1 330 ? 28.886 6.567 -8.477 1.00 85.88 330 MET A N 1
ATOM 2557 C CA . MET A 1 330 ? 27.708 6.262 -7.660 1.00 85.88 330 MET A CA 1
ATOM 2558 C C . MET A 1 330 ? 26.685 5.380 -8.391 1.00 85.88 330 MET A C 1
ATOM 2560 O O . MET A 1 330 ? 26.109 4.474 -7.785 1.00 85.88 330 MET A O 1
ATOM 2564 N N . GLU A 1 331 ? 26.439 5.619 -9.683 1.00 89.44 331 GLU A N 1
ATOM 2565 C CA . GLU A 1 331 ? 25.552 4.770 -10.490 1.00 89.44 331 GLU A CA 1
ATOM 2566 C C . GLU A 1 331 ? 26.106 3.338 -10.605 1.00 89.44 331 GLU A C 1
ATOM 2568 O O . GLU A 1 331 ? 25.361 2.378 -10.401 1.00 89.44 331 GLU A O 1
ATOM 2573 N N . VAL A 1 332 ? 27.415 3.179 -10.821 1.00 90.06 332 VAL A N 1
ATOM 2574 C CA . VAL A 1 332 ? 28.081 1.866 -10.893 1.00 90.06 332 VAL A CA 1
ATOM 2575 C C . VAL A 1 332 ? 28.022 1.120 -9.558 1.00 90.06 332 VAL A C 1
ATOM 2577 O O . VAL A 1 332 ? 27.713 -0.073 -9.547 1.00 90.06 332 VAL A O 1
ATOM 2580 N N . ILE A 1 333 ? 28.253 1.798 -8.428 1.00 90.81 333 ILE A N 1
ATOM 2581 C CA . ILE A 1 333 ? 28.119 1.196 -7.090 1.00 90.81 333 ILE A CA 1
ATOM 2582 C C . ILE A 1 333 ? 26.690 0.677 -6.885 1.00 90.81 333 ILE A C 1
ATOM 2584 O O . ILE A 1 333 ? 26.503 -0.478 -6.506 1.00 90.81 333 ILE A O 1
ATOM 2588 N N . LYS A 1 334 ? 25.672 1.476 -7.232 1.00 91.81 334 LYS A N 1
ATOM 2589 C CA . LYS A 1 334 ? 24.269 1.043 -7.139 1.00 91.81 334 LYS A CA 1
ATOM 2590 C C . LYS A 1 334 ? 23.972 -0.160 -8.035 1.00 91.81 334 LYS A C 1
ATOM 2592 O O . LYS A 1 334 ? 23.255 -1.062 -7.607 1.00 91.81 334 LYS A O 1
ATOM 2597 N N . ILE A 1 335 ? 24.515 -0.214 -9.253 1.00 94.38 335 ILE A N 1
ATOM 2598 C CA . ILE A 1 335 ? 24.380 -1.391 -10.129 1.00 94.38 335 ILE A CA 1
ATOM 2599 C C . ILE A 1 335 ? 25.014 -2.624 -9.467 1.00 94.38 335 ILE A C 1
ATOM 2601 O O . ILE A 1 335 ? 24.400 -3.695 -9.446 1.00 94.38 335 ILE A O 1
ATOM 2605 N N . ALA A 1 336 ? 26.204 -2.487 -8.878 1.00 94.31 336 ALA A N 1
ATOM 2606 C CA . ALA A 1 336 ? 26.868 -3.572 -8.156 1.00 94.31 336 ALA A CA 1
ATOM 2607 C C . ALA A 1 336 ? 26.043 -4.060 -6.949 1.00 94.31 336 ALA A C 1
ATOM 2609 O O . ALA A 1 336 ? 25.954 -5.263 -6.699 1.00 94.31 336 ALA A O 1
ATOM 2610 N N . ASP A 1 337 ? 25.393 -3.156 -6.222 1.00 95.25 337 ASP A N 1
ATOM 2611 C CA . ASP A 1 337 ? 24.533 -3.516 -5.093 1.00 95.25 337 ASP A CA 1
ATOM 2612 C C . ASP A 1 337 ? 23.242 -4.208 -5.548 1.00 95.25 337 ASP A C 1
ATOM 2614 O O . ASP A 1 337 ? 22.861 -5.240 -4.989 1.00 95.25 337 ASP A O 1
ATOM 2618 N N . ILE A 1 338 ? 22.599 -3.705 -6.608 1.00 96.12 338 ILE A N 1
ATOM 2619 C CA . ILE A 1 338 ? 21.409 -4.326 -7.209 1.00 96.12 338 ILE A CA 1
ATOM 2620 C C . ILE A 1 338 ? 21.734 -5.746 -7.674 1.00 96.12 338 ILE A C 1
ATOM 2622 O O . ILE A 1 338 ? 21.005 -6.684 -7.351 1.00 96.12 338 ILE A O 1
ATOM 2626 N N . THR A 1 339 ? 22.841 -5.924 -8.395 1.00 95.56 339 THR A N 1
ATOM 2627 C CA . THR A 1 339 ? 23.238 -7.229 -8.948 1.00 95.56 339 THR A CA 1
ATOM 2628 C C . THR A 1 339 ? 23.622 -8.250 -7.876 1.00 95.56 339 THR A C 1
ATOM 2630 O O . THR A 1 339 ? 23.368 -9.444 -8.054 1.00 95.56 339 THR A O 1
ATOM 2633 N N . LYS A 1 340 ? 24.170 -7.803 -6.739 1.00 96.44 340 LYS A N 1
ATOM 2634 C CA . LYS A 1 340 ? 24.415 -8.654 -5.561 1.00 96.44 340 LYS A CA 1
ATOM 2635 C C . LYS A 1 340 ? 23.129 -9.012 -4.815 1.00 96.44 340 LYS A C 1
ATOM 2637 O O . LYS A 1 340 ? 23.015 -10.120 -4.298 1.00 96.44 340 LYS A O 1
ATOM 2642 N N . ALA A 1 341 ? 22.178 -8.082 -4.722 1.00 96.88 341 ALA A N 1
ATOM 2643 C CA . ALA A 1 341 ? 20.974 -8.246 -3.909 1.00 96.88 341 ALA A CA 1
ATOM 2644 C C . ALA A 1 341 ? 19.809 -8.934 -4.638 1.00 96.88 341 ALA A C 1
ATOM 2646 O O . ALA A 1 341 ? 18.924 -9.477 -3.967 1.00 96.88 341 ALA A O 1
ATOM 2647 N N . MET A 1 342 ? 19.768 -8.879 -5.970 1.00 96.94 342 MET A N 1
ATOM 2648 C CA . MET A 1 342 ? 18.639 -9.362 -6.763 1.00 96.94 342 MET A CA 1
ATOM 2649 C C . MET A 1 342 ? 18.389 -10.864 -6.612 1.00 96.94 342 MET A C 1
ATOM 2651 O O . MET A 1 342 ? 19.309 -11.676 -6.520 1.00 96.94 342 MET A O 1
ATOM 2655 N N . THR A 1 343 ? 17.115 -11.239 -6.653 1.00 97.44 343 THR A N 1
ATOM 2656 C CA . THR A 1 343 ? 16.666 -12.629 -6.748 1.00 97.44 343 THR A CA 1
ATOM 2657 C C . THR A 1 343 ? 15.711 -12.777 -7.939 1.00 97.44 343 THR A C 1
ATOM 2659 O O . THR A 1 343 ? 15.182 -11.777 -8.429 1.00 97.44 343 THR A O 1
ATOM 2662 N N . PRO A 1 344 ? 15.400 -14.005 -8.397 1.00 96.50 344 PRO A N 1
ATOM 2663 C CA . PRO A 1 344 ? 14.393 -14.224 -9.443 1.00 96.50 344 PRO A CA 1
ATOM 2664 C C . PRO A 1 344 ? 12.982 -13.716 -9.093 1.00 96.50 344 PRO A C 1
ATOM 2666 O O . PRO A 1 344 ? 12.114 -13.666 -9.963 1.00 96.50 344 PRO A O 1
ATOM 2669 N N . ARG A 1 345 ? 12.724 -13.381 -7.820 1.00 95.94 345 ARG A N 1
ATOM 2670 C CA . ARG A 1 345 ? 11.460 -12.796 -7.355 1.00 95.94 345 ARG A CA 1
ATOM 2671 C C . ARG A 1 345 ? 11.512 -11.273 -7.246 1.00 95.94 345 ARG A C 1
ATOM 2673 O O . ARG A 1 345 ? 10.486 -10.679 -6.937 1.00 95.94 345 ARG A O 1
ATOM 2680 N N . SER A 1 346 ? 12.657 -10.645 -7.491 1.00 97.50 346 SER A N 1
ATOM 2681 C CA . SER A 1 346 ? 12.802 -9.198 -7.365 1.00 97.50 346 SER A CA 1
ATOM 2682 C C . SER A 1 346 ? 12.228 -8.463 -8.579 1.00 97.50 346 SER A C 1
ATOM 2684 O O . SER A 1 346 ? 12.241 -8.977 -9.702 1.00 97.50 346 SER A O 1
ATOM 2686 N N . LEU A 1 347 ? 11.759 -7.237 -8.346 1.00 98.25 347 LEU A N 1
ATOM 2687 C CA . LEU A 1 347 ? 11.436 -6.256 -9.380 1.00 98.25 347 LEU A CA 1
ATOM 2688 C C . LEU A 1 347 ? 12.555 -5.215 -9.433 1.00 98.25 347 LEU A C 1
ATOM 2690 O O . LEU A 1 347 ? 12.866 -4.603 -8.411 1.00 98.25 347 LEU A O 1
ATOM 2694 N N . ILE A 1 348 ? 13.131 -4.988 -10.613 1.00 98.38 348 ILE A N 1
ATOM 2695 C CA . ILE A 1 348 ? 14.160 -3.960 -10.818 1.00 98.38 348 ILE A CA 1
ATOM 2696 C C . ILE A 1 348 ? 13.609 -2.822 -11.680 1.00 98.38 348 ILE A C 1
ATOM 2698 O O . ILE A 1 348 ? 13.151 -3.048 -12.799 1.00 98.38 348 ILE A O 1
ATOM 2702 N N . LEU A 1 349 ? 13.689 -1.592 -11.175 1.00 98.25 349 LEU A N 1
ATOM 2703 C CA . LEU A 1 349 ? 13.240 -0.382 -11.861 1.00 98.25 349 LEU A CA 1
ATOM 2704 C C . LEU A 1 349 ? 14.429 0.544 -12.137 1.00 98.25 349 LEU A C 1
ATOM 2706 O O . LEU A 1 349 ? 15.032 1.088 -11.212 1.00 98.25 349 LEU A O 1
ATOM 2710 N N . LEU A 1 350 ? 14.764 0.726 -13.410 1.00 97.44 350 LEU A N 1
ATOM 2711 C CA . LEU A 1 350 ? 15.894 1.531 -13.869 1.00 97.44 350 LEU A CA 1
ATOM 2712 C C . LEU A 1 350 ? 15.366 2.765 -14.609 1.00 97.44 350 LEU A C 1
ATOM 2714 O O . LEU A 1 350 ? 14.669 2.640 -15.614 1.00 97.44 350 LEU A O 1
ATOM 2718 N N . ASN A 1 351 ? 15.696 3.961 -14.135 1.00 94.94 351 ASN A N 1
ATOM 2719 C CA . ASN A 1 351 ? 15.326 5.216 -14.773 1.00 94.94 351 ASN A CA 1
ATOM 2720 C C . ASN A 1 351 ? 16.573 5.999 -15.176 1.00 94.94 351 ASN A C 1
ATOM 2722 O O . ASN A 1 351 ? 17.216 6.624 -14.334 1.00 94.94 351 ASN A O 1
ATOM 2726 N N . GLU A 1 352 ? 16.857 5.972 -16.477 1.00 92.56 352 GLU A N 1
ATOM 2727 C CA . GLU A 1 352 ? 17.964 6.676 -17.128 1.00 92.56 352 GLU A CA 1
ATOM 2728 C C . GLU A 1 352 ? 19.361 6.324 -16.568 1.00 92.56 352 GLU A C 1
ATOM 2730 O O . GLU A 1 352 ? 20.156 7.230 -16.293 1.00 92.56 352 GLU A O 1
ATOM 2735 N N . PRO A 1 353 ? 19.689 5.023 -16.398 1.00 91.81 353 PRO A N 1
ATOM 2736 C CA . PRO A 1 353 ? 21.008 4.611 -15.921 1.00 91.81 353 PRO A CA 1
ATOM 2737 C C . PRO A 1 353 ? 22.113 4.988 -16.918 1.00 91.81 353 PRO A C 1
ATOM 2739 O O . PRO A 1 353 ? 21.897 4.964 -18.131 1.00 91.81 353 PRO A O 1
ATOM 2742 N N . MET A 1 354 ? 23.309 5.288 -16.407 1.00 90.56 354 MET A N 1
ATOM 2743 C CA . MET A 1 354 ? 24.529 5.527 -17.186 1.00 90.56 354 MET A CA 1
ATOM 2744 C C . MET A 1 354 ? 24.437 6.708 -18.163 1.00 90.56 354 MET A C 1
ATOM 2746 O O . MET A 1 354 ? 25.160 6.768 -19.155 1.00 90.56 354 MET A O 1
ATOM 2750 N N . THR A 1 355 ? 23.575 7.689 -17.883 1.00 85.56 355 THR A N 1
ATOM 2751 C CA . THR A 1 355 ? 23.481 8.929 -18.677 1.00 85.56 355 THR A CA 1
ATOM 2752 C C . THR A 1 355 ? 24.617 9.916 -18.402 1.00 85.56 355 THR A C 1
ATOM 2754 O O . THR A 1 355 ? 24.777 10.880 -19.145 1.00 85.56 355 THR A O 1
ATOM 2757 N N . SER A 1 356 ? 25.425 9.683 -17.362 1.00 82.19 356 SER A N 1
ATOM 2758 C CA . SER A 1 356 ? 26.586 10.510 -17.014 1.00 82.19 356 SER A CA 1
ATOM 2759 C C . SER A 1 356 ? 27.881 10.131 -17.747 1.00 82.19 356 SER A C 1
ATOM 2761 O O . SER A 1 356 ? 28.917 10.720 -17.453 1.00 82.19 356 SER A O 1
ATOM 2763 N N . THR A 1 357 ? 27.856 9.140 -18.647 1.00 84.94 357 THR A N 1
ATOM 2764 C CA . THR A 1 357 ? 29.023 8.715 -19.443 1.00 84.94 357 THR A CA 1
ATOM 2765 C C . THR A 1 357 ? 28.778 8.862 -20.950 1.00 84.94 357 THR A C 1
ATOM 2767 O O . THR A 1 357 ? 27.723 9.336 -21.379 1.00 84.94 357 THR A O 1
ATOM 2770 N N . SER A 1 358 ? 29.760 8.483 -21.773 1.00 87.81 358 SER A N 1
ATOM 2771 C CA . SER A 1 358 ? 29.610 8.454 -23.226 1.00 87.81 358 SER A CA 1
ATOM 2772 C C . SER A 1 358 ? 28.443 7.547 -23.639 1.00 87.81 358 SER A C 1
ATOM 2774 O O . SER A 1 358 ? 28.222 6.483 -23.064 1.00 87.81 358 SER A O 1
ATOM 2776 N N . ALA A 1 359 ? 27.686 7.950 -24.664 1.00 85.88 359 ALA A N 1
ATOM 2777 C CA . ALA A 1 359 ? 26.516 7.184 -25.102 1.00 85.88 359 ALA A CA 1
ATOM 2778 C C . ALA A 1 359 ? 26.872 5.734 -25.478 1.00 85.88 359 ALA A C 1
ATOM 2780 O O . ALA A 1 359 ? 26.113 4.823 -25.167 1.00 85.88 359 ALA A O 1
ATOM 2781 N N . ALA A 1 360 ? 28.039 5.517 -26.095 1.00 87.69 360 ALA A N 1
ATOM 2782 C CA . ALA A 1 360 ? 28.509 4.186 -26.472 1.00 87.69 360 ALA A CA 1
ATOM 2783 C C . ALA A 1 360 ? 28.746 3.284 -25.248 1.00 87.69 360 ALA A C 1
ATOM 2785 O O . ALA A 1 360 ? 28.237 2.167 -25.206 1.00 87.69 360 ALA A O 1
ATOM 2786 N N . GLU A 1 361 ? 29.456 3.777 -24.229 1.00 89.56 361 GLU A N 1
ATOM 2787 C CA . GLU A 1 361 ? 29.693 3.017 -22.994 1.00 89.56 361 GLU A CA 1
ATOM 2788 C C . GLU A 1 361 ? 28.398 2.799 -22.208 1.00 89.56 361 GLU A C 1
ATOM 2790 O O . GLU A 1 361 ? 28.155 1.704 -21.705 1.00 89.56 361 GLU A O 1
ATOM 2795 N N . GLY A 1 362 ? 27.537 3.820 -22.136 1.00 90.94 362 GLY A N 1
ATOM 2796 C CA . GLY A 1 362 ? 26.239 3.721 -21.476 1.00 90.94 362 GLY A CA 1
ATOM 2797 C C . GLY A 1 362 ? 25.348 2.651 -22.112 1.00 90.94 362 GLY A C 1
ATOM 2798 O O . GLY A 1 362 ? 24.731 1.866 -21.391 1.00 90.94 362 GLY A O 1
ATOM 2799 N N . ILE A 1 363 ? 25.322 2.572 -23.448 1.00 93.12 363 ILE A N 1
ATOM 2800 C CA . ILE A 1 363 ? 24.596 1.535 -24.195 1.00 93.12 363 ILE A CA 1
ATOM 2801 C C . ILE A 1 363 ? 25.127 0.140 -23.864 1.00 93.12 363 ILE A C 1
ATOM 2803 O O . ILE A 1 363 ? 24.322 -0.734 -23.541 1.00 93.12 363 ILE A O 1
ATOM 2807 N N . GLU A 1 364 ? 26.442 -0.080 -23.924 1.00 92.19 364 GLU A N 1
ATOM 2808 C CA . GLU A 1 364 ? 27.042 -1.394 -23.644 1.00 92.19 364 GLU A CA 1
ATOM 2809 C C . GLU A 1 364 ? 26.753 -1.841 -22.205 1.00 92.19 364 GLU A C 1
ATOM 2811 O O . GLU A 1 364 ? 26.199 -2.919 -21.996 1.00 92.19 364 GLU A O 1
ATOM 2816 N N . ILE A 1 365 ? 26.997 -0.976 -21.214 1.00 92.75 365 ILE A N 1
ATOM 2817 C CA . ILE A 1 365 ? 26.778 -1.302 -19.795 1.00 92.75 365 ILE A CA 1
ATOM 2818 C C . ILE A 1 365 ? 25.303 -1.614 -19.516 1.00 92.75 365 ILE A C 1
ATOM 2820 O O . ILE A 1 365 ? 24.985 -2.592 -18.839 1.00 92.75 365 ILE A O 1
ATOM 2824 N N . CYS A 1 366 ? 24.377 -0.810 -20.048 1.00 95.19 366 CYS A N 1
ATOM 2825 C CA . CYS A 1 366 ? 22.946 -1.057 -19.864 1.00 95.19 366 CYS A CA 1
ATOM 2826 C C . CYS A 1 366 ? 22.481 -2.334 -20.580 1.00 95.19 366 CYS A C 1
ATOM 2828 O O . CYS A 1 366 ? 21.582 -3.022 -20.089 1.00 95.19 366 CYS A O 1
ATOM 2830 N N . THR A 1 367 ? 23.080 -2.655 -21.730 1.00 95.19 367 THR A N 1
ATOM 2831 C CA . THR A 1 367 ? 22.806 -3.892 -22.472 1.00 95.19 367 THR A CA 1
ATOM 2832 C C . THR A 1 367 ? 23.236 -5.102 -21.658 1.00 95.19 367 THR A C 1
ATOM 2834 O O . THR A 1 367 ? 22.431 -6.010 -21.446 1.00 95.19 367 THR A O 1
ATOM 2837 N N . ASP A 1 368 ? 24.476 -5.100 -21.168 1.00 94.44 368 ASP A N 1
ATOM 2838 C CA . ASP A 1 368 ? 25.033 -6.188 -20.366 1.00 94.44 368 ASP A CA 1
ATOM 2839 C C . ASP A 1 368 ? 24.223 -6.401 -19.086 1.00 94.44 368 ASP A C 1
ATOM 2841 O O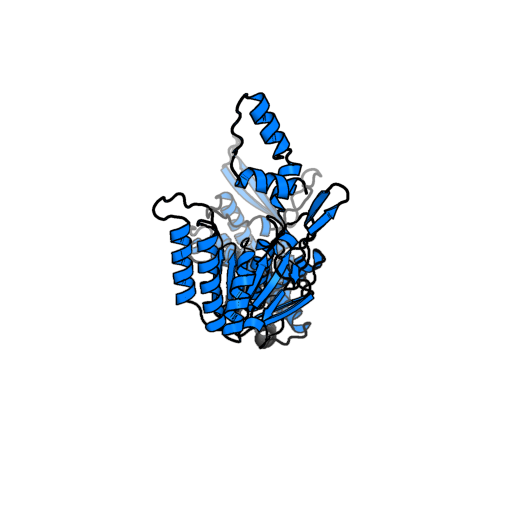 . ASP A 1 368 ? 23.849 -7.534 -18.772 1.00 94.44 368 ASP A O 1
ATOM 2845 N N . LEU A 1 369 ? 23.851 -5.308 -18.410 1.00 96.00 369 LEU A N 1
ATOM 2846 C CA . LEU A 1 369 ? 22.980 -5.355 -17.241 1.00 96.00 369 LEU A CA 1
ATOM 2847 C C . LEU A 1 369 ? 21.645 -6.035 -17.569 1.00 96.00 369 LEU A C 1
ATOM 2849 O O . LEU A 1 369 ? 21.268 -6.996 -16.901 1.00 96.00 369 LEU A O 1
ATOM 2853 N N . LEU A 1 370 ? 20.923 -5.589 -18.603 1.00 96.81 370 LEU A N 1
ATOM 2854 C CA . LEU A 1 370 ? 19.631 -6.187 -18.960 1.00 96.81 370 LEU A CA 1
ATOM 2855 C C . LEU A 1 370 ? 19.750 -7.662 -19.368 1.00 96.81 370 LEU A C 1
ATOM 2857 O O . LEU A 1 370 ? 18.897 -8.462 -18.978 1.00 96.81 370 LEU A O 1
ATOM 2861 N N . ILE A 1 371 ? 20.800 -8.042 -20.100 1.00 95.44 371 ILE A N 1
ATOM 2862 C CA . ILE A 1 371 ? 21.068 -9.445 -20.443 1.00 95.44 371 ILE A CA 1
ATOM 2863 C C . ILE A 1 371 ? 21.270 -10.275 -19.174 1.00 95.44 371 ILE A C 1
ATOM 2865 O O . ILE A 1 371 ? 20.702 -11.367 -19.064 1.00 95.44 371 ILE A O 1
ATOM 2869 N N . GLU A 1 372 ? 22.026 -9.769 -18.198 1.00 95.38 372 GLU A N 1
ATOM 2870 C CA . GLU A 1 372 ? 22.231 -10.447 -16.920 1.00 95.38 372 GLU A CA 1
ATOM 2871 C C . GLU A 1 372 ? 20.909 -10.631 -16.159 1.00 95.38 372 GLU A C 1
ATOM 2873 O O . GLU A 1 372 ? 20.611 -11.744 -15.709 1.00 95.38 372 GLU A O 1
ATOM 2878 N N . LEU A 1 373 ? 20.082 -9.580 -16.064 1.00 97.25 373 LEU A N 1
ATOM 2879 C CA . LEU A 1 373 ? 18.779 -9.632 -15.388 1.00 97.25 373 LEU A CA 1
ATOM 2880 C C . LEU A 1 373 ? 17.855 -10.683 -16.018 1.00 97.25 373 LEU A C 1
ATOM 2882 O O . LEU A 1 373 ? 17.320 -11.549 -15.316 1.00 97.25 373 LEU A O 1
ATOM 2886 N N . ILE A 1 374 ? 17.722 -10.662 -17.347 1.00 96.44 374 ILE A N 1
ATOM 2887 C CA . ILE A 1 374 ? 16.899 -11.615 -18.106 1.00 96.44 374 ILE A CA 1
ATOM 2888 C C . ILE A 1 374 ? 17.418 -13.048 -17.916 1.00 96.44 374 ILE A C 1
ATOM 2890 O O . ILE A 1 374 ? 16.629 -13.979 -17.703 1.00 96.44 374 ILE A O 1
ATOM 2894 N N . SER A 1 375 ? 18.741 -13.234 -17.954 1.00 93.81 375 SER A N 1
ATOM 2895 C CA . SER A 1 375 ? 19.398 -14.539 -17.791 1.00 93.81 375 SER A CA 1
ATOM 2896 C C . SER A 1 375 ? 19.181 -15.116 -16.391 1.00 93.81 375 SER A C 1
ATOM 2898 O O . SER A 1 375 ? 18.863 -16.299 -16.246 1.00 93.81 375 SER A O 1
ATOM 2900 N N . LYS A 1 376 ? 19.247 -14.270 -15.355 1.00 95.25 376 LYS A N 1
ATOM 2901 C CA . LYS A 1 376 ? 18.952 -14.629 -13.957 1.00 95.25 376 LYS A CA 1
ATOM 2902 C C . LYS A 1 376 ? 17.455 -14.678 -13.629 1.00 95.25 376 LYS A C 1
ATOM 2904 O O . LYS A 1 376 ? 17.091 -14.937 -12.483 1.00 95.25 376 LYS A O 1
ATOM 2909 N N . ARG A 1 377 ? 16.583 -14.512 -14.631 1.00 96.06 377 ARG A N 1
ATOM 2910 C CA . ARG A 1 377 ? 15.114 -14.550 -14.512 1.00 96.06 377 ARG A CA 1
ATOM 2911 C C . ARG A 1 377 ? 14.536 -13.458 -13.605 1.00 96.06 377 ARG A C 1
ATOM 2913 O O . ARG A 1 377 ? 13.459 -13.643 -13.041 1.00 96.06 377 ARG A O 1
ATOM 2920 N N . VAL A 1 378 ? 15.231 -12.333 -13.479 1.00 97.56 378 VAL A N 1
ATOM 2921 C CA . VAL A 1 378 ? 14.780 -11.172 -12.706 1.00 97.56 378 VAL A CA 1
ATOM 2922 C C . VAL A 1 378 ? 13.969 -10.259 -13.615 1.00 97.56 378 VAL A C 1
ATOM 2924 O O . VAL A 1 378 ? 14.392 -9.966 -14.732 1.00 97.56 378 VAL A O 1
ATOM 2927 N N . SER A 1 379 ? 12.790 -9.835 -13.163 1.00 98.00 379 SER A N 1
ATOM 2928 C CA . SER A 1 379 ? 11.903 -9.012 -13.993 1.00 98.00 379 SER A CA 1
ATOM 2929 C C . SER A 1 379 ? 12.259 -7.537 -13.830 1.00 98.00 379 SER A C 1
ATOM 2931 O O . SER A 1 379 ? 12.478 -7.073 -12.706 1.00 98.00 379 SER A O 1
ATOM 2933 N N . SER A 1 380 ? 12.337 -6.795 -14.934 1.00 98.38 380 SER A N 1
ATOM 2934 C CA . SER A 1 380 ? 12.845 -5.423 -14.908 1.00 98.38 380 SER A CA 1
ATOM 2935 C C . SER A 1 380 ? 12.128 -4.470 -15.857 1.00 98.38 380 SER A C 1
ATOM 2937 O O . SER A 1 380 ? 11.527 -4.858 -16.857 1.00 98.38 380 SER A O 1
ATOM 2939 N N . MET A 1 381 ? 12.196 -3.181 -15.538 1.00 98.44 381 MET A N 1
ATOM 2940 C CA . MET A 1 381 ? 11.753 -2.098 -16.410 1.00 98.44 381 MET A CA 1
ATOM 2941 C C . MET A 1 381 ? 12.883 -1.083 -16.511 1.00 98.44 381 MET A C 1
ATOM 2943 O O . MET A 1 381 ? 13.449 -0.696 -15.489 1.00 98.44 381 MET A O 1
ATOM 2947 N N . MET A 1 382 ? 13.211 -0.649 -17.725 1.00 97.62 382 MET A N 1
ATOM 2948 C CA . MET A 1 382 ? 14.248 0.345 -17.962 1.00 97.62 382 MET A CA 1
ATOM 2949 C C . MET A 1 382 ? 13.737 1.477 -18.838 1.00 97.62 382 MET A C 1
ATOM 2951 O O . MET A 1 382 ? 13.379 1.267 -19.994 1.00 97.62 382 MET A O 1
ATOM 2955 N N . VAL A 1 383 ? 13.751 2.686 -18.291 1.00 95.62 383 VAL A N 1
ATOM 2956 C CA . VAL A 1 383 ? 13.559 3.928 -19.037 1.00 95.62 383 VAL A CA 1
ATOM 2957 C C . VAL A 1 383 ? 14.917 4.419 -19.521 1.00 95.62 383 VAL A C 1
ATOM 2959 O O . VAL A 1 383 ? 15.850 4.532 -18.728 1.00 95.62 383 VAL A O 1
ATOM 2962 N N . THR A 1 384 ? 15.034 4.730 -20.809 1.00 92.25 384 THR A N 1
ATOM 2963 C CA . THR A 1 384 ? 16.268 5.284 -21.378 1.00 92.25 384 THR A CA 1
ATOM 2964 C C . THR A 1 384 ? 15.999 6.171 -22.593 1.00 92.25 384 THR A C 1
ATOM 2966 O O . THR A 1 384 ? 14.968 6.050 -23.261 1.00 92.25 384 THR A O 1
ATOM 2969 N N . HIS A 1 385 ? 16.953 7.055 -22.886 1.00 87.81 385 HIS A N 1
ATOM 2970 C CA . HIS A 1 385 ? 17.015 7.822 -24.137 1.00 87.81 385 HIS A CA 1
ATOM 2971 C C . HIS A 1 385 ? 17.931 7.173 -25.175 1.00 87.81 385 HIS A C 1
ATOM 2973 O O . HIS A 1 385 ? 17.941 7.590 -26.332 1.00 87.81 385 HIS A O 1
ATOM 2979 N N . PHE A 1 386 ? 18.694 6.150 -24.783 1.00 89.19 386 PHE A N 1
ATOM 2980 C CA . PHE A 1 386 ? 19.545 5.394 -25.690 1.00 89.19 386 PHE A CA 1
ATOM 2981 C C . PHE A 1 386 ? 18.679 4.486 -26.562 1.00 89.19 386 PHE A C 1
ATOM 2983 O O . PHE A 1 386 ? 18.298 3.395 -26.156 1.00 89.19 386 PHE A O 1
ATOM 2990 N N . THR A 1 387 ? 18.330 4.948 -27.760 1.00 87.06 387 THR A N 1
ATOM 2991 C CA . THR A 1 387 ? 17.467 4.178 -28.673 1.00 87.06 387 THR A CA 1
ATOM 2992 C C . THR A 1 387 ? 18.190 2.982 -29.296 1.00 87.06 387 THR A C 1
ATOM 2994 O O . THR A 1 387 ? 17.583 1.925 -29.462 1.00 87.06 387 THR A O 1
ATOM 2997 N N . ASP A 1 388 ? 19.496 3.105 -29.541 1.00 88.69 388 ASP A N 1
ATOM 2998 C CA . ASP A 1 388 ? 20.315 2.066 -30.181 1.00 88.69 388 ASP A CA 1
ATOM 2999 C C . ASP A 1 388 ? 20.502 0.810 -29.313 1.00 88.69 388 ASP A C 1
ATOM 3001 O O . ASP A 1 388 ? 20.801 -0.266 -29.828 1.00 88.69 388 ASP A O 1
ATOM 3005 N N . ILE A 1 389 ? 20.234 0.904 -28.004 1.00 91.88 389 ILE A N 1
ATOM 3006 C CA . ILE A 1 389 ? 20.281 -0.246 -27.092 1.00 91.88 389 ILE A CA 1
ATOM 3007 C C . ILE A 1 389 ? 19.325 -1.369 -27.520 1.00 91.88 389 ILE A C 1
ATOM 3009 O O . ILE A 1 389 ? 19.592 -2.544 -27.280 1.00 91.88 389 ILE A O 1
ATOM 3013 N N . TYR A 1 390 ? 18.207 -1.021 -28.166 1.00 92.25 390 TYR A N 1
ATOM 3014 C CA . TYR A 1 390 ? 17.198 -1.989 -28.578 1.00 92.25 390 TYR A CA 1
ATOM 3015 C C . TYR A 1 390 ? 17.731 -2.951 -29.643 1.00 92.25 390 TYR A C 1
ATOM 3017 O O . TYR A 1 390 ? 17.563 -4.160 -29.502 1.00 92.25 390 TYR A O 1
ATOM 3025 N N . GLU A 1 391 ? 18.413 -2.434 -30.670 1.00 89.69 391 GLU A N 1
ATOM 3026 C CA . GLU A 1 391 ? 18.980 -3.250 -31.754 1.00 89.69 391 GLU A CA 1
ATOM 3027 C C . GLU A 1 391 ? 20.039 -4.225 -31.209 1.00 89.69 391 GLU A C 1
ATOM 3029 O O . GLU A 1 391 ? 20.047 -5.412 -31.557 1.00 89.69 391 GLU A O 1
ATOM 3034 N N . LEU A 1 392 ? 20.885 -3.749 -30.288 1.00 91.00 392 LEU A N 1
ATOM 3035 C CA . LEU A 1 392 ? 21.916 -4.565 -29.649 1.00 91.00 392 LEU A CA 1
ATOM 3036 C C . LEU A 1 392 ? 21.315 -5.657 -28.749 1.00 91.00 392 LEU A C 1
ATOM 3038 O O . LEU A 1 392 ? 21.730 -6.817 -28.825 1.00 91.00 392 LEU A O 1
ATOM 3042 N N . LEU A 1 393 ? 20.309 -5.313 -27.936 1.00 93.06 393 LEU A N 1
ATOM 3043 C CA . LEU A 1 393 ? 19.610 -6.263 -27.068 1.00 93.06 393 LEU A CA 1
ATOM 3044 C C . LEU A 1 393 ? 18.902 -7.357 -27.862 1.00 93.06 393 LEU A C 1
ATOM 3046 O O . LEU A 1 393 ? 19.046 -8.528 -27.520 1.00 93.06 393 LEU A O 1
ATOM 3050 N N . VAL A 1 394 ? 18.156 -6.998 -28.913 1.00 92.50 394 VAL A N 1
ATOM 3051 C CA . VAL A 1 394 ? 17.460 -7.976 -29.764 1.00 92.50 394 VAL A CA 1
ATOM 3052 C C . VAL A 1 394 ? 18.466 -8.968 -30.337 1.00 92.50 394 VAL A C 1
ATOM 3054 O O . VAL A 1 394 ? 18.321 -10.168 -30.119 1.00 92.50 394 VAL A O 1
ATOM 3057 N N . THR A 1 395 ? 19.541 -8.468 -30.951 1.00 91.06 395 THR A N 1
ATOM 3058 C CA . THR A 1 395 ? 20.581 -9.306 -31.563 1.00 91.06 395 THR A CA 1
ATOM 3059 C C . THR A 1 395 ? 21.207 -10.276 -30.553 1.00 91.06 395 THR A C 1
ATOM 3061 O O . THR A 1 395 ? 21.313 -11.477 -30.810 1.00 91.06 395 THR A O 1
ATOM 3064 N N . ARG A 1 396 ? 21.609 -9.783 -29.372 1.00 92.25 396 ARG A N 1
ATOM 3065 C CA . ARG A 1 396 ? 22.262 -10.616 -28.348 1.00 92.25 396 ARG A CA 1
ATOM 3066 C C . ARG A 1 396 ? 21.298 -11.613 -27.694 1.00 92.25 396 ARG A C 1
ATOM 3068 O O . ARG A 1 396 ? 21.688 -12.746 -27.418 1.00 92.25 396 ARG A O 1
ATOM 3075 N N . LEU A 1 397 ? 20.043 -11.228 -27.459 1.00 92.81 397 LEU A N 1
ATOM 3076 C CA . LEU A 1 397 ? 19.041 -12.109 -26.851 1.00 92.81 397 LEU A CA 1
ATOM 3077 C C . LEU A 1 397 ? 18.521 -13.168 -27.824 1.00 92.81 397 LEU A C 1
ATOM 3079 O O . LEU A 1 397 ? 18.202 -14.273 -27.387 1.00 92.81 397 LEU A O 1
ATOM 3083 N N . GLU A 1 398 ? 18.445 -12.870 -29.121 1.00 92.75 398 GLU A N 1
ATOM 3084 C CA . GLU A 1 398 ? 18.127 -13.860 -30.156 1.00 92.75 398 GLU A CA 1
ATOM 3085 C C . GLU A 1 398 ? 19.165 -14.981 -30.186 1.00 92.75 398 GLU A C 1
ATOM 3087 O O . GLU A 1 398 ? 18.790 -16.153 -30.147 1.00 92.75 398 GLU A O 1
ATOM 3092 N N . ALA A 1 399 ? 20.456 -14.638 -30.137 1.00 88.69 399 ALA A N 1
ATOM 3093 C CA . ALA A 1 399 ? 21.538 -15.621 -30.064 1.00 88.69 399 ALA A CA 1
ATOM 3094 C C . ALA A 1 399 ? 21.433 -16.544 -28.831 1.00 88.69 399 ALA A C 1
ATOM 3096 O O . ALA A 1 399 ? 21.867 -17.694 -28.879 1.00 88.69 399 ALA A O 1
ATOM 3097 N N . ALA A 1 400 ? 20.825 -16.063 -27.742 1.00 87.94 400 ALA A N 1
ATOM 3098 C CA . ALA A 1 400 ? 20.596 -16.820 -26.513 1.00 87.94 400 ALA A CA 1
ATOM 3099 C C . ALA A 1 400 ? 19.209 -17.499 -26.434 1.00 87.94 400 ALA A C 1
ATOM 3101 O O . ALA A 1 400 ? 18.920 -18.172 -25.444 1.00 87.94 400 ALA A O 1
ATOM 3102 N N . GLY A 1 401 ? 18.328 -17.317 -27.427 1.00 91.00 401 GLY A N 1
ATOM 3103 C CA . GLY A 1 401 ? 16.952 -17.833 -27.398 1.00 91.00 401 GLY A CA 1
ATOM 3104 C C . GLY A 1 401 ? 16.041 -17.158 -26.359 1.00 91.00 401 GLY A C 1
ATOM 3105 O O . GLY A 1 401 ? 15.074 -17.761 -25.896 1.00 91.00 401 GLY A O 1
ATOM 3106 N N . LEU A 1 402 ? 16.349 -15.919 -25.962 1.00 92.19 402 LEU A N 1
ATOM 3107 C CA . LEU A 1 402 ? 15.668 -15.175 -24.891 1.00 92.19 402 LEU A CA 1
ATOM 3108 C C . LEU A 1 402 ? 14.896 -13.941 -25.386 1.00 92.19 402 LEU A C 1
ATOM 3110 O O . LEU A 1 402 ? 14.318 -13.220 -24.573 1.00 92.19 402 LEU A O 1
ATOM 3114 N N . SER A 1 403 ? 14.839 -13.705 -26.699 1.00 89.94 403 SER A N 1
ATOM 3115 C CA . SER A 1 403 ? 14.227 -12.510 -27.305 1.00 89.94 403 SER A CA 1
ATOM 3116 C C . SER A 1 403 ? 12.763 -12.280 -26.907 1.00 89.94 403 SER A C 1
ATOM 3118 O O . SER A 1 403 ? 12.350 -11.137 -26.737 1.00 89.94 403 SER A O 1
ATOM 3120 N N . GLN A 1 404 ? 11.991 -13.342 -26.648 1.00 91.56 404 GLN A N 1
ATOM 3121 C CA . GLN A 1 404 ? 10.585 -13.239 -26.219 1.00 91.56 404 GLN A CA 1
ATOM 3122 C C . GLN A 1 404 ? 10.392 -12.550 -24.857 1.00 91.56 404 GLN A C 1
ATOM 3124 O O . GLN A 1 404 ? 9.288 -12.102 -24.546 1.00 91.56 404 GLN A O 1
ATOM 3129 N N . ARG A 1 405 ? 11.448 -12.471 -24.037 1.00 94.12 405 ARG A N 1
ATOM 3130 C CA . ARG A 1 405 ? 11.414 -11.823 -22.720 1.00 94.12 405 ARG A CA 1
ATOM 3131 C C . ARG A 1 405 ? 11.621 -10.313 -22.789 1.00 94.12 405 ARG A C 1
ATOM 3133 O O . ARG A 1 405 ? 11.357 -9.637 -21.801 1.00 94.12 405 ARG A O 1
ATOM 3140 N N . LEU A 1 406 ? 12.076 -9.781 -23.921 1.00 96.12 406 LEU A N 1
ATOM 3141 C CA . LEU A 1 406 ? 12.228 -8.345 -24.113 1.00 96.12 406 LEU A CA 1
ATOM 3142 C C . LEU A 1 406 ? 10.951 -7.762 -24.718 1.00 96.12 406 LEU A C 1
ATOM 3144 O O . LEU A 1 406 ? 10.504 -8.168 -25.790 1.00 96.12 406 LEU A O 1
ATOM 3148 N N . LYS A 1 407 ? 10.394 -6.758 -24.050 1.00 96.06 407 LYS A N 1
ATOM 3149 C CA . LYS A 1 407 ? 9.310 -5.924 -24.562 1.00 96.06 407 LYS A CA 1
ATOM 3150 C C . LYS A 1 407 ? 9.804 -4.497 -24.715 1.00 96.06 407 LYS A C 1
ATOM 3152 O O . LYS A 1 407 ? 10.521 -3.999 -23.853 1.00 96.06 407 LYS A O 1
ATOM 3157 N N . SER A 1 408 ? 9.442 -3.840 -25.813 1.00 95.56 408 SER A N 1
ATOM 3158 C CA . SER A 1 408 ? 9.810 -2.446 -26.057 1.00 95.56 408 SER A CA 1
ATOM 3159 C C . SER A 1 408 ? 8.571 -1.583 -26.192 1.00 95.56 408 SER A C 1
ATOM 3161 O O . SER A 1 408 ? 7.593 -1.963 -26.836 1.00 95.56 408 SER A O 1
ATOM 3163 N N . TYR A 1 409 ? 8.624 -0.426 -25.550 1.00 95.38 409 TYR A N 1
ATOM 3164 C CA . TYR A 1 409 ? 7.533 0.514 -25.476 1.00 95.38 409 TYR A CA 1
ATOM 3165 C C . TYR A 1 409 ? 8.013 1.930 -25.784 1.00 95.38 409 TYR A C 1
ATOM 3167 O O . TYR A 1 409 ? 9.101 2.345 -25.371 1.00 95.38 409 TYR A O 1
ATOM 3175 N N . ILE A 1 410 ? 7.154 2.697 -26.451 1.00 93.38 410 ILE A N 1
ATOM 3176 C CA . ILE A 1 410 ? 7.355 4.118 -26.727 1.00 93.38 410 ILE A CA 1
ATOM 3177 C C . ILE A 1 410 ? 6.239 4.943 -26.095 1.00 93.38 410 ILE A C 1
ATOM 3179 O O . ILE A 1 410 ? 5.066 4.557 -26.115 1.00 93.38 410 ILE A O 1
ATOM 3183 N N . MET A 1 411 ? 6.593 6.109 -25.562 1.00 91.19 411 MET A N 1
ATOM 3184 C CA . MET A 1 411 ? 5.603 7.120 -25.198 1.00 91.19 411 MET A CA 1
ATOM 3185 C C . MET A 1 411 ? 5.096 7.833 -26.448 1.00 91.19 411 MET A C 1
ATOM 3187 O O . MET A 1 411 ? 5.875 8.362 -27.242 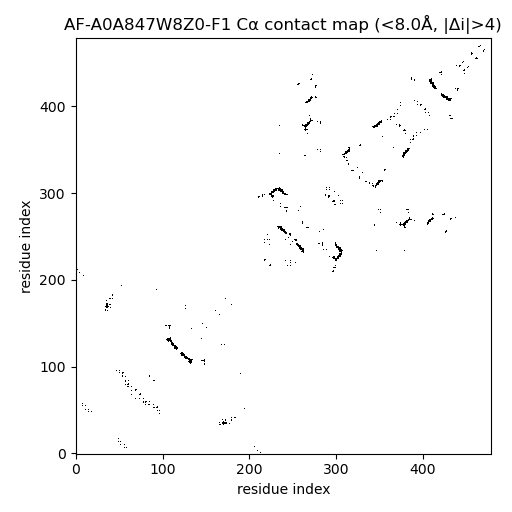1.00 91.19 411 MET A O 1
ATOM 3191 N N . THR A 1 412 ? 3.778 7.843 -26.619 1.00 89.19 412 THR A N 1
ATOM 3192 C CA . THR A 1 412 ? 3.143 8.401 -27.813 1.00 89.19 412 THR A CA 1
ATOM 3193 C C . THR A 1 412 ? 3.136 9.929 -27.802 1.00 89.19 412 THR A C 1
ATOM 3195 O O . THR A 1 412 ? 2.946 10.588 -26.774 1.00 89.19 412 THR A O 1
ATOM 3198 N N . THR A 1 413 ? 3.340 10.497 -28.987 1.00 85.94 413 THR A N 1
ATOM 3199 C CA . THR A 1 413 ? 3.247 11.933 -29.247 1.00 85.94 413 THR A CA 1
ATOM 3200 C C . THR A 1 413 ? 2.350 12.168 -30.454 1.00 85.94 413 THR A C 1
ATOM 3202 O O . THR A 1 413 ? 2.218 11.289 -31.306 1.00 85.94 413 THR A O 1
ATOM 3205 N N . SER A 1 414 ? 1.719 13.336 -30.514 1.00 81.69 414 SER A N 1
ATOM 3206 C CA . SER A 1 414 ? 0.971 13.792 -31.684 1.00 81.69 414 SER A CA 1
ATOM 3207 C C . SER A 1 414 ? 1.570 15.097 -32.196 1.00 81.69 414 SER A C 1
ATOM 3209 O O . SER A 1 414 ? 1.939 15.972 -31.407 1.00 81.69 414 SER A O 1
ATOM 3211 N N . GLN A 1 415 ? 1.688 15.214 -33.516 1.00 75.12 415 GLN A N 1
ATOM 3212 C CA . GLN A 1 415 ? 2.211 16.391 -34.200 1.00 75.12 415 GLN A CA 1
ATOM 3213 C C . GLN A 1 415 ? 1.034 17.182 -34.775 1.00 75.12 415 GLN A C 1
ATOM 3215 O O . GLN A 1 415 ? 0.278 16.667 -35.597 1.00 75.12 415 GLN A O 1
ATOM 3220 N N . GLY A 1 416 ? 0.855 18.417 -34.306 1.00 70.44 416 GLY A N 1
ATOM 3221 C CA . GLY A 1 416 ? -0.152 19.334 -34.836 1.00 70.44 416 GLY A CA 1
ATOM 3222 C C . GLY A 1 416 ? 0.224 19.879 -36.217 1.00 70.44 416 GLY A C 1
ATOM 3223 O O . GLY A 1 416 ? 1.375 19.769 -36.645 1.00 70.44 416 GLY A O 1
ATOM 3224 N N . SER A 1 417 ? -0.739 20.526 -36.883 1.00 67.94 417 SER A N 1
ATOM 3225 C CA . SER A 1 417 ? -0.551 21.217 -38.174 1.00 67.94 417 SER A CA 1
ATOM 3226 C C . SER A 1 417 ? 0.608 22.216 -38.160 1.00 67.94 417 SER A C 1
ATOM 3228 O O . SER A 1 417 ? 1.281 22.401 -39.168 1.00 67.94 417 SER A O 1
ATOM 3230 N N . ASP A 1 418 ? 0.882 22.800 -36.994 1.00 63.16 418 ASP A N 1
ATOM 3231 C CA . ASP A 1 418 ? 1.847 23.885 -36.811 1.00 63.16 418 ASP A CA 1
ATOM 3232 C C . ASP A 1 418 ? 3.228 23.358 -36.382 1.00 63.16 418 ASP A C 1
ATOM 3234 O O . ASP A 1 418 ? 4.012 24.058 -35.742 1.00 63.16 418 ASP A O 1
ATOM 3238 N N . ASN A 1 419 ? 3.516 22.080 -36.662 1.00 64.38 419 ASN A N 1
ATOM 3239 C CA . ASN A 1 419 ? 4.734 21.379 -36.245 1.00 64.38 419 ASN A CA 1
ATOM 3240 C C . ASN A 1 419 ? 4.917 21.296 -34.710 1.00 64.38 419 ASN A C 1
ATOM 3242 O O . ASN A 1 419 ? 5.999 20.999 -34.195 1.00 64.38 419 ASN A O 1
ATOM 3246 N N . THR A 1 420 ? 3.848 21.552 -33.951 1.00 66.19 420 THR A N 1
ATOM 3247 C CA . THR A 1 420 ? 3.842 21.510 -32.491 1.00 66.19 420 THR A CA 1
ATOM 3248 C C . THR A 1 420 ? 3.651 20.077 -32.002 1.00 66.19 420 THR A C 1
ATOM 3250 O O . THR A 1 420 ? 2.656 19.418 -32.287 1.00 66.19 420 THR A O 1
ATOM 3253 N N . ILE A 1 421 ? 4.615 19.581 -31.225 1.00 71.94 421 ILE A N 1
ATOM 3254 C CA . ILE A 1 421 ? 4.492 18.278 -30.564 1.00 71.94 421 ILE A CA 1
ATOM 3255 C C . ILE A 1 421 ? 3.632 18.435 -29.309 1.00 71.94 421 ILE A C 1
ATOM 3257 O O . ILE A 1 421 ? 3.889 19.324 -28.486 1.00 71.94 421 ILE A O 1
ATOM 3261 N N . SER A 1 422 ? 2.649 17.549 -29.174 1.00 81.31 422 SER A N 1
ATOM 3262 C CA . SER A 1 422 ? 1.835 17.327 -27.980 1.00 81.31 422 SER A CA 1
ATOM 3263 C C . SER A 1 422 ? 2.130 15.938 -27.402 1.00 81.31 422 SER A C 1
ATOM 3265 O O . SER A 1 422 ? 2.248 14.951 -28.135 1.00 81.31 422 SER A O 1
ATOM 3267 N N . TYR A 1 423 ? 2.298 15.863 -26.081 1.00 85.44 423 TYR A N 1
ATOM 3268 C CA . TYR A 1 423 ? 2.529 14.605 -25.372 1.00 85.44 423 TYR A CA 1
ATOM 3269 C C . TYR A 1 423 ? 1.184 13.985 -25.006 1.00 85.44 423 TYR A C 1
ATOM 3271 O O . TYR A 1 423 ? 0.374 14.626 -24.344 1.00 85.44 423 TYR A O 1
ATOM 3279 N N . LEU A 1 424 ? 0.950 12.743 -25.433 1.00 88.69 424 LEU A N 1
ATOM 3280 C CA . LEU A 1 424 ? -0.300 12.034 -25.137 1.00 88.69 424 LEU A CA 1
ATOM 3281 C C . LEU A 1 424 ? -0.229 11.247 -23.821 1.00 88.69 424 LEU A C 1
ATOM 3283 O O . LEU A 1 424 ? -1.242 10.727 -23.368 1.00 88.69 424 LEU A O 1
ATOM 3287 N N . TYR A 1 425 ? 0.970 11.124 -23.234 1.00 90.62 425 TYR A N 1
ATOM 3288 C CA . TYR A 1 425 ? 1.243 10.395 -21.986 1.00 90.62 425 TYR A CA 1
ATOM 3289 C C . TYR A 1 425 ? 0.732 8.944 -21.973 1.00 90.62 425 TYR A C 1
ATOM 3291 O O . TYR A 1 425 ? 0.507 8.367 -20.908 1.00 90.62 425 TYR A O 1
ATOM 3299 N N . LYS A 1 426 ? 0.553 8.347 -23.159 1.00 93.19 426 LYS A N 1
ATOM 3300 C CA . LYS A 1 426 ? 0.104 6.967 -23.336 1.00 93.19 426 LYS A CA 1
ATOM 3301 C C . LYS A 1 426 ? 1.238 6.116 -23.887 1.00 93.19 426 LYS A C 1
ATOM 3303 O O . LYS A 1 426 ? 1.850 6.468 -24.902 1.00 93.19 426 LYS A O 1
ATOM 3308 N N . LEU A 1 427 ? 1.493 4.996 -23.228 1.00 93.94 427 LEU A N 1
ATOM 3309 C CA . LEU A 1 427 ? 2.488 4.024 -23.648 1.00 93.94 427 LEU A CA 1
ATOM 3310 C C . LEU A 1 427 ? 1.936 3.104 -24.748 1.00 93.94 427 LEU A C 1
ATOM 3312 O O . LEU A 1 427 ? 0.779 2.688 -24.701 1.00 93.94 427 LEU A O 1
ATOM 3316 N N . LYS A 1 428 ? 2.773 2.769 -25.734 1.00 94.06 428 LYS A N 1
ATOM 3317 C CA . LYS A 1 428 ? 2.457 1.828 -26.816 1.00 94.06 428 LYS A CA 1
ATOM 3318 C C . LYS A 1 428 ? 3.609 0.848 -27.020 1.00 94.06 428 LYS A C 1
ATOM 3320 O O . LYS A 1 428 ? 4.759 1.276 -27.056 1.00 94.06 428 LYS A O 1
ATOM 3325 N N . GLU A 1 429 ? 3.311 -0.441 -27.189 1.00 94.81 429 GLU A N 1
ATOM 3326 C CA . GLU A 1 429 ? 4.317 -1.444 -27.573 1.00 94.81 429 GLU A CA 1
ATOM 3327 C C . GLU A 1 429 ? 4.786 -1.172 -29.008 1.00 94.81 429 GLU A C 1
ATOM 3329 O O . GLU A 1 429 ? 3.993 -1.200 -29.954 1.00 94.81 429 GLU A O 1
ATOM 3334 N N . AL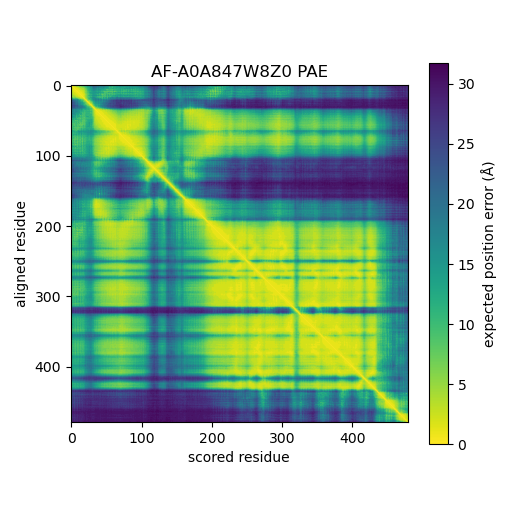A A 1 430 ? 6.061 -0.826 -29.150 1.00 92.38 430 ALA A N 1
ATOM 3335 C CA . ALA A 1 430 ? 6.725 -0.535 -30.413 1.00 92.38 430 ALA A CA 1
ATOM 3336 C C . ALA A 1 430 ? 8.243 -0.445 -30.179 1.00 92.38 430 ALA A C 1
ATOM 3338 O O . ALA A 1 430 ? 8.659 -0.068 -29.081 1.00 92.38 430 ALA A O 1
ATOM 3339 N N . PRO A 1 431 ? 9.071 -0.733 -31.199 1.00 88.44 431 PRO A N 1
ATOM 3340 C CA . PRO A 1 431 ? 10.499 -0.443 -31.130 1.00 88.44 431 PRO A CA 1
ATOM 3341 C C . PRO A 1 431 ? 10.748 1.074 -31.002 1.00 88.44 431 PRO A C 1
ATOM 3343 O O . PRO A 1 431 ? 9.897 1.871 -31.425 1.00 88.44 431 PRO A O 1
ATOM 3346 N N . PRO A 1 432 ? 11.906 1.501 -30.461 1.00 86.44 432 PRO A N 1
ATOM 3347 C CA . PRO A 1 432 ? 12.241 2.915 -30.342 1.00 86.44 432 PRO A CA 1
ATOM 3348 C C . PRO A 1 432 ? 12.233 3.623 -31.700 1.00 86.44 432 PRO A C 1
ATOM 3350 O O . PRO A 1 432 ? 12.694 3.084 -32.705 1.00 86.44 432 PRO A O 1
ATOM 3353 N N . GLN A 1 433 ? 11.740 4.861 -31.729 1.00 77.81 433 GLN A N 1
ATOM 3354 C CA . GLN A 1 433 ? 11.782 5.706 -32.922 1.00 77.81 433 GLN A CA 1
ATOM 3355 C C . GLN A 1 433 ? 12.973 6.664 -32.848 1.00 77.81 433 GLN A C 1
ATOM 3357 O O . GLN A 1 433 ? 13.159 7.363 -31.851 1.00 77.81 433 GLN A O 1
ATOM 3362 N N . ARG A 1 434 ? 13.765 6.733 -33.925 1.00 63.22 434 ARG A N 1
ATOM 3363 C CA . ARG A 1 434 ? 14.834 7.729 -34.085 1.00 63.22 434 ARG A CA 1
ATOM 3364 C C . ARG A 1 434 ? 14.227 9.072 -34.512 1.00 63.22 434 ARG A C 1
ATOM 3366 O O . ARG A 1 434 ? 14.277 9.440 -35.680 1.00 63.22 434 ARG A O 1
ATOM 3373 N N . SER A 1 435 ? 13.623 9.804 -33.579 1.00 55.78 435 SER A N 1
ATOM 3374 C CA . SER A 1 435 ? 13.081 11.152 -33.814 1.00 55.78 435 SER A CA 1
ATOM 3375 C C . SER A 1 435 ? 13.703 12.171 -32.854 1.00 55.78 435 SER A C 1
ATOM 3377 O O . SER A 1 435 ? 13.669 12.026 -31.632 1.00 55.78 435 SER A O 1
ATOM 3379 N N . SER A 1 436 ? 14.273 13.252 -33.398 1.00 53.84 436 SER A N 1
ATOM 3380 C CA . SER A 1 436 ? 14.873 14.330 -32.598 1.00 53.84 436 SER A CA 1
ATOM 3381 C C . SER A 1 436 ? 13.802 15.294 -32.073 1.00 53.84 436 SER A C 1
ATOM 3383 O O . SER A 1 436 ? 13.673 16.433 -32.519 1.00 53.84 436 SER A O 1
ATOM 3385 N N . HIS A 1 437 ? 13.016 14.848 -31.093 1.00 54.56 437 HIS A N 1
ATOM 3386 C CA . HIS A 1 437 ? 12.021 15.696 -30.424 1.00 54.56 437 HIS A CA 1
ATOM 3387 C C . HIS A 1 437 ? 12.654 16.898 -29.698 1.00 54.56 437 HIS A C 1
ATOM 3389 O O . HIS A 1 437 ? 12.016 17.940 -29.555 1.00 54.56 437 HIS A O 1
ATOM 3395 N N . ALA A 1 438 ? 13.930 16.790 -29.306 1.00 53.75 438 ALA A N 1
ATOM 3396 C CA . ALA A 1 438 ? 14.699 17.889 -28.727 1.00 53.75 438 ALA A CA 1
ATOM 3397 C C . ALA A 1 438 ? 14.742 19.121 -29.650 1.00 53.75 438 ALA A C 1
ATOM 3399 O O . ALA A 1 438 ? 14.546 20.235 -29.175 1.00 53.75 438 ALA A O 1
ATOM 3400 N N . ARG A 1 439 ? 14.900 18.937 -30.972 1.00 57.69 439 ARG A N 1
ATOM 3401 C CA . ARG A 1 439 ? 14.914 20.053 -31.938 1.00 57.69 439 ARG A CA 1
ATOM 3402 C C . ARG A 1 439 ? 13.588 20.807 -31.978 1.00 57.69 439 ARG A C 1
ATOM 3404 O O . ARG A 1 439 ? 13.584 22.030 -32.034 1.00 57.69 439 ARG A O 1
ATOM 3411 N N . ALA A 1 440 ? 12.469 20.096 -31.907 1.00 57.16 440 ALA A N 1
ATOM 3412 C CA . ALA A 1 440 ? 11.146 20.712 -31.912 1.00 57.16 440 ALA A CA 1
ATOM 3413 C C . ALA A 1 440 ? 10.843 21.477 -30.608 1.00 57.16 440 ALA A C 1
ATOM 3415 O O . ALA A 1 440 ? 10.215 22.534 -30.648 1.00 57.16 440 ALA A O 1
ATOM 3416 N N . VAL A 1 441 ? 11.329 20.994 -29.456 1.00 56.97 441 VAL A N 1
ATOM 3417 C CA . VAL A 1 441 ? 11.236 21.722 -28.173 1.00 56.97 441 VAL A CA 1
ATOM 3418 C C . VAL A 1 441 ? 12.097 22.987 -28.196 1.00 56.97 441 VAL A C 1
ATOM 3420 O O . VAL A 1 441 ? 11.626 24.064 -27.841 1.00 56.97 441 VAL A O 1
ATOM 3423 N N . VAL A 1 442 ? 13.336 22.871 -28.672 1.00 57.69 442 VAL A N 1
ATOM 3424 C CA . VAL A 1 442 ? 14.286 23.982 -28.815 1.00 57.69 442 VAL A CA 1
ATOM 3425 C C . VAL A 1 442 ? 13.772 25.037 -29.814 1.00 57.69 442 VAL A C 1
ATOM 3427 O O . VAL A 1 442 ? 13.878 26.237 -29.562 1.00 57.69 442 VAL A O 1
ATOM 3430 N N . GLY A 1 443 ? 13.118 24.605 -30.897 1.00 58.56 443 GLY A N 1
ATOM 3431 C CA . GLY A 1 443 ? 12.465 25.489 -31.864 1.00 58.56 443 GLY A CA 1
ATOM 3432 C C . GLY A 1 443 ? 11.331 26.329 -31.265 1.00 58.56 443 GLY A C 1
ATOM 3433 O O . GLY A 1 443 ? 11.258 27.522 -31.546 1.00 58.56 443 GLY A O 1
ATOM 3434 N N . LYS A 1 444 ? 10.499 25.762 -30.374 1.00 59.03 444 LYS A N 1
ATOM 3435 C CA . LYS A 1 444 ? 9.440 26.517 -29.665 1.00 59.03 444 LYS A CA 1
ATOM 3436 C C . LYS A 1 444 ? 9.988 27.650 -28.793 1.00 59.03 444 LYS A C 1
ATOM 3438 O O . LYS A 1 444 ? 9.298 28.642 -28.591 1.00 59.03 444 LYS A O 1
ATOM 3443 N N . LEU A 1 445 ? 11.211 27.510 -28.283 1.00 60.94 445 LEU A N 1
ATOM 3444 C CA . LEU A 1 445 ? 11.873 28.531 -27.466 1.00 60.94 445 LEU A CA 1
ATOM 3445 C C . LEU A 1 445 ? 12.590 29.602 -28.311 1.00 60.94 445 LEU A C 1
ATOM 3447 O O . LEU A 1 445 ? 13.289 30.446 -27.758 1.00 60.94 445 LEU A O 1
ATOM 3451 N N . GLY A 1 446 ? 12.451 29.571 -29.643 1.00 60.34 446 GLY A N 1
ATOM 3452 C CA . GLY A 1 446 ? 13.144 30.496 -30.546 1.00 60.34 446 GLY A CA 1
ATOM 3453 C C . GLY A 1 446 ? 14.653 30.250 -30.619 1.00 60.34 446 GLY A C 1
ATOM 3454 O O . GLY A 1 446 ? 15.411 31.113 -31.057 1.00 60.34 446 GLY A O 1
ATOM 3455 N N . VAL A 1 447 ? 15.112 29.078 -30.175 1.00 64.50 447 VAL A N 1
ATOM 3456 C CA . VAL A 1 447 ? 16.527 28.691 -30.154 1.00 64.50 447 VAL A CA 1
ATOM 3457 C C . VAL A 1 447 ? 16.816 27.781 -31.351 1.00 64.50 447 VAL A C 1
ATOM 3459 O O . VAL A 1 447 ? 17.412 26.722 -31.233 1.00 64.50 447 VAL A O 1
ATOM 3462 N N . THR A 1 448 ? 16.344 28.148 -32.541 1.00 68.75 448 THR A N 1
ATOM 3463 C CA . THR A 1 448 ? 16.652 27.369 -33.748 1.00 68.75 448 THR A CA 1
ATOM 3464 C C . THR A 1 448 ? 18.131 27.499 -34.102 1.00 68.75 448 THR A C 1
ATOM 3466 O O . THR A 1 448 ? 18.770 28.502 -33.777 1.00 68.75 448 THR A O 1
ATOM 3469 N N . LEU A 1 449 ? 18.677 26.494 -34.795 1.00 65.44 449 LEU A N 1
ATOM 3470 C CA . LEU A 1 449 ? 20.036 26.582 -35.329 1.00 65.44 449 LEU A CA 1
ATOM 3471 C C . LEU A 1 449 ? 20.186 27.831 -36.207 1.00 65.44 449 LEU A C 1
ATOM 3473 O O . LEU A 1 449 ? 21.181 28.527 -36.079 1.00 65.44 449 LEU A O 1
ATOM 3477 N N . ASP A 1 450 ? 19.176 28.158 -37.015 1.00 67.69 450 ASP A N 1
ATOM 3478 C CA . ASP A 1 450 ? 19.171 29.371 -37.838 1.00 67.69 450 ASP A CA 1
ATOM 3479 C C . ASP A 1 450 ? 19.219 30.643 -36.982 1.00 67.69 450 ASP A C 1
ATOM 3481 O O . ASP A 1 450 ? 20.066 31.493 -37.219 1.00 67.69 450 ASP A O 1
ATOM 3485 N N . SER A 1 451 ? 18.428 30.737 -35.907 1.00 71.81 451 SER A N 1
ATOM 3486 C CA . SER A 1 451 ? 18.489 31.877 -34.976 1.00 71.81 451 SER A CA 1
ATOM 3487 C C . SER A 1 451 ? 19.826 31.968 -34.228 1.00 71.81 451 SER A C 1
ATOM 3489 O O . SER A 1 451 ? 20.284 33.060 -33.881 1.00 71.81 451 SER A O 1
ATOM 3491 N N . MET A 1 452 ? 20.457 30.829 -33.931 1.00 71.44 452 MET A N 1
ATOM 3492 C CA . MET A 1 452 ? 21.793 30.783 -33.334 1.00 71.44 452 MET A CA 1
ATOM 3493 C C . MET A 1 452 ? 22.861 31.219 -34.341 1.00 71.44 452 MET A C 1
ATOM 3495 O O . MET A 1 452 ? 23.741 31.995 -33.983 1.00 71.44 452 MET A O 1
ATOM 3499 N N . LEU A 1 453 ? 22.766 30.768 -35.593 1.00 72.44 453 LEU A N 1
ATOM 3500 C CA . LEU A 1 453 ? 23.669 31.147 -36.677 1.00 72.44 453 LEU A CA 1
ATOM 3501 C C . LEU A 1 453 ? 23.525 32.631 -37.033 1.00 72.44 453 LEU A C 1
ATOM 3503 O O . LEU A 1 453 ? 24.538 33.308 -37.134 1.00 72.44 453 LEU A O 1
ATOM 3507 N N . GLU A 1 454 ? 22.305 33.163 -37.114 1.00 76.19 454 GLU A N 1
ATOM 3508 C CA . GLU A 1 454 ? 22.044 34.596 -37.307 1.00 76.19 454 GLU A CA 1
ATOM 3509 C C . GLU A 1 454 ? 22.626 35.439 -36.166 1.00 76.19 454 GLU A C 1
ATOM 3511 O O . GLU A 1 454 ? 23.230 36.484 -36.406 1.00 76.19 454 GLU A O 1
ATOM 3516 N N . ARG A 1 455 ? 22.505 34.971 -34.915 1.00 77.44 455 ARG A N 1
ATOM 3517 C CA . ARG A 1 455 ? 23.147 35.624 -33.764 1.00 77.44 455 ARG A CA 1
ATOM 3518 C C . ARG A 1 455 ? 24.670 35.604 -33.874 1.00 77.44 455 ARG A C 1
ATOM 3520 O O . ARG A 1 455 ? 25.295 36.630 -33.624 1.00 77.44 455 ARG A O 1
ATOM 3527 N N . LEU A 1 456 ? 25.269 34.481 -34.262 1.00 76.88 456 LEU A N 1
ATOM 3528 C CA . LEU A 1 456 ? 26.719 34.375 -34.463 1.00 76.88 456 LEU A CA 1
ATOM 3529 C C . LEU A 1 456 ? 27.211 35.269 -35.611 1.00 76.88 456 LEU A C 1
ATOM 3531 O O . LEU A 1 456 ? 28.201 35.982 -35.441 1.00 76.88 456 LEU A O 1
ATOM 3535 N N . ASP A 1 457 ? 26.475 35.307 -36.723 1.00 78.88 457 ASP A N 1
ATOM 3536 C CA . ASP A 1 457 ? 26.748 36.190 -37.859 1.00 78.88 457 ASP A CA 1
ATOM 3537 C C . ASP A 1 457 ? 26.635 37.672 -37.437 1.00 78.88 457 ASP A C 1
ATOM 3539 O O . ASP A 1 457 ? 27.498 38.479 -37.783 1.00 78.88 457 ASP A O 1
ATOM 3543 N N . SER A 1 458 ? 25.650 38.034 -36.601 1.00 80.06 458 SER A N 1
ATOM 3544 C CA . SER A 1 458 ? 25.505 39.397 -36.051 1.00 80.06 458 SER A CA 1
ATOM 3545 C C . SER A 1 458 ? 26.640 39.816 -35.107 1.00 80.06 458 SER A C 1
ATOM 3547 O O . SER A 1 458 ? 26.919 41.005 -34.959 1.00 80.06 458 SER A O 1
ATOM 3549 N N . LEU A 1 459 ? 27.322 38.845 -34.494 1.00 82.56 459 LEU A N 1
ATOM 3550 C CA . LEU A 1 459 ? 28.499 39.054 -33.648 1.00 82.56 459 LEU A CA 1
ATOM 3551 C C . LEU A 1 459 ? 29.812 39.050 -34.453 1.00 82.56 459 LEU A C 1
ATOM 3553 O O . LEU A 1 459 ? 30.880 39.215 -33.867 1.00 82.56 459 LEU A O 1
ATOM 3557 N N . GLY A 1 460 ? 29.755 38.862 -35.779 1.00 75.94 460 GLY A N 1
ATOM 3558 C CA . GLY A 1 460 ? 30.931 38.792 -36.652 1.00 75.94 460 GLY A CA 1
ATOM 3559 C C . GLY A 1 460 ? 31.786 37.535 -36.451 1.00 75.94 460 GLY A C 1
ATOM 3560 O O . GLY A 1 460 ? 32.956 37.524 -36.831 1.00 75.94 460 GLY A O 1
ATOM 3561 N N . LEU A 1 461 ? 31.230 36.487 -35.834 1.00 69.94 461 LEU A N 1
ATOM 3562 C CA . LEU A 1 461 ? 31.933 35.248 -35.509 1.00 69.94 461 LEU A CA 1
ATOM 3563 C C . LEU A 1 461 ? 31.569 34.147 -36.515 1.00 69.94 461 LEU A C 1
ATOM 3565 O O . LEU A 1 461 ? 30.517 33.522 -36.402 1.00 69.94 461 LEU A O 1
ATOM 3569 N N . ASP A 1 462 ? 32.461 33.847 -37.465 1.00 68.31 462 ASP A N 1
ATOM 3570 C CA . ASP A 1 462 ? 32.292 32.700 -38.369 1.00 68.31 462 ASP A CA 1
ATOM 3571 C C . ASP A 1 462 ? 32.907 31.427 -37.769 1.00 68.31 462 ASP A C 1
ATOM 3573 O O . ASP A 1 462 ? 34.019 31.019 -38.097 1.00 68.31 462 ASP A O 1
ATOM 3577 N N . ILE A 1 463 ? 32.179 30.813 -36.834 1.00 65.12 463 ILE A N 1
ATOM 3578 C CA . ILE A 1 463 ? 32.595 29.585 -36.128 1.00 65.12 463 ILE A CA 1
ATOM 3579 C C . ILE A 1 463 ? 32.068 28.311 -36.814 1.00 65.12 463 ILE A C 1
ATOM 3581 O O . ILE A 1 463 ? 32.133 27.219 -36.249 1.00 65.12 463 ILE A O 1
ATOM 3585 N N . ARG A 1 464 ? 31.495 28.433 -38.020 1.00 67.06 464 ARG A N 1
ATOM 3586 C CA . ARG A 1 464 ? 30.890 27.309 -38.747 1.00 67.06 464 ARG A CA 1
ATOM 3587 C C . ARG A 1 464 ? 31.982 26.306 -39.147 1.00 67.06 464 ARG A C 1
ATOM 3589 O O . ARG A 1 464 ? 32.884 26.675 -39.902 1.00 67.06 464 ARG A O 1
ATOM 3596 N N . PRO A 1 465 ? 31.914 25.035 -38.710 1.00 56.97 465 PRO A N 1
ATOM 3597 C CA . PRO A 1 465 ? 32.904 24.044 -39.111 1.00 56.97 465 PRO A CA 1
ATOM 3598 C C . PRO A 1 465 ? 32.843 23.847 -40.632 1.00 56.97 465 PRO A C 1
ATOM 3600 O O . PRO A 1 465 ? 31.787 23.561 -41.185 1.00 56.97 465 PRO A O 1
ATOM 3603 N N . GLN A 1 466 ? 33.960 23.990 -41.347 1.00 62.31 466 GLN A N 1
ATOM 3604 C CA . GLN A 1 466 ? 33.996 23.717 -42.797 1.00 62.31 466 GLN A CA 1
ATOM 3605 C C . GLN A 1 466 ? 34.175 22.228 -43.134 1.00 62.31 466 GLN A C 1
ATOM 3607 O O . GLN A 1 466 ? 34.367 21.859 -44.299 1.00 62.31 466 GLN A O 1
ATOM 3612 N N . ASP A 1 467 ? 34.111 21.364 -42.122 1.00 67.00 467 ASP A N 1
ATOM 3613 C CA . ASP A 1 467 ? 34.352 19.941 -42.267 1.00 67.00 467 ASP A CA 1
ATOM 3614 C C . ASP A 1 467 ? 33.185 19.194 -42.940 1.00 67.00 467 ASP A C 1
ATOM 3616 O O . ASP A 1 467 ? 32.071 19.687 -43.163 1.00 67.00 467 ASP A O 1
ATOM 3620 N N . THR A 1 468 ? 33.470 17.955 -43.323 1.00 56.09 468 THR A N 1
ATOM 3621 C CA . THR A 1 468 ? 32.502 17.046 -43.934 1.00 56.09 468 THR A CA 1
ATOM 3622 C C . THR A 1 468 ? 31.348 16.683 -43.000 1.00 56.09 468 THR A C 1
ATOM 3624 O O . THR A 1 468 ? 30.266 16.374 -43.499 1.00 56.09 468 THR A O 1
ATOM 3627 N N . ALA A 1 469 ? 31.538 16.742 -41.677 1.00 55.00 469 ALA A N 1
ATOM 3628 C CA . ALA A 1 469 ? 30.499 16.434 -40.699 1.00 55.00 469 ALA A CA 1
ATOM 3629 C C . ALA A 1 469 ? 29.423 17.528 -40.673 1.00 55.00 469 ALA A C 1
ATOM 3631 O O . ALA A 1 469 ? 28.236 17.214 -40.741 1.00 55.00 469 ALA A O 1
ATOM 3632 N N . TRP A 1 470 ? 29.820 18.802 -40.711 1.00 60.75 470 TRP A N 1
ATOM 3633 C CA . TRP A 1 470 ? 28.913 19.944 -40.813 1.00 60.75 470 TRP A CA 1
ATOM 3634 C C . TRP A 1 470 ? 28.133 19.960 -42.128 1.00 60.75 470 TRP A C 1
ATOM 3636 O O . TRP A 1 470 ? 26.917 20.162 -42.139 1.00 60.75 470 TRP A O 1
ATOM 3646 N N . LYS A 1 471 ? 28.800 19.667 -43.252 1.00 61.44 471 LYS A N 1
ATOM 3647 C CA . LYS A 1 471 ? 28.132 19.547 -44.561 1.00 61.44 471 LYS A CA 1
ATOM 3648 C C . LYS A 1 471 ? 27.106 18.410 -44.585 1.00 61.44 471 LYS A C 1
ATOM 3650 O O . LYS A 1 471 ? 26.073 18.547 -45.237 1.00 61.44 471 LYS A O 1
ATOM 3655 N N . ARG A 1 472 ? 27.372 17.310 -43.873 1.00 57.00 472 ARG A N 1
ATOM 3656 C CA . ARG A 1 472 ? 26.459 16.165 -43.740 1.00 57.00 472 ARG A CA 1
ATOM 3657 C C . ARG A 1 472 ? 25.269 16.493 -42.833 1.00 57.00 472 ARG A C 1
ATOM 3659 O O . ARG A 1 472 ? 24.136 16.306 -43.263 1.00 57.00 472 ARG A O 1
ATOM 3666 N N . LEU A 1 473 ? 25.520 17.097 -41.669 1.00 54.97 473 LEU A N 1
ATOM 3667 C CA . LEU A 1 473 ? 24.500 17.605 -40.740 1.00 54.97 473 LEU A CA 1
ATOM 3668 C C . LEU A 1 473 ? 23.540 18.587 -41.418 1.00 54.97 473 LEU A C 1
ATOM 3670 O O . LEU A 1 473 ? 22.329 18.442 -41.302 1.00 54.97 473 LEU A O 1
ATOM 3674 N N . ARG A 1 474 ? 24.064 19.547 -42.188 1.00 58.00 474 ARG A N 1
ATOM 3675 C CA . ARG A 1 474 ? 23.246 20.513 -42.935 1.00 58.00 474 ARG A CA 1
ATOM 3676 C C . ARG A 1 474 ? 22.364 19.839 -43.992 1.00 58.00 474 ARG A C 1
ATOM 3678 O O . ARG A 1 474 ? 21.243 20.279 -44.222 1.00 58.00 474 ARG A O 1
ATOM 3685 N N . LYS A 1 475 ? 22.858 18.771 -44.626 1.00 54.34 475 LYS A N 1
ATOM 3686 C CA . LYS A 1 475 ? 22.132 18.015 -45.656 1.00 54.34 475 LYS A CA 1
ATOM 3687 C C . LYS A 1 475 ? 21.022 17.134 -45.067 1.00 54.34 475 LYS A C 1
ATOM 3689 O O . LYS A 1 475 ? 19.985 17.007 -45.696 1.00 54.34 475 LYS A O 1
ATOM 3694 N N . GLU A 1 476 ? 21.226 16.586 -43.869 1.00 51.75 476 GLU A N 1
ATOM 3695 C CA . GLU A 1 476 ? 20.211 15.849 -43.088 1.00 51.75 476 GLU A CA 1
ATOM 3696 C C . GLU A 1 476 ? 19.210 16.769 -42.358 1.00 51.75 476 GLU A C 1
ATOM 3698 O O . GLU A 1 476 ? 18.231 16.291 -41.795 1.00 51.75 476 GLU A O 1
ATOM 3703 N N . MET A 1 477 ? 19.469 18.081 -42.307 1.00 45.94 477 MET A N 1
ATOM 3704 C CA . MET A 1 477 ? 18.597 19.077 -41.668 1.00 45.94 477 MET A CA 1
ATOM 3705 C C . MET A 1 477 ? 17.687 19.836 -42.647 1.00 45.94 477 MET A C 1
ATOM 3707 O O . MET A 1 477 ? 16.662 20.354 -42.217 1.00 45.94 477 MET A O 1
ATOM 3711 N N . LEU A 1 478 ? 18.075 19.945 -43.924 1.00 40.78 478 LEU A N 1
ATOM 3712 C CA . LEU A 1 478 ? 17.353 20.689 -44.974 1.00 40.78 478 LEU A CA 1
ATOM 3713 C C . LEU A 1 478 ? 16.651 19.789 -46.006 1.00 40.78 478 LEU A C 1
ATOM 3715 O O . LEU A 1 478 ? 16.023 20.306 -46.931 1.00 40.78 478 LEU A O 1
ATOM 3719 N N . GLY A 1 479 ? 16.793 18.470 -45.881 1.00 34.94 479 GLY A N 1
ATOM 3720 C CA . GLY A 1 479 ? 16.024 17.463 -46.613 1.00 34.94 479 GLY A CA 1
ATOM 3721 C C . GLY A 1 479 ? 15.213 16.642 -45.631 1.00 34.94 479 GLY A C 1
ATOM 3722 O O . GLY A 1 479 ? 14.128 16.183 -46.043 1.00 34.94 479 GLY A O 1
#

pLDDT: mean 78.31, std 17.49, range [34.94, 98.44]

Nearest PDB structures (foldseek):
  7ou0-assembly1_B  TM=6.008E-01  e=6.767E-17  Escherichia coli K-12
  7ou0-assembly1_A  TM=5.961E-01  e=7.148E-17  Escherichia coli K-12
  7ai7-assembly1_A  TM=5.230E-01  e=3.320E-17  Escherichia coli K-12
  7ou4-assembly1_B  TM=5.932E-01  e=7.134E-16  Escherichia coli
  7ou4-assembly1_A  TM=6.156E-01  e=3.131E-15  Escherichia coli

Sequence (479 aa):
MDTALDGLKKMIIKAEKNLSKQGADIIEELSSENRYAQLLRCVIFRYEMLKLYTAAISLLKTALISADLRSEGLIKLKAWVTQQYEKDCVEKTGQKIRDTEEWWKGINAFSVDVCLTSRKDIVGLEIAEIRSQAYEKNGMLEPEPREGISSLIAFPQTGEAIPYQEYIINEVGYEARNELTRLRSEIIRLQFEGRDELLSLSDALFFYISAAEFALRMKKAGIPVCIPAFSELAVINAQAAYMPELALTGAETPVANDIYLGSGGYASLITGPNSSGKTCYIMLAGQLLFLFQLGCFLPCASAELKPADKILTLFATGESDTGEDSRMGMEVIKIADITKAMTPRSLILLNEPMTSTSAAEGIEICTDLLIELISKRVSSMMVTHFTDIYELLVTRLEAAGLSQRLKSYIMTTSQGSDNTISYLYKLKEAPPQRSSHARAVVGKLGVTLDSMLERLDSLGLDIRPQDTAWKRLRKEMLG

Solvent-accessible surface area (backbone atoms only — not comparable to full-atom values): 27150 Å² total; per-residue (Å²): 109,68,69,60,53,53,50,52,51,54,45,51,56,50,50,52,57,57,52,77,72,60,76,68,74,80,74,77,76,71,65,92,87,42,60,32,29,54,50,46,51,55,43,50,50,53,49,53,51,50,53,48,50,37,52,48,47,52,49,51,37,57,59,48,69,78,46,93,76,83,51,68,67,59,48,52,48,42,52,50,38,49,53,48,40,59,74,57,37,28,69,64,50,48,48,53,50,52,58,50,50,59,56,48,56,50,41,45,31,70,44,70,42,73,41,61,47,100,84,68,46,81,77,46,78,44,82,71,46,80,29,53,55,70,87,72,61,93,88,51,69,77,91,63,83,68,68,34,55,70,61,75,59,60,72,55,93,78,78,65,69,56,72,66,56,52,52,50,42,20,50,56,23,54,75,41,37,70,58,52,52,50,49,40,58,58,53,66,71,58,66,73,87,64,51,66,63,55,56,74,40,45,69,62,50,52,48,54,51,48,45,51,49,51,48,51,53,38,46,74,64,73,38,50,65,22,78,64,42,83,33,88,64,22,42,35,39,33,36,54,31,46,49,68,65,48,57,74,73,45,96,58,85,62,66,53,35,69,43,80,39,44,44,70,10,20,34,39,43,36,31,53,61,86,92,32,47,65,69,57,53,58,49,38,56,54,50,50,54,50,35,50,72,71,74,34,63,39,52,13,67,42,38,32,33,32,84,54,84,42,83,44,76,44,66,69,70,78,83,70,94,77,78,81,70,55,69,53,56,54,53,50,51,50,50,55,50,47,69,71,68,60,45,53,50,22,38,38,44,35,37,42,68,55,71,76,53,57,70,70,61,25,36,52,54,56,41,55,51,50,52,51,34,37,72,60,18,22,21,35,38,36,37,40,81,68,57,69,39,53,64,54,44,46,58,58,25,49,78,69,76,46,42,88,34,59,44,42,27,26,43,42,67,48,75,46,98,84,70,43,78,44,71,63,45,34,75,41,84,38,74,67,77,99,65,73,56,65,57,55,58,37,42,75,71,66,59,32,71,66,54,51,48,53,50,33,56,74,67,73,48,87,79,73,67,88,48,73,66,48,57,47,52,53,52,73,70,78,105

Mean predicted aligned error: 13.53 Å

Secondary structure (DSSP, 8-state):
-HHHHHHHHHHHHHHHHHHHT-SSHHHHSS-TT-HHHHHHHHHHHHHHHHHHHHHHHHHHHHHHHSS----HHHHHHHHHHHHHHHHTTHHHHHHHHHHHHHHHTT--EEEEEEEE-TT--EEEEEEEEEESS---BTTB--SS---HHHHHT---TTS---HHHHHHHHHHHHHTHHHHHHHHHHHHT---SSHHHHHHTHHHHHHHHHHHHHHHHHHHTT---BPPEE-SSEEEEEEEE--HHHHHH-SSPPPPEEEEEETTT-EEEEE--TTSSHHHHHHHHHHHHHHHHTT--BSSSEEEE---S-EEEEE-PPPPTT-SS-HHHHHHHHHHHHHHH--TT-EEEEESTTTTS-HHHHHHHHHHHHHHHHHTT-EEEEE-S-STHHHHHHHHHHHTT-GGGEEEEEEEEEE-TTS-EEEEEEEEE-PPP---HHHHHHHHTT--HHHHHHHHHHTT------SHHHHHHHHHH--